Protein AF-A0A6C0H0J7-F1 (afdb_monomer)

Mean predicted aligned error: 3.94 Å

Structure (mmCIF, N/CA/C/O backbone):
data_AF-A0A6C0H0J7-F1
#
_entry.id   AF-A0A6C0H0J7-F1
#
loop_
_atom_site.group_PDB
_atom_site.id
_atom_site.type_symbol
_atom_site.label_atom_id
_atom_site.label_alt_id
_atom_site.label_comp_id
_atom_site.label_asym_id
_atom_site.label_entity_id
_atom_site.label_seq_id
_atom_site.pdbx_PDB_ins_code
_atom_site.Cartn_x
_atom_site.Cartn_y
_atom_site.Cartn_z
_atom_site.occupancy
_atom_site.B_iso_or_equiv
_atom_site.auth_seq_id
_atom_site.auth_comp_id
_atom_site.auth_asym_id
_atom_site.auth_atom_id
_atom_site.pdbx_PDB_model_num
ATOM 1 N N . MET A 1 1 ? -25.210 8.218 -4.014 1.00 79.56 1 MET A N 1
ATOM 2 C CA . MET A 1 1 ? -24.511 6.959 -3.660 1.00 79.56 1 MET A CA 1
ATOM 3 C C . MET A 1 1 ? -24.527 6.003 -4.838 1.00 79.56 1 MET A C 1
ATOM 5 O O . MET A 1 1 ? -25.553 5.882 -5.502 1.00 79.56 1 MET A O 1
ATOM 9 N N . LYS A 1 2 ? -23.412 5.309 -5.071 1.00 93.69 2 LYS A N 1
ATOM 10 C CA . LYS A 1 2 ? -23.249 4.268 -6.098 1.00 93.69 2 LYS A CA 1
ATOM 11 C C . LYS A 1 2 ? -22.826 2.966 -5.425 1.00 93.69 2 LYS A C 1
ATOM 13 O O . LYS A 1 2 ? -22.140 3.002 -4.409 1.00 93.69 2 LYS A O 1
ATOM 18 N N . THR A 1 3 ? -23.201 1.829 -5.996 1.00 96.00 3 THR A N 1
ATOM 19 C CA . THR A 1 3 ? -22.761 0.517 -5.508 1.00 96.00 3 THR A CA 1
ATOM 20 C C . THR A 1 3 ? -21.773 -0.093 -6.496 1.00 96.00 3 THR A C 1
ATOM 22 O O . THR A 1 3 ? -22.003 -0.055 -7.705 1.00 96.00 3 THR A O 1
ATOM 25 N N . ILE A 1 4 ? -20.676 -0.653 -5.988 1.00 96.19 4 ILE A N 1
ATOM 26 C CA . ILE A 1 4 ? -19.660 -1.370 -6.769 1.00 96.19 4 ILE A CA 1
ATOM 27 C C . ILE A 1 4 ? -19.506 -2.769 -6.177 1.00 96.19 4 ILE A C 1
ATOM 29 O O . ILE A 1 4 ? -19.482 -2.920 -4.961 1.00 96.19 4 ILE A O 1
ATOM 33 N N . TYR A 1 5 ? -19.423 -3.795 -7.022 1.00 97.62 5 TYR A N 1
ATOM 34 C CA . TYR A 1 5 ? -19.115 -5.150 -6.570 1.00 97.62 5 TYR A CA 1
ATOM 35 C C . TYR A 1 5 ? -17.597 -5.355 -6.519 1.00 97.62 5 TYR A C 1
ATOM 37 O O . TYR A 1 5 ? -16.916 -5.170 -7.526 1.00 97.62 5 TYR A O 1
ATOM 45 N N . ASP A 1 6 ? -17.087 -5.756 -5.360 1.00 98.19 6 ASP A N 1
ATOM 46 C CA . ASP A 1 6 ? -15.706 -6.166 -5.116 1.00 98.19 6 ASP A CA 1
ATOM 47 C C . ASP A 1 6 ? -15.667 -7.667 -4.787 1.00 98.19 6 ASP A C 1
ATOM 49 O O . ASP A 1 6 ? -16.541 -8.194 -4.095 1.00 98.19 6 ASP A O 1
ATOM 53 N N . SER A 1 7 ? -14.653 -8.376 -5.281 1.00 96.06 7 SER A N 1
ATOM 54 C CA . SER A 1 7 ? -14.555 -9.832 -5.132 1.00 96.06 7 SER A CA 1
ATOM 55 C C . SER A 1 7 ? -14.341 -10.306 -3.690 1.00 96.06 7 SER A C 1
ATOM 57 O O . SER A 1 7 ? -14.654 -11.452 -3.380 1.00 96.06 7 SER A O 1
ATOM 59 N N . LEU A 1 8 ? -13.800 -9.460 -2.810 1.00 96.00 8 LEU A N 1
ATOM 60 C CA . LEU A 1 8 ? -13.577 -9.774 -1.397 1.00 96.00 8 LEU A CA 1
ATOM 61 C C . LEU A 1 8 ? -14.759 -9.349 -0.531 1.00 96.00 8 LEU A C 1
ATOM 63 O O . LEU A 1 8 ? -15.156 -10.084 0.375 1.00 96.00 8 LEU A O 1
ATOM 67 N N . TYR A 1 9 ? -15.297 -8.158 -0.794 1.00 96.62 9 TYR A N 1
ATOM 68 C CA . TYR A 1 9 ? -16.259 -7.503 0.098 1.00 96.62 9 TYR A CA 1
ATOM 69 C C . TYR A 1 9 ? -17.703 -7.529 -0.407 1.00 96.62 9 TYR A C 1
ATOM 71 O O . TYR A 1 9 ? -18.614 -7.121 0.313 1.00 96.62 9 TYR A O 1
ATOM 79 N N . GLY A 1 10 ? -17.942 -8.033 -1.618 1.00 97.44 10 GLY A N 1
ATOM 80 C CA . GLY A 1 10 ? -19.255 -8.016 -2.246 1.00 97.44 10 GLY A CA 1
ATOM 81 C C . GLY A 1 10 ? -19.663 -6.599 -2.642 1.00 97.44 10 GLY A C 1
ATOM 82 O O . GLY A 1 10 ? -18.865 -5.838 -3.181 1.00 97.44 10 GLY A O 1
ATOM 83 N N . TYR A 1 11 ? -20.921 -6.234 -2.409 1.00 97.69 11 TYR A N 1
ATOM 84 C CA . TYR A 1 11 ? -21.419 -4.906 -2.760 1.00 97.69 11 TYR A CA 1
ATOM 85 C C . TYR A 1 11 ? -20.947 -3.845 -1.758 1.00 97.69 11 TYR A C 1
ATOM 87 O O . TYR A 1 11 ? -21.356 -3.838 -0.599 1.00 97.69 11 TYR A O 1
ATOM 95 N N . ILE A 1 12 ? -20.117 -2.924 -2.240 1.00 97.81 12 ILE A N 1
ATOM 96 C CA . ILE A 1 12 ? -19.623 -1.758 -1.513 1.00 97.81 12 ILE A CA 1
ATOM 97 C C . ILE A 1 12 ? -20.463 -0.540 -1.896 1.00 97.81 12 ILE A C 1
ATOM 99 O O . ILE A 1 12 ? -20.609 -0.217 -3.077 1.00 97.81 12 ILE A O 1
ATOM 103 N N . GLU A 1 13 ? -20.982 0.161 -0.891 1.00 97.12 13 GLU A N 1
ATOM 104 C CA . GLU A 1 13 ? -21.619 1.467 -1.059 1.00 97.12 13 GLU A CA 1
ATOM 105 C C . GLU A 1 13 ? -20.571 2.584 -1.048 1.00 97.12 13 GLU A C 1
ATOM 107 O O . GLU A 1 13 ? -19.751 2.685 -0.131 1.00 97.12 13 GLU A O 1
ATOM 112 N N . ILE A 1 14 ? -20.623 3.433 -2.072 1.00 97.81 14 ILE A N 1
ATOM 113 C CA . ILE A 1 14 ? -19.726 4.566 -2.282 1.00 97.81 14 ILE A CA 1
ATOM 114 C C . ILE A 1 14 ? -20.538 5.860 -2.181 1.00 97.81 14 ILE A C 1
ATOM 116 O O . ILE A 1 14 ? -21.479 6.093 -2.951 1.00 97.81 14 ILE A O 1
ATOM 120 N N . GLU A 1 15 ? -20.176 6.706 -1.219 1.00 97.81 15 GLU A N 1
ATOM 121 C CA . GLU A 1 15 ? -20.735 8.042 -1.039 1.00 97.81 15 GLU A CA 1
ATOM 122 C C . GLU A 1 15 ? -20.275 8.993 -2.149 1.00 97.81 15 GLU A C 1
ATOM 124 O O . GLU A 1 15 ? -19.199 8.840 -2.727 1.00 97.81 15 GLU A O 1
ATOM 129 N N . ASP A 1 16 ? -21.082 10.016 -2.431 1.00 97.69 16 ASP A N 1
ATOM 130 C CA . ASP A 1 16 ? -20.875 10.881 -3.598 1.00 97.69 16 ASP A CA 1
ATOM 131 C C . ASP A 1 16 ? -19.548 11.659 -3.540 1.00 97.69 16 ASP A C 1
ATOM 133 O O . ASP A 1 16 ? -18.908 11.858 -4.567 1.00 97.69 16 ASP A O 1
ATOM 137 N N . TYR A 1 17 ? -19.061 12.013 -2.344 1.00 97.56 17 TYR A N 1
ATOM 138 C CA . TYR A 1 17 ? -17.754 12.667 -2.194 1.00 97.56 17 TYR A CA 1
ATOM 139 C C . TYR A 1 17 ? -16.572 11.743 -2.539 1.00 97.56 17 TYR A C 1
ATOM 141 O O . TYR A 1 17 ? -15.560 12.224 -3.041 1.00 97.56 17 TYR A O 1
ATOM 149 N N . LEU A 1 18 ? -16.691 10.428 -2.307 1.00 98.62 18 LEU A N 1
ATOM 150 C CA . LEU A 1 18 ? -15.694 9.452 -2.760 1.00 98.62 18 LEU A CA 1
ATOM 151 C C . LEU A 1 18 ? -15.824 9.233 -4.263 1.00 98.62 18 LEU A C 1
ATOM 153 O O . LEU A 1 18 ? -14.817 9.159 -4.959 1.00 98.62 18 LEU A O 1
ATOM 157 N N . LEU A 1 19 ? -17.057 9.175 -4.776 1.00 98.06 19 LEU A N 1
ATOM 158 C CA . LEU A 1 19 ? -17.308 9.008 -6.205 1.00 98.06 19 LEU A CA 1
ATOM 159 C C . LEU A 1 19 ? -16.707 10.157 -7.028 1.00 98.06 19 LEU A C 1
ATOM 161 O O . LEU A 1 19 ? -16.086 9.900 -8.053 1.00 98.06 19 LEU A O 1
ATOM 165 N N . ASN A 1 20 ? -16.795 11.394 -6.530 1.00 98.06 20 ASN A N 1
ATOM 166 C CA . ASN A 1 20 ? -16.180 12.573 -7.148 1.00 98.06 20 ASN A CA 1
ATOM 167 C C . ASN A 1 20 ? -14.647 12.486 -7.246 1.00 98.06 20 ASN A C 1
ATOM 169 O O . ASN A 1 20 ? -14.060 13.136 -8.104 1.00 98.06 20 ASN A O 1
ATOM 173 N N . ILE A 1 21 ? -13.994 11.699 -6.382 1.00 98.75 21 ILE A N 1
ATOM 174 C CA . ILE A 1 21 ? -12.558 11.394 -6.472 1.00 98.75 21 ILE A CA 1
ATOM 175 C C . ILE A 1 21 ? -12.339 10.221 -7.431 1.00 98.75 21 ILE A C 1
ATOM 177 O O . ILE A 1 21 ? -11.463 10.285 -8.291 1.00 98.75 21 ILE A O 1
ATOM 181 N N . ILE A 1 22 ? -13.140 9.159 -7.303 1.00 98.75 22 ILE A N 1
ATOM 182 C CA . ILE A 1 22 ? -13.012 7.931 -8.096 1.00 98.75 22 ILE A CA 1
ATOM 183 C C . ILE A 1 22 ? -13.182 8.210 -9.591 1.00 98.75 22 ILE A C 1
ATOM 185 O O . ILE A 1 22 ? -12.403 7.705 -10.397 1.00 98.75 22 ILE A O 1
ATOM 189 N N . ASP A 1 23 ? -14.158 9.027 -9.979 1.00 98.19 23 ASP A N 1
ATOM 190 C CA . ASP A 1 23 ? -14.498 9.319 -11.375 1.00 98.19 23 ASP A CA 1
ATOM 191 C C . ASP A 1 23 ? -13.617 10.450 -11.966 1.00 98.19 23 ASP A C 1
ATOM 193 O O . ASP A 1 23 ? -14.078 11.314 -12.709 1.00 98.19 23 ASP A O 1
ATOM 197 N N . THR A 1 24 ? -12.315 10.435 -11.655 1.00 98.69 24 THR A N 1
ATOM 198 C CA . THR A 1 24 ? -11.295 11.364 -12.178 1.00 98.69 24 THR A CA 1
ATOM 199 C C . THR A 1 24 ? -10.199 10.602 -12.917 1.00 98.69 24 THR A C 1
ATOM 201 O O . THR A 1 24 ? -9.936 9.438 -12.615 1.00 98.69 24 THR A O 1
ATOM 204 N N . LYS A 1 25 ? -9.509 11.237 -13.876 1.00 98.25 25 LYS A N 1
ATOM 205 C CA . LYS A 1 25 ? -8.411 10.568 -14.604 1.00 98.25 25 LYS A CA 1
ATOM 206 C C . LYS A 1 25 ? -7.257 10.173 -13.677 1.00 98.25 25 LYS A C 1
ATOM 208 O O . LYS A 1 25 ? -6.630 9.139 -13.875 1.00 98.25 25 LYS A O 1
ATOM 213 N N . GLU A 1 26 ? -7.010 10.985 -12.654 1.00 98.50 26 GLU A N 1
ATOM 214 C CA . GLU A 1 26 ? -5.973 10.789 -11.655 1.00 98.50 26 GLU A CA 1
ATOM 215 C C . GLU A 1 26 ? -6.235 9.492 -10.875 1.00 98.50 26 GLU A C 1
ATOM 217 O O . GLU A 1 26 ? -5.314 8.696 -10.722 1.00 98.50 26 GLU A O 1
ATOM 222 N N . PHE A 1 27 ? -7.478 9.223 -10.456 1.00 98.81 27 PHE A N 1
ATOM 223 C CA . PHE A 1 27 ? -7.820 7.983 -9.752 1.00 98.81 27 PHE A CA 1
ATOM 224 C C . PHE A 1 27 ? -8.015 6.787 -10.699 1.00 98.81 27 PHE A C 1
ATOM 226 O O . PHE A 1 27 ? -7.520 5.694 -10.428 1.00 98.81 27 PHE A O 1
ATOM 233 N N . GLN A 1 28 ? -8.686 6.973 -11.843 1.00 98.56 28 GLN A N 1
ATOM 234 C CA . GLN A 1 28 ? -8.958 5.882 -12.792 1.00 98.56 28 GLN A CA 1
ATOM 235 C C . GLN A 1 28 ? -7.681 5.245 -13.352 1.00 98.56 28 GLN A C 1
ATOM 237 O O . GLN A 1 28 ? -7.693 4.047 -13.626 1.00 98.56 28 GLN A O 1
ATOM 242 N N . ARG A 1 29 ? -6.566 5.986 -13.451 1.00 98.25 29 ARG A N 1
ATOM 243 C CA . ARG A 1 29 ? -5.279 5.426 -13.905 1.00 98.25 29 ARG A CA 1
ATOM 244 C C . ARG A 1 29 ? -4.780 4.264 -13.043 1.00 98.25 29 ARG A C 1
ATOM 246 O O . ARG A 1 29 ? -3.973 3.469 -13.511 1.00 98.25 29 ARG A O 1
ATOM 253 N N . LEU A 1 30 ? -5.215 4.169 -11.780 1.00 98.75 30 LEU A N 1
ATOM 254 C CA . LEU A 1 30 ? -4.800 3.090 -10.879 1.00 98.75 30 LEU A CA 1
ATOM 255 C C . LEU A 1 30 ? -5.209 1.707 -11.415 1.00 98.75 30 LEU A C 1
ATOM 257 O O . LEU A 1 30 ? -4.623 0.713 -10.996 1.00 98.75 30 LEU A O 1
ATOM 261 N N . ARG A 1 31 ? -6.160 1.643 -12.364 1.00 98.50 31 ARG A N 1
ATOM 262 C CA . ARG A 1 31 ? -6.533 0.423 -13.101 1.00 98.50 31 ARG A CA 1
ATOM 263 C C . ARG A 1 31 ? -5.401 -0.129 -13.960 1.00 98.50 31 ARG A C 1
ATOM 265 O O . ARG A 1 31 ? -5.373 -1.317 -14.250 1.00 98.50 31 ARG A O 1
ATOM 272 N N . ASP A 1 32 ? -4.465 0.724 -14.345 1.00 98.25 32 ASP A N 1
ATOM 273 C CA . ASP A 1 32 ? -3.354 0.370 -15.222 1.00 98.25 32 ASP A CA 1
ATOM 274 C C . ASP A 1 32 ? -2.039 0.244 -14.433 1.00 98.25 32 ASP A C 1
ATOM 276 O O . ASP A 1 32 ? -0.949 0.210 -15.009 1.00 98.25 32 ASP A O 1
ATOM 280 N N . ILE A 1 33 ? -2.124 0.177 -13.098 1.00 98.56 33 ILE A N 1
ATOM 281 C CA . ILE A 1 33 ? -0.985 0.015 -12.191 1.00 98.56 33 ILE A CA 1
ATOM 282 C C . ILE A 1 33 ? -1.201 -1.246 -11.365 1.00 98.56 33 ILE A C 1
ATOM 284 O O . ILE A 1 33 ? -2.027 -1.281 -10.449 1.00 98.56 33 ILE A O 1
ATOM 288 N N . LYS A 1 34 ? -0.442 -2.301 -11.673 1.00 98.38 34 LYS A N 1
ATOM 289 C CA . LYS A 1 34 ? -0.550 -3.573 -10.951 1.00 98.38 34 LYS A CA 1
ATOM 290 C C . LYS A 1 34 ? -0.087 -3.412 -9.509 1.00 98.38 34 LYS A C 1
ATOM 292 O O . LYS A 1 34 ? 1.005 -2.890 -9.258 1.00 98.38 34 LYS A O 1
ATOM 297 N N . GLN A 1 35 ? -0.868 -3.958 -8.577 1.00 97.88 35 GLN A N 1
ATOM 298 C CA . GLN A 1 35 ? -0.592 -3.928 -7.136 1.00 97.88 35 GLN A CA 1
ATOM 299 C C . GLN A 1 35 ? 0.817 -4.449 -6.833 1.00 97.88 35 GLN A C 1
ATOM 301 O O . GLN A 1 35 ? 1.603 -3.813 -6.128 1.00 97.88 35 GLN A O 1
ATOM 306 N N . LEU A 1 36 ? 1.147 -5.594 -7.439 1.00 97.38 36 LEU A N 1
ATOM 307 C CA . LEU A 1 36 ? 2.394 -6.325 -7.226 1.00 97.38 36 LEU A CA 1
ATOM 308 C C . LEU A 1 36 ? 3.432 -6.100 -8.339 1.00 97.38 36 LEU A C 1
ATOM 310 O O . LEU A 1 36 ? 4.398 -6.856 -8.439 1.00 97.38 36 LEU A O 1
ATOM 314 N N . GLY A 1 37 ? 3.238 -5.088 -9.193 1.00 95.75 37 GLY A N 1
ATOM 315 C CA . GLY A 1 37 ? 4.191 -4.685 -10.232 1.00 95.75 37 GLY A CA 1
ATOM 316 C C . GLY A 1 37 ? 4.724 -5.852 -11.076 1.00 95.75 37 GLY A C 1
ATOM 317 O O . GLY A 1 37 ? 3.979 -6.525 -11.799 1.00 95.75 37 GLY A O 1
ATOM 318 N N . GLY A 1 38 ? 6.036 -6.100 -10.978 1.00 95.44 38 GLY A N 1
ATOM 319 C CA . GLY A 1 38 ? 6.738 -7.154 -11.717 1.00 95.44 38 GLY A CA 1
ATOM 320 C C . GLY A 1 38 ? 6.287 -8.584 -11.385 1.00 95.44 38 GLY A C 1
ATOM 321 O O . GLY A 1 38 ? 6.583 -9.506 -12.147 1.00 95.44 38 GLY A O 1
ATOM 322 N N . ALA A 1 39 ? 5.530 -8.792 -10.301 1.00 96.88 39 ALA A N 1
ATOM 323 C CA . ALA A 1 39 ? 5.024 -10.105 -9.905 1.00 96.88 39 ALA A CA 1
ATOM 324 C C . ALA A 1 39 ? 4.152 -10.767 -10.972 1.00 96.88 39 ALA A C 1
ATOM 326 O O . ALA A 1 39 ? 4.191 -11.986 -11.091 1.00 96.88 39 ALA A O 1
ATOM 327 N N . SER A 1 40 ? 3.436 -9.992 -11.790 1.00 95.38 40 SER A N 1
ATOM 328 C CA . SER A 1 40 ? 2.625 -10.506 -12.907 1.00 95.38 40 SER A CA 1
ATOM 329 C C . SER A 1 40 ? 3.431 -11.302 -13.944 1.00 95.38 40 SER A C 1
ATOM 331 O O . SER A 1 40 ? 2.894 -12.179 -14.617 1.00 95.38 40 SER A O 1
ATOM 333 N N . TYR A 1 41 ? 4.744 -11.065 -14.039 1.00 96.00 41 TYR A N 1
ATOM 334 C CA . TYR A 1 41 ? 5.638 -11.858 -14.882 1.00 96.00 41 TYR A CA 1
ATOM 335 C C . TYR A 1 41 ? 5.980 -13.218 -14.255 1.00 96.00 41 TYR A C 1
ATOM 337 O O . TYR A 1 41 ? 6.520 -14.077 -14.943 1.00 96.00 41 TYR A O 1
ATOM 345 N N . VAL A 1 42 ? 5.738 -13.441 -12.966 1.00 96.25 42 VAL A N 1
ATOM 346 C CA . VAL A 1 42 ? 6.057 -14.694 -12.256 1.00 96.25 42 VAL A CA 1
ATOM 347 C C . VAL A 1 42 ? 4.788 -15.448 -11.879 1.00 96.25 42 VAL A C 1
ATOM 349 O O . VAL A 1 42 ? 4.703 -16.651 -12.107 1.00 96.25 42 VAL A O 1
ATOM 352 N N . PHE A 1 43 ? 3.806 -14.728 -11.350 1.00 97.00 43 PHE A N 1
ATOM 353 C CA . PHE A 1 43 ? 2.513 -15.219 -10.908 1.00 97.00 43 PHE A CA 1
ATOM 354 C C . PHE A 1 43 ? 1.445 -14.695 -11.879 1.00 97.00 43 PHE A C 1
ATOM 356 O O . PHE A 1 43 ? 1.055 -13.532 -11.774 1.00 97.00 43 PHE A O 1
ATOM 363 N N . PRO A 1 44 ? 0.961 -15.518 -12.830 1.00 95.38 44 PRO A N 1
ATOM 364 C CA . PRO A 1 44 ? 0.082 -15.052 -13.907 1.00 95.38 44 PRO A CA 1
ATOM 365 C C . PRO A 1 44 ? -1.227 -14.414 -13.433 1.00 95.38 44 PRO A C 1
ATOM 367 O O . PRO A 1 44 ? -1.793 -13.595 -14.146 1.00 95.38 44 PRO A O 1
ATOM 370 N N . SER A 1 45 ? -1.698 -14.776 -12.237 1.00 96.69 45 SER A N 1
ATOM 371 C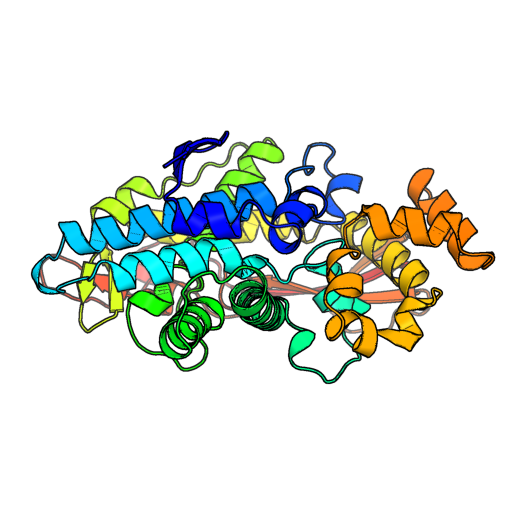 CA . SER A 1 45 ? -2.925 -14.236 -11.643 1.00 96.69 45 SER A CA 1
ATOM 372 C C . SER A 1 45 ? -2.710 -12.957 -10.822 1.00 96.69 45 SER A C 1
ATOM 374 O O . SER A 1 45 ? -3.684 -12.349 -10.390 1.00 96.69 45 SER A O 1
ATOM 376 N N . ALA A 1 46 ? -1.463 -12.505 -10.628 1.00 96.81 46 ALA A N 1
ATOM 377 C CA . ALA A 1 46 ? -1.129 -11.247 -9.946 1.00 96.81 46 ALA A CA 1
ATOM 378 C C . ALA A 1 46 ? -1.371 -10.026 -10.856 1.00 96.81 46 ALA A C 1
ATOM 380 O O . ALA A 1 46 ? -0.461 -9.240 -11.128 1.00 96.81 46 ALA A O 1
ATOM 381 N N . ILE A 1 47 ? -2.589 -9.920 -11.387 1.00 96.62 47 ILE A N 1
ATOM 382 C CA . ILE A 1 47 ? -3.019 -8.897 -12.350 1.00 96.62 47 ILE A CA 1
ATOM 383 C C . ILE A 1 47 ? -3.920 -7.833 -11.726 1.00 96.62 47 ILE A C 1
ATOM 385 O O . ILE A 1 47 ? -4.299 -6.890 -12.414 1.00 96.62 47 ILE A O 1
ATOM 389 N N . HIS A 1 48 ? -4.263 -7.984 -10.447 1.00 98.19 48 HIS A N 1
ATOM 390 C CA . HIS A 1 48 ? -5.016 -6.983 -9.710 1.00 98.19 48 HIS A CA 1
ATOM 391 C C . HIS A 1 48 ? -4.228 -5.685 -9.568 1.00 98.19 48 HIS A C 1
ATOM 393 O O . HIS A 1 48 ? -2.992 -5.646 -9.594 1.00 98.19 48 HIS A O 1
ATOM 399 N N . THR A 1 49 ? -4.975 -4.606 -9.438 1.00 98.69 49 THR A N 1
ATOM 400 C CA . THR A 1 49 ? -4.511 -3.240 -9.615 1.00 98.69 49 THR A CA 1
ATOM 401 C C . THR A 1 49 ? -4.688 -2.449 -8.328 1.00 98.69 49 THR A C 1
ATOM 403 O O . THR A 1 49 ? -5.454 -2.825 -7.433 1.00 98.69 49 THR A O 1
ATOM 406 N N . ARG A 1 50 ? -3.983 -1.321 -8.241 1.00 98.69 50 ARG A N 1
ATOM 407 C CA . ARG A 1 50 ? -4.109 -0.388 -7.115 1.00 98.69 50 ARG A CA 1
ATOM 408 C C . ARG A 1 50 ? -5.537 0.164 -7.003 1.00 98.69 50 ARG A C 1
ATOM 410 O O . ARG A 1 50 ? -5.952 0.527 -5.912 1.00 98.69 50 ARG A O 1
ATOM 417 N N . PHE A 1 51 ? -6.321 0.179 -8.089 1.00 98.81 51 PHE A N 1
ATOM 418 C CA . PHE A 1 51 ? -7.682 0.728 -8.101 1.00 98.81 51 PHE A CA 1
ATOM 419 C C . PHE A 1 51 ? -8.631 -0.001 -7.140 1.00 98.81 51 PHE A C 1
ATOM 421 O O . PHE A 1 51 ? -9.231 0.620 -6.261 1.00 98.81 51 PHE A O 1
ATOM 428 N N . GLU A 1 52 ? -8.786 -1.319 -7.289 1.00 98.56 52 GLU A N 1
ATOM 429 C CA . GLU A 1 52 ? -9.665 -2.105 -6.419 1.00 98.56 52 GLU A CA 1
ATOM 430 C C . GLU A 1 52 ? -9.125 -2.201 -4.991 1.00 98.56 52 GLU A C 1
ATOM 432 O O . GLU A 1 52 ? -9.914 -2.212 -4.047 1.00 98.56 52 GLU A O 1
ATOM 437 N N . HIS A 1 53 ? -7.800 -2.197 -4.822 1.00 98.75 53 HIS A N 1
ATOM 438 C CA . HIS A 1 53 ? -7.164 -2.118 -3.512 1.00 98.75 53 HIS A CA 1
ATOM 439 C C . HIS A 1 53 ? -7.534 -0.814 -2.792 1.00 98.75 53 HIS A C 1
ATOM 441 O O . HIS A 1 53 ? -8.077 -0.860 -1.692 1.00 98.75 53 HIS A O 1
ATOM 447 N N . SER A 1 54 ? -7.371 0.344 -3.436 1.00 98.81 54 SER A N 1
ATOM 448 C CA . SER A 1 54 ? -7.734 1.651 -2.877 1.00 98.81 54 SER A CA 1
ATOM 449 C C . SER A 1 54 ? -9.214 1.748 -2.478 1.00 98.81 54 SER A C 1
ATOM 451 O O . SER A 1 54 ? -9.543 2.272 -1.410 1.00 98.81 54 SER A O 1
ATOM 453 N N . ILE A 1 55 ? -10.127 1.203 -3.291 1.00 98.75 55 ILE A N 1
ATOM 454 C CA . ILE A 1 55 ? -11.556 1.122 -2.932 1.00 98.75 55 ILE A CA 1
ATOM 455 C C . ILE A 1 55 ? -11.756 0.223 -1.706 1.00 98.75 55 ILE A C 1
ATOM 457 O O . ILE A 1 55 ? -12.494 0.585 -0.784 1.00 98.75 55 ILE A O 1
ATOM 461 N N . GLY A 1 56 ? -11.087 -0.929 -1.681 1.00 98.69 56 GLY A N 1
ATOM 462 C CA . GLY A 1 56 ? -11.124 -1.871 -0.571 1.00 98.69 56 GLY A CA 1
ATOM 463 C C . GLY A 1 56 ? -10.633 -1.272 0.745 1.00 98.69 56 GLY A C 1
ATOM 464 O O . GLY A 1 56 ? -11.319 -1.382 1.763 1.00 98.69 56 GLY A O 1
ATOM 465 N N . VAL A 1 57 ? -9.509 -0.553 0.720 1.00 98.88 57 VAL A N 1
ATOM 466 C CA . VAL A 1 57 ? -8.971 0.144 1.893 1.00 98.88 57 VAL A CA 1
ATOM 467 C C . VAL A 1 57 ? -9.951 1.207 2.376 1.00 98.88 57 VAL A C 1
ATOM 469 O O . VAL A 1 57 ? -10.312 1.185 3.547 1.00 98.88 57 VAL A O 1
ATOM 472 N N . SER A 1 58 ? -10.485 2.060 1.493 1.00 98.81 58 SER A N 1
ATOM 473 C CA . SER A 1 58 ? -11.507 3.056 1.866 1.00 98.81 58 SER A CA 1
ATOM 474 C C . SER A 1 58 ? -12.733 2.431 2.549 1.00 98.81 58 SER A C 1
ATOM 476 O O . SER A 1 58 ? -13.226 2.932 3.568 1.00 98.81 58 SER A O 1
ATOM 478 N N . TYR A 1 59 ? -13.214 1.304 2.016 1.00 98.62 59 TYR A N 1
ATOM 479 C CA . TYR A 1 59 ? -14.326 0.551 2.589 1.00 98.62 59 TYR A CA 1
ATOM 480 C C . TYR A 1 59 ? -13.994 0.014 3.987 1.00 98.62 59 TYR A C 1
ATOM 482 O O . TYR A 1 59 ? -14.754 0.246 4.936 1.00 98.62 59 TYR A O 1
ATOM 490 N N . LEU A 1 60 ? -12.843 -0.645 4.140 1.00 98.50 60 LEU A N 1
ATOM 491 C CA . LEU A 1 60 ? -12.394 -1.175 5.424 1.00 98.50 60 LEU A CA 1
ATOM 492 C C . LEU A 1 60 ? -12.156 -0.073 6.454 1.00 98.50 60 LEU A C 1
ATOM 494 O O . LEU A 1 60 ? -12.581 -0.234 7.597 1.00 98.50 60 LEU A O 1
ATOM 498 N N . SER A 1 61 ? -11.553 1.057 6.076 1.00 98.69 61 SER A N 1
ATOM 499 C CA . SER A 1 61 ? -11.359 2.205 6.971 1.00 98.69 61 SER A CA 1
ATOM 500 C C . SER A 1 61 ? -12.697 2.746 7.470 1.00 98.69 61 SER A C 1
ATOM 502 O O . SER A 1 61 ? -12.844 3.018 8.662 1.00 98.69 61 SER A O 1
ATOM 504 N N . GLY A 1 62 ? -13.706 2.806 6.593 1.00 98.38 62 GLY A N 1
ATOM 505 C CA . GLY A 1 62 ? -15.078 3.160 6.955 1.00 98.38 62 GLY A CA 1
ATOM 506 C C . GLY A 1 62 ? -15.720 2.182 7.945 1.00 98.38 62 GLY A C 1
ATOM 507 O O . GLY A 1 62 ? -16.364 2.616 8.901 1.00 98.38 62 GLY A O 1
ATOM 508 N N . ILE A 1 63 ? -15.534 0.870 7.763 1.00 98.12 63 ILE A N 1
ATOM 509 C CA . ILE A 1 63 ? -15.993 -0.136 8.738 1.00 98.12 63 ILE A CA 1
ATOM 510 C C . ILE A 1 63 ? -15.273 0.049 10.072 1.00 98.12 63 ILE A C 1
ATOM 512 O O . ILE A 1 63 ? -15.916 0.046 11.121 1.00 98.12 63 ILE A O 1
ATOM 516 N N . PHE A 1 64 ? -13.953 0.206 10.031 1.00 98.50 64 PHE A N 1
ATOM 517 C CA . PHE A 1 64 ? -13.100 0.295 11.207 1.00 98.50 64 PHE A CA 1
ATOM 518 C C . PHE A 1 64 ? -13.545 1.446 12.114 1.00 98.50 64 PHE A C 1
ATOM 520 O O . PHE A 1 64 ? -13.865 1.224 13.284 1.00 98.50 64 PHE A O 1
ATOM 527 N N . ILE A 1 65 ? -13.640 2.665 11.572 1.00 98.31 65 ILE A N 1
ATOM 528 C CA . ILE A 1 65 ? -14.038 3.839 12.357 1.00 98.31 65 ILE A CA 1
ATOM 529 C C . ILE A 1 65 ? -15.486 3.736 12.854 1.00 98.31 65 ILE A C 1
ATOM 531 O O . ILE A 1 65 ? -15.767 4.087 14.000 1.00 98.31 65 ILE A O 1
ATOM 535 N N . LYS A 1 66 ? -16.405 3.176 12.052 1.00 97.69 66 LYS A N 1
ATOM 536 C CA . LYS A 1 66 ? -17.796 2.944 12.477 1.00 97.69 66 LYS A CA 1
ATOM 537 C C . LYS A 1 66 ? -17.881 1.952 13.636 1.00 97.69 66 LYS A C 1
ATOM 539 O O . LYS A 1 66 ? -18.703 2.135 14.528 1.00 97.69 66 LYS A O 1
ATOM 544 N N . LYS A 1 67 ? -17.036 0.916 13.664 1.00 98.00 67 LYS A N 1
ATOM 545 C CA . LYS A 1 67 ? -16.987 -0.026 14.792 1.00 98.00 67 LYS A CA 1
ATOM 546 C C . LYS A 1 67 ? -16.508 0.646 16.072 1.00 98.00 67 LYS A C 1
ATOM 548 O O . LYS A 1 67 ? -17.132 0.436 17.107 1.00 98.00 67 LYS A O 1
ATOM 553 N N . ILE A 1 68 ? -15.494 1.511 15.995 1.00 98.12 68 ILE A N 1
ATOM 554 C CA . ILE A 1 68 ? -15.085 2.342 17.137 1.00 98.12 68 ILE A CA 1
ATOM 555 C C . ILE A 1 68 ? -16.255 3.221 17.603 1.00 98.12 68 ILE A C 1
ATOM 557 O O . ILE A 1 68 ? -16.585 3.213 18.785 1.00 98.12 68 ILE A O 1
ATOM 561 N N . GLN A 1 69 ? -16.918 3.927 16.680 1.00 97.88 69 GLN A N 1
ATOM 562 C CA . GLN A 1 69 ? -18.043 4.818 16.991 1.00 97.88 69 GLN A CA 1
ATOM 563 C C . GLN A 1 69 ? -19.207 4.086 17.676 1.00 97.88 69 GLN A C 1
ATOM 565 O O . GLN A 1 69 ? -19.781 4.605 18.628 1.00 97.88 69 GLN A O 1
ATOM 570 N N . ILE A 1 70 ? -19.542 2.875 17.221 1.00 97.75 70 ILE A N 1
ATOM 571 C CA . ILE A 1 70 ? -20.589 2.040 17.828 1.00 97.75 70 ILE A CA 1
ATOM 572 C C . ILE A 1 70 ? -20.168 1.547 19.215 1.00 97.75 70 ILE A C 1
ATOM 574 O O . ILE A 1 70 ? -20.976 1.552 20.142 1.00 97.75 70 ILE A O 1
ATOM 578 N N . ASN A 1 71 ? -18.918 1.106 19.358 1.00 97.12 71 ASN A N 1
ATOM 579 C CA . ASN A 1 71 ? -18.415 0.544 20.608 1.00 97.12 71 ASN A CA 1
ATOM 580 C C . ASN A 1 71 ? -18.234 1.608 21.698 1.00 97.12 71 ASN A C 1
ATOM 582 O O . ASN A 1 71 ? -18.303 1.266 22.880 1.00 97.12 71 ASN A O 1
ATOM 586 N N . GLN A 1 72 ? -17.975 2.859 21.305 1.00 97.69 72 GLN A N 1
ATOM 587 C CA . GLN A 1 72 ? -17.667 3.974 22.200 1.00 97.69 72 GLN A CA 1
ATOM 588 C C . GLN A 1 72 ? -18.281 5.299 21.712 1.00 97.69 72 GLN A C 1
ATOM 590 O O . GLN A 1 72 ? -17.566 6.172 21.203 1.00 97.69 72 GLN A O 1
ATOM 595 N N . PRO A 1 73 ? -19.609 5.481 21.868 1.00 97.81 73 PRO A N 1
ATOM 596 C CA . PRO A 1 73 ? -20.296 6.714 21.483 1.00 97.81 73 PRO A CA 1
ATOM 597 C C . PRO A 1 73 ? -19.740 7.967 22.175 1.00 97.81 73 PRO A C 1
ATOM 599 O O . PRO A 1 73 ? -19.816 9.062 21.621 1.00 97.81 73 PRO A O 1
ATOM 602 N N . GLU A 1 74 ? -19.135 7.816 23.358 1.00 97.56 74 GLU A N 1
ATOM 603 C CA . GLU A 1 74 ? -18.524 8.900 24.130 1.00 97.56 74 GLU A CA 1
ATOM 604 C C . GLU A 1 74 ? -17.335 9.578 23.431 1.00 97.56 74 GLU A C 1
ATOM 606 O O . GLU A 1 74 ? -16.971 10.695 23.797 1.00 97.56 74 GLU A O 1
ATOM 611 N N . LEU A 1 75 ? -16.748 8.943 22.408 1.00 97.44 75 LEU A N 1
ATOM 612 C CA . LEU A 1 75 ? -15.669 9.526 21.603 1.00 97.44 75 LEU A CA 1
ATOM 613 C C . LEU A 1 75 ? -16.159 10.628 20.654 1.00 97.44 75 LEU A C 1
ATOM 615 O O . LEU A 1 75 ? -15.329 11.329 20.080 1.00 97.44 75 LEU A O 1
ATOM 619 N N . ASN A 1 76 ? -17.479 10.780 20.477 1.00 96.94 76 ASN A N 1
ATOM 620 C CA . ASN A 1 76 ? -18.105 11.802 19.632 1.00 96.94 76 ASN A CA 1
ATOM 621 C C . ASN A 1 76 ? -17.499 11.887 18.216 1.00 96.94 76 ASN A C 1
ATOM 623 O O . ASN A 1 76 ? -17.286 12.977 17.689 1.00 96.94 76 ASN A O 1
ATOM 627 N N . ILE A 1 77 ? -17.216 10.730 17.601 1.00 98.12 77 ILE A N 1
ATOM 628 C CA . ILE A 1 77 ? -16.677 10.648 16.235 1.00 98.12 77 ILE A CA 1
ATOM 629 C C . ILE A 1 77 ? -17.638 11.350 15.275 1.00 98.12 77 ILE A C 1
ATOM 631 O O . ILE A 1 77 ? -18.798 10.943 15.137 1.00 98.12 77 ILE A O 1
ATOM 635 N N . SER A 1 78 ? -17.145 12.398 14.620 1.00 97.81 78 SER A N 1
ATOM 636 C CA . SER A 1 78 ? -17.927 13.228 13.708 1.00 97.81 78 SER A CA 1
ATOM 637 C C . SER A 1 78 ? -18.055 12.590 12.321 1.00 97.81 78 SER A C 1
ATOM 639 O O . SER A 1 78 ? -17.343 11.647 11.971 1.00 97.81 78 SER A O 1
ATOM 641 N N . GLN A 1 79 ? -18.965 13.114 11.497 1.00 97.12 79 GLN A N 1
ATOM 642 C CA . GLN A 1 79 ? -19.045 12.701 10.091 1.00 97.12 79 GLN A CA 1
ATOM 643 C C . GLN A 1 79 ? -17.815 13.143 9.292 1.00 97.12 79 GLN A C 1
ATOM 645 O O . GLN A 1 79 ? -17.411 12.425 8.380 1.00 97.12 79 GLN A O 1
ATOM 650 N N . ASP A 1 80 ? -17.192 14.266 9.657 1.00 97.56 80 ASP A N 1
ATOM 651 C CA . ASP A 1 80 ? -15.946 14.708 9.032 1.00 97.56 80 ASP A CA 1
ATOM 652 C C . ASP A 1 80 ? -14.789 13.758 9.340 1.00 97.56 80 ASP A C 1
ATOM 654 O O . ASP A 1 80 ? -14.070 13.388 8.421 1.00 97.56 80 ASP A O 1
ATOM 658 N N . ASP A 1 81 ? -14.690 13.238 10.568 1.00 97.88 81 ASP A N 1
ATOM 659 C CA . ASP A 1 81 ? -13.679 12.227 10.908 1.00 97.88 81 ASP A CA 1
ATOM 660 C C . ASP A 1 81 ? -13.802 10.984 10.021 1.00 97.88 81 ASP A C 1
ATOM 662 O O . ASP A 1 81 ? -12.817 10.480 9.478 1.00 97.88 81 ASP A O 1
ATOM 666 N N . ILE A 1 82 ? -15.033 10.494 9.844 1.00 98.50 82 ILE A N 1
ATOM 667 C CA . ILE A 1 82 ? -15.314 9.347 8.977 1.00 98.50 82 ILE A CA 1
ATOM 668 C C . ILE A 1 82 ? -14.970 9.696 7.525 1.00 98.50 82 ILE A C 1
ATOM 670 O O . ILE A 1 82 ? -14.339 8.892 6.838 1.00 98.50 82 ILE A O 1
ATOM 674 N N . ARG A 1 83 ? -15.350 10.894 7.064 1.00 98.50 83 ARG A N 1
ATOM 675 C CA . ARG A 1 83 ? -15.067 11.396 5.714 1.00 98.50 83 ARG A CA 1
ATOM 676 C C . ARG A 1 83 ? -13.561 11.448 5.447 1.00 98.50 83 ARG A C 1
ATOM 678 O O . ARG A 1 83 ? -13.121 10.877 4.452 1.00 98.50 83 ARG A O 1
ATOM 685 N N . HIS A 1 84 ? -12.767 12.054 6.331 1.00 98.75 84 HIS A N 1
ATOM 686 C CA . HIS A 1 84 ? -11.307 12.143 6.197 1.00 98.75 84 HIS A CA 1
ATOM 687 C C . HIS A 1 84 ? -10.655 10.7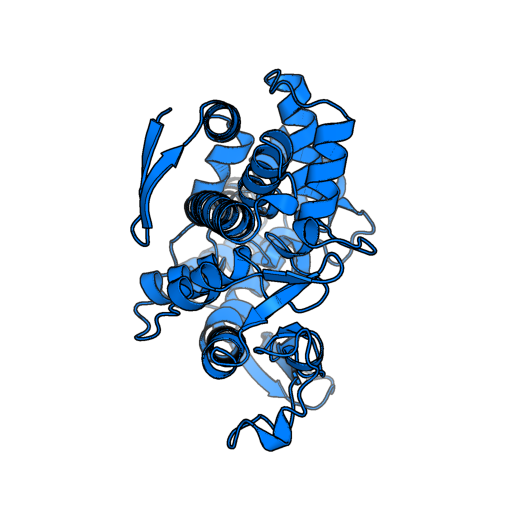65 6.181 1.00 98.75 84 HIS A C 1
ATOM 689 O O . HIS A 1 84 ? -9.841 10.499 5.304 1.00 98.75 84 HIS A O 1
ATOM 695 N N . ILE A 1 85 ? -11.053 9.860 7.080 1.00 98.75 85 ILE A N 1
ATOM 696 C CA . ILE A 1 85 ? -10.503 8.498 7.148 1.00 98.75 85 ILE A CA 1
ATOM 697 C C . ILE A 1 85 ? -10.825 7.699 5.880 1.00 98.75 85 ILE A C 1
ATOM 699 O O . ILE A 1 85 ? -9.955 7.009 5.351 1.00 98.75 85 ILE A O 1
ATOM 703 N N . LYS A 1 86 ? -12.049 7.806 5.348 1.00 98.81 86 LYS A N 1
ATOM 704 C CA . LYS A 1 86 ? -12.419 7.125 4.098 1.00 98.81 86 LYS A CA 1
ATOM 705 C C . LYS A 1 86 ? -11.710 7.712 2.881 1.00 98.81 86 LYS A C 1
ATOM 707 O O . LYS A 1 86 ? -11.303 6.938 2.015 1.00 98.81 86 LYS A O 1
ATOM 712 N N . ILE A 1 87 ? -11.550 9.037 2.806 1.00 98.88 87 ILE A N 1
ATOM 713 C CA . ILE A 1 87 ? -10.783 9.686 1.729 1.00 98.88 87 ILE A CA 1
ATOM 714 C C . ILE A 1 87 ? -9.310 9.289 1.826 1.00 98.88 87 ILE A C 1
ATOM 716 O O . ILE A 1 87 ? -8.730 8.905 0.817 1.00 98.88 87 ILE A O 1
ATOM 720 N N . ALA A 1 88 ? -8.725 9.310 3.023 1.00 98.81 88 ALA A N 1
ATOM 721 C CA . ALA A 1 88 ? -7.353 8.877 3.253 1.00 98.81 88 ALA A CA 1
ATOM 722 C C . ALA A 1 88 ? -7.147 7.419 2.822 1.00 98.81 88 ALA A C 1
ATOM 724 O O . ALA A 1 88 ? -6.239 7.138 2.048 1.00 98.81 88 ALA A O 1
ATOM 725 N N . GLY A 1 89 ? -8.039 6.508 3.228 1.00 98.81 89 GLY A N 1
ATOM 726 C CA . GLY A 1 89 ? -8.009 5.115 2.777 1.00 98.81 89 GLY A CA 1
ATOM 727 C C . GLY A 1 89 ? -8.140 4.973 1.260 1.00 98.81 89 GLY A C 1
ATOM 728 O O . GLY A 1 89 ? -7.447 4.157 0.661 1.00 98.81 89 GLY A O 1
ATOM 729 N N . LEU A 1 90 ? -8.963 5.810 0.620 1.00 98.88 90 LEU A N 1
ATOM 730 C CA . LEU A 1 90 ? -9.121 5.815 -0.833 1.00 98.88 90 LEU A CA 1
ATOM 731 C C . LEU A 1 90 ? -7.851 6.287 -1.551 1.00 98.88 90 LEU A C 1
ATOM 733 O O . LEU A 1 90 ? -7.494 5.724 -2.575 1.00 98.88 90 LEU A O 1
ATOM 737 N N . ILE A 1 91 ? -7.179 7.321 -1.045 1.00 98.69 91 ILE A N 1
ATOM 738 C CA . ILE A 1 91 ? -6.108 8.000 -1.785 1.00 98.69 91 ILE A CA 1
ATOM 739 C C . ILE A 1 91 ? -4.696 7.696 -1.287 1.00 98.69 91 ILE A C 1
ATOM 741 O O . ILE A 1 91 ? -3.764 8.185 -1.910 1.00 98.69 91 ILE A O 1
ATOM 745 N N . HIS A 1 92 ? -4.497 6.907 -0.225 1.00 98.56 92 HIS A N 1
ATOM 746 C CA . HIS A 1 92 ? -3.156 6.624 0.320 1.00 98.56 92 HIS A CA 1
ATOM 747 C C . HIS A 1 92 ? -2.160 6.145 -0.753 1.00 98.56 92 HIS A C 1
ATOM 749 O O . HIS A 1 92 ? -1.023 6.610 -0.793 1.00 98.56 92 HIS A O 1
ATOM 755 N N . ASP A 1 93 ? -2.649 5.351 -1.705 1.00 97.75 93 ASP A N 1
ATOM 756 C CA . ASP A 1 93 ? -1.906 4.784 -2.831 1.00 97.75 93 ASP A CA 1
ATOM 757 C C . ASP A 1 93 ? -2.031 5.562 -4.149 1.00 97.75 93 ASP A C 1
ATOM 759 O O . ASP A 1 93 ? -1.481 5.163 -5.182 1.00 97.75 93 ASP A O 1
ATOM 763 N N . LEU A 1 94 ? -2.736 6.698 -4.140 1.00 98.62 94 LEU A N 1
ATOM 764 C CA . LEU A 1 94 ? -2.979 7.509 -5.330 1.00 98.62 94 LEU A CA 1
ATOM 765 C C . LEU A 1 94 ? -1.682 7.981 -5.984 1.00 98.62 94 LEU A C 1
ATOM 767 O O . LEU A 1 94 ? -1.694 8.262 -7.173 1.00 98.62 94 LEU A O 1
ATOM 771 N N . GLY A 1 95 ? -0.578 8.078 -5.252 1.00 98.31 95 GLY A N 1
ATOM 772 C CA . GLY A 1 95 ? 0.731 8.487 -5.733 1.00 98.31 95 GLY A CA 1
ATOM 773 C C . GLY A 1 95 ? 1.600 7.359 -6.286 1.00 98.31 95 GLY A C 1
ATOM 774 O O . GLY A 1 95 ? 2.738 7.632 -6.664 1.00 98.31 95 GLY A O 1
ATOM 775 N N . HIS A 1 96 ? 1.139 6.108 -6.368 1.00 98.44 96 HIS A N 1
ATOM 776 C CA . HIS A 1 96 ? 1.911 5.058 -7.042 1.00 98.44 96 HIS A CA 1
ATOM 777 C C . HIS A 1 96 ? 2.017 5.304 -8.553 1.00 98.44 96 HIS A C 1
ATOM 779 O O . HIS A 1 96 ? 1.065 5.733 -9.197 1.00 98.44 96 HIS A O 1
ATOM 785 N N . ALA A 1 97 ? 3.180 5.023 -9.135 1.00 97.00 97 ALA A N 1
ATOM 786 C CA . ALA A 1 97 ? 3.390 5.039 -10.582 1.00 97.00 97 ALA A CA 1
ATOM 787 C C . ALA A 1 97 ? 3.607 3.606 -11.100 1.00 97.00 97 ALA A C 1
ATOM 789 O O . ALA A 1 97 ? 3.399 2.632 -10.373 1.00 97.00 97 ALA A O 1
ATOM 790 N N . CYS A 1 98 ? 4.020 3.484 -12.359 1.00 95.62 98 CYS A N 1
ATOM 791 C CA . CYS A 1 98 ? 4.278 2.218 -13.037 1.00 95.62 98 CYS A CA 1
ATOM 792 C C . CYS A 1 98 ? 5.093 1.235 -12.177 1.00 95.62 98 CYS A C 1
ATOM 794 O O . CYS A 1 98 ? 6.116 1.583 -11.585 1.00 95.62 98 CYS A O 1
ATOM 796 N N . TYR A 1 99 ? 4.629 -0.011 -12.114 1.00 96.31 99 TYR A N 1
ATOM 797 C CA . TYR A 1 99 ? 5.210 -1.097 -11.324 1.00 96.31 99 TYR A CA 1
ATOM 798 C C . TYR A 1 99 ? 5.270 -0.838 -9.805 1.00 96.31 99 TYR A C 1
ATOM 800 O O . TYR A 1 99 ? 6.026 -1.497 -9.087 1.00 96.31 99 TYR A O 1
ATOM 808 N N . SER A 1 100 ? 4.421 0.053 -9.282 1.00 95.81 100 SER A N 1
ATOM 809 C CA . SER A 1 100 ? 4.211 0.261 -7.845 1.00 95.81 100 SER A CA 1
ATOM 810 C C . SER A 1 100 ? 5.513 0.600 -7.091 1.00 95.81 100 SER A C 1
ATOM 812 O O . SER A 1 100 ? 6.137 1.624 -7.366 1.00 95.81 100 SER A O 1
ATOM 814 N N . HIS A 1 101 ? 5.950 -0.232 -6.136 1.00 95.06 101 HIS A N 1
ATOM 815 C CA . HIS A 1 101 ? 7.146 0.020 -5.325 1.00 95.06 101 HIS A CA 1
ATOM 816 C C . HIS A 1 101 ? 8.451 0.026 -6.129 1.00 95.06 101 HIS A C 1
ATOM 818 O O . HIS A 1 101 ? 9.442 0.577 -5.651 1.00 95.06 101 HIS A O 1
ATOM 824 N N . PHE A 1 102 ? 8.470 -0.554 -7.335 1.00 96.25 102 PHE A N 1
ATOM 825 C CA . PHE A 1 102 ? 9.625 -0.475 -8.227 1.00 96.25 102 PHE A CA 1
ATOM 826 C C . PHE A 1 102 ? 10.038 0.979 -8.487 1.00 96.25 102 PHE A C 1
ATOM 828 O O . PHE A 1 102 ? 11.225 1.313 -8.415 1.00 96.25 102 PHE A O 1
ATOM 835 N N . PHE A 1 103 ? 9.055 1.835 -8.779 1.00 96.62 103 PHE A N 1
ATOM 836 C CA . PHE A 1 103 ? 9.302 3.215 -9.177 1.00 96.62 103 PHE A CA 1
ATOM 837 C C . PHE A 1 103 ? 10.026 3.978 -8.065 1.00 96.62 103 PHE A C 1
ATOM 839 O O . PHE A 1 103 ? 11.083 4.561 -8.297 1.00 96.62 103 PHE A O 1
ATOM 846 N N . ASP A 1 104 ? 9.522 3.870 -6.838 1.00 95.50 104 ASP A N 1
ATOM 847 C CA . ASP A 1 104 ? 10.071 4.567 -5.673 1.00 95.50 104 ASP A CA 1
ATOM 848 C C . ASP A 1 104 ? 11.416 3.980 -5.243 1.00 95.50 104 ASP A C 1
ATOM 850 O O . ASP A 1 104 ? 12.395 4.702 -5.058 1.00 95.50 104 ASP A O 1
ATOM 854 N N . ASN A 1 105 ? 11.484 2.651 -5.108 1.00 94.19 105 ASN A N 1
ATOM 855 C CA . ASN A 1 105 ? 12.630 1.983 -4.494 1.00 94.19 105 ASN A CA 1
ATOM 856 C C . ASN A 1 105 ? 13.850 1.904 -5.416 1.00 94.19 105 ASN A C 1
ATOM 858 O O . ASN A 1 105 ? 14.979 1.808 -4.926 1.00 94.19 105 ASN A O 1
ATOM 862 N N . TYR A 1 106 ? 13.640 1.895 -6.735 1.00 95.38 106 TYR A N 1
ATOM 863 C CA . TYR A 1 106 ? 14.715 1.674 -7.701 1.00 95.38 106 TYR A CA 1
ATOM 864 C C . TYR A 1 106 ? 14.885 2.814 -8.695 1.00 95.38 106 TYR A C 1
ATOM 866 O O . TYR A 1 106 ? 16.022 3.208 -8.948 1.00 95.38 106 TYR A O 1
ATOM 874 N N . PHE A 1 107 ? 13.802 3.339 -9.272 1.00 96.56 107 PHE A N 1
ATOM 875 C CA . PHE A 1 107 ? 13.925 4.373 -10.300 1.00 96.56 107 PHE A CA 1
ATOM 876 C C . PHE A 1 107 ? 14.161 5.767 -9.707 1.00 96.56 107 PHE A C 1
ATOM 878 O O . PHE A 1 107 ? 14.979 6.513 -10.242 1.00 96.56 107 PHE A O 1
ATOM 885 N N . LEU A 1 108 ? 13.505 6.101 -8.594 1.00 96.19 108 LEU A N 1
ATOM 886 C CA . LEU A 1 108 ? 13.641 7.383 -7.893 1.00 96.19 108 LEU A CA 1
ATOM 887 C C . LEU A 1 108 ? 14.662 7.354 -6.739 1.00 96.19 108 LEU A C 1
ATOM 889 O O . LEU A 1 108 ? 14.691 8.257 -5.906 1.00 96.19 108 LEU A O 1
ATOM 893 N N . ASN A 1 109 ? 15.503 6.324 -6.645 1.00 91.75 109 ASN A N 1
ATOM 894 C CA . ASN A 1 109 ? 16.388 6.158 -5.487 1.00 91.75 109 ASN A CA 1
ATOM 895 C C . ASN A 1 109 ? 17.535 7.185 -5.400 1.00 91.75 109 ASN A C 1
ATOM 897 O O . ASN A 1 109 ? 18.176 7.299 -4.357 1.00 91.75 109 ASN A O 1
ATOM 901 N N . ASP A 1 110 ? 17.791 7.908 -6.486 1.00 91.12 110 ASP A N 1
ATOM 902 C CA . ASP A 1 110 ? 18.871 8.875 -6.669 1.00 91.12 110 ASP A CA 1
ATOM 903 C C . ASP A 1 110 ? 18.390 10.333 -6.631 1.00 91.12 110 ASP A C 1
ATOM 905 O O . ASP A 1 110 ? 19.206 11.244 -6.771 1.00 91.12 110 ASP A O 1
ATOM 909 N N . ILE A 1 111 ? 17.088 10.569 -6.433 1.00 92.19 111 ILE A N 1
ATOM 910 C CA . ILE A 1 111 ? 16.528 11.920 -6.350 1.00 92.19 111 ILE A CA 1
ATOM 911 C C . ILE A 1 111 ? 16.331 12.366 -4.900 1.00 92.19 111 ILE A C 1
ATOM 913 O O . ILE A 1 111 ? 15.843 11.624 -4.042 1.00 92.19 111 ILE A O 1
ATOM 917 N N . ASP A 1 112 ? 16.667 13.626 -4.641 1.00 91.31 112 ASP A N 1
ATOM 918 C CA . ASP A 1 112 ? 16.434 14.282 -3.357 1.00 91.31 112 ASP A CA 1
ATOM 919 C C . ASP A 1 112 ? 15.205 15.198 -3.442 1.00 91.31 112 ASP A C 1
ATOM 921 O O . ASP A 1 112 ? 15.298 16.414 -3.596 1.00 91.31 112 ASP A O 1
ATOM 925 N N . ASN A 1 113 ? 14.023 14.580 -3.447 1.00 90.69 113 ASN A N 1
ATOM 926 C CA . ASN A 1 113 ? 12.730 15.259 -3.509 1.00 90.69 113 ASN A CA 1
ATOM 927 C C . ASN A 1 113 ? 11.713 14.491 -2.644 1.00 90.69 113 ASN A C 1
ATOM 929 O O . ASN A 1 113 ? 11.644 13.267 -2.777 1.00 90.69 113 ASN A O 1
ATOM 933 N N . PRO A 1 114 ? 10.897 15.157 -1.802 1.00 91.75 114 PRO A N 1
ATOM 934 C CA . PRO A 1 114 ? 9.815 14.508 -1.053 1.00 91.75 114 PRO A CA 1
ATOM 935 C C . PRO A 1 114 ? 8.881 13.653 -1.921 1.00 91.75 114 PRO A C 1
ATOM 937 O O . PRO A 1 114 ? 8.509 12.548 -1.533 1.00 91.75 114 PRO A O 1
ATOM 940 N N . LEU A 1 115 ? 8.596 14.100 -3.150 1.00 94.69 115 LEU A N 1
ATOM 941 C CA . LEU A 1 115 ? 7.780 13.386 -4.137 1.00 94.69 115 LEU A CA 1
ATOM 942 C C . LEU A 1 115 ? 8.419 12.080 -4.638 1.00 94.69 115 LEU A C 1
ATOM 944 O O . LEU A 1 115 ? 7.846 11.430 -5.508 1.00 94.69 115 LEU A O 1
ATOM 948 N N . LYS A 1 116 ? 9.577 11.654 -4.118 1.00 95.06 116 LYS A N 1
ATOM 949 C CA . LYS A 1 116 ? 10.084 10.287 -4.313 1.00 95.06 116 LYS A CA 1
ATOM 950 C C . LYS A 1 116 ? 9.217 9.230 -3.621 1.00 95.06 116 LYS A C 1
ATOM 952 O O . LYS A 1 116 ? 9.204 8.085 -4.062 1.00 95.06 116 LYS A O 1
ATOM 957 N N . HIS A 1 117 ? 8.475 9.620 -2.587 1.00 95.75 117 HIS A N 1
ATOM 958 C CA . HIS A 1 117 ? 7.560 8.757 -1.845 1.00 95.75 117 HIS A CA 1
ATOM 959 C C . HIS A 1 117 ? 6.142 8.861 -2.417 1.00 95.75 117 HIS A C 1
ATOM 961 O O . HIS A 1 117 ? 5.650 9.968 -2.666 1.00 95.75 117 HIS A O 1
ATOM 967 N N . HIS A 1 118 ? 5.485 7.723 -2.661 1.00 97.50 118 HIS A N 1
ATOM 968 C CA . HIS A 1 118 ? 4.118 7.710 -3.192 1.00 97.50 118 HIS A CA 1
ATOM 969 C C . HIS A 1 118 ? 3.135 8.382 -2.240 1.00 97.50 118 HIS A C 1
ATOM 971 O O . HIS A 1 118 ? 2.233 9.059 -2.715 1.00 97.50 118 HIS A O 1
ATOM 977 N N . GLU A 1 119 ? 3.348 8.295 -0.932 1.00 97.38 119 GLU A N 1
ATOM 978 C CA . GLU A 1 119 ? 2.515 8.922 0.091 1.00 97.38 119 GLU A CA 1
ATOM 979 C C . GLU A 1 119 ? 2.476 10.453 -0.076 1.00 97.38 119 GLU A C 1
ATOM 981 O O . GLU A 1 119 ? 1.410 11.068 -0.058 1.00 97.38 119 GLU A O 1
ATOM 986 N N . GLU A 1 120 ? 3.627 11.079 -0.345 1.00 97.25 120 GLU A N 1
ATOM 987 C CA . GLU A 1 120 ? 3.715 12.519 -0.626 1.00 97.25 120 GLU A CA 1
ATOM 988 C C . GLU A 1 120 ? 3.035 12.881 -1.951 1.00 97.25 120 GLU A C 1
ATOM 990 O O . GLU A 1 120 ? 2.303 13.872 -2.046 1.00 97.25 120 GLU A O 1
ATOM 995 N N . ARG A 1 121 ? 3.211 12.043 -2.981 1.00 97.81 121 ARG A N 1
ATOM 996 C CA . ARG A 1 121 ? 2.541 12.233 -4.275 1.00 97.81 121 ARG A CA 1
ATOM 997 C C . ARG A 1 121 ? 1.026 12.077 -4.173 1.00 97.81 121 ARG A C 1
ATOM 999 O O . ARG A 1 121 ? 0.312 12.810 -4.851 1.00 97.81 121 ARG A O 1
ATOM 1006 N N . SER A 1 122 ? 0.525 11.188 -3.319 1.00 98.50 122 SER A N 1
ATOM 1007 C CA . SER A 1 122 ? -0.906 11.014 -3.056 1.00 98.50 122 SER A CA 1
ATOM 1008 C C . SER A 1 122 ? -1.541 12.317 -2.567 1.00 98.50 122 SER A C 1
ATOM 1010 O O . SER A 1 122 ? -2.569 12.747 -3.095 1.00 98.50 122 SER A O 1
ATOM 1012 N N . ILE A 1 123 ? -0.890 12.999 -1.619 1.00 98.31 123 ILE A N 1
ATOM 1013 C CA . ILE A 1 123 ? -1.352 14.293 -1.096 1.00 98.31 123 ILE A CA 1
ATOM 1014 C C . ILE A 1 123 ? -1.209 15.402 -2.137 1.00 98.31 123 ILE A C 1
ATOM 1016 O O . ILE A 1 123 ? -2.116 16.227 -2.291 1.00 98.31 123 ILE A O 1
ATOM 1020 N N . TYR A 1 124 ? -0.106 15.408 -2.889 1.00 98.19 124 TYR A N 1
ATOM 1021 C CA . TYR A 1 124 ? 0.101 16.365 -3.972 1.00 98.19 124 TYR A CA 1
ATOM 1022 C C . TYR A 1 124 ? -0.997 16.259 -5.043 1.00 98.19 124 TYR A C 1
ATOM 1024 O O . TYR A 1 124 ? -1.579 17.271 -5.444 1.00 98.19 124 TYR A O 1
ATOM 1032 N N . LEU A 1 125 ? -1.347 15.037 -5.456 1.00 98.44 125 LEU A N 1
ATOM 1033 C CA . LEU A 1 125 ? -2.423 14.783 -6.414 1.00 98.44 125 LEU A CA 1
ATOM 1034 C C . LEU A 1 125 ? -3.780 15.190 -5.854 1.00 98.44 125 LEU A C 1
ATOM 1036 O O . LEU A 1 125 ? -4.489 15.939 -6.520 1.00 98.44 125 LEU A O 1
ATOM 1040 N N . LEU A 1 126 ? -4.121 14.784 -4.626 1.00 98.56 126 LEU A N 1
ATOM 1041 C CA . LEU A 1 126 ? -5.381 15.175 -3.988 1.00 98.56 126 LEU A CA 1
ATOM 1042 C C . LEU A 1 126 ? -5.542 16.700 -3.935 1.00 98.56 126 LEU A C 1
ATOM 1044 O O . LEU A 1 126 ? -6.608 17.218 -4.260 1.00 98.56 126 LEU A O 1
ATOM 1048 N N . THR A 1 127 ? -4.481 17.421 -3.571 1.00 98.38 127 THR A N 1
ATOM 1049 C CA . THR A 1 127 ? -4.491 18.888 -3.492 1.00 98.38 127 THR A CA 1
ATOM 1050 C C . THR A 1 127 ? -4.824 19.519 -4.844 1.00 98.38 127 THR A C 1
ATOM 1052 O O . THR A 1 127 ? -5.677 20.403 -4.931 1.00 98.38 127 THR A O 1
ATOM 1055 N N . ASN A 1 128 ? -4.211 19.031 -5.922 1.00 98.25 128 ASN A N 1
ATOM 1056 C CA . ASN A 1 128 ? -4.473 19.543 -7.264 1.00 98.25 128 ASN A CA 1
ATOM 1057 C C . ASN A 1 128 ? -5.838 19.107 -7.810 1.00 98.25 128 ASN A C 1
ATOM 1059 O O . ASN A 1 128 ? -6.535 19.904 -8.436 1.00 98.25 128 ASN A O 1
ATOM 1063 N N . MET A 1 129 ? -6.257 17.870 -7.535 1.00 98.38 129 MET A N 1
ATOM 1064 C CA . MET A 1 129 ? -7.597 17.381 -7.859 1.00 98.38 129 MET A CA 1
ATOM 1065 C C . MET A 1 129 ? -8.672 18.222 -7.169 1.00 98.38 129 MET A C 1
ATOM 1067 O O . MET A 1 129 ? -9.669 18.562 -7.800 1.00 98.38 129 MET A O 1
ATOM 1071 N N . ASN A 1 130 ? -8.456 18.606 -5.907 1.00 98.38 130 ASN A N 1
ATOM 1072 C CA . ASN A 1 130 ? -9.380 19.453 -5.161 1.00 98.38 130 ASN A CA 1
ATOM 1073 C C . ASN A 1 130 ? -9.593 20.806 -5.847 1.00 98.38 130 ASN A C 1
ATOM 1075 O O . ASN A 1 130 ? -10.737 21.223 -6.006 1.00 98.38 130 ASN A O 1
ATOM 1079 N N . LEU A 1 131 ? -8.516 21.446 -6.318 1.00 97.69 131 LEU A N 1
ATOM 1080 C CA . LEU A 1 131 ? -8.594 22.702 -7.073 1.00 97.69 131 LEU A CA 1
ATOM 1081 C C . LEU A 1 131 ? -9.273 22.518 -8.435 1.00 97.69 131 LEU A C 1
ATOM 1083 O O . LEU A 1 131 ? -10.119 23.315 -8.827 1.00 97.69 131 LEU A O 1
ATOM 1087 N N . LYS A 1 132 ? -8.904 21.459 -9.158 1.00 98.00 132 LYS A N 1
ATOM 1088 C CA . LYS A 1 132 ? -9.346 21.216 -10.532 1.00 98.00 132 LYS A CA 1
ATOM 1089 C C . LYS A 1 132 ? -10.813 20.803 -10.639 1.00 98.00 132 LYS A C 1
ATOM 1091 O O . LYS A 1 132 ? -11.506 21.256 -11.545 1.00 98.00 132 LYS A O 1
ATOM 1096 N N . TYR A 1 133 ? -11.268 19.926 -9.749 1.00 98.12 133 TYR A N 1
ATOM 1097 C CA . TYR A 1 133 ? -12.622 19.364 -9.773 1.00 98.12 133 TYR A CA 1
ATOM 1098 C C . TYR A 1 133 ? -13.546 19.979 -8.722 1.00 98.12 133 TYR A C 1
ATOM 1100 O O . TYR A 1 133 ? -14.702 19.579 -8.632 1.00 98.12 133 TYR A O 1
ATOM 1108 N N . ASN A 1 134 ? -13.053 20.946 -7.939 1.00 97.06 134 ASN A N 1
ATOM 1109 C CA . ASN A 1 134 ? -13.788 21.571 -6.843 1.00 97.06 134 ASN A CA 1
ATOM 1110 C C . ASN A 1 134 ? -14.368 20.524 -5.871 1.00 97.06 134 ASN A C 1
ATOM 1112 O O . ASN A 1 134 ? -15.572 20.483 -5.622 1.00 97.06 134 ASN A O 1
ATOM 1116 N N . LEU A 1 135 ? -13.501 19.656 -5.331 1.00 97.56 135 LEU A N 1
ATOM 1117 C CA . LEU A 1 135 ? -13.911 18.544 -4.454 1.00 97.56 135 LEU A CA 1
ATOM 1118 C C . LEU A 1 135 ? -14.467 19.009 -3.093 1.00 97.56 135 LEU A C 1
ATOM 1120 O O . LEU A 1 135 ? -14.970 18.191 -2.323 1.00 97.56 135 LEU A O 1
ATOM 1124 N N . GLY A 1 136 ? -14.391 20.309 -2.791 1.00 96.75 136 GLY A N 1
ATOM 1125 C CA . GLY A 1 136 ? -14.947 20.900 -1.575 1.00 96.75 136 GLY A CA 1
ATOM 1126 C C . GLY A 1 136 ? -14.144 20.591 -0.310 1.00 96.75 136 GLY A C 1
ATOM 1127 O O . GLY A 1 136 ? -14.690 20.690 0.787 1.00 96.75 136 GLY A O 1
ATOM 1128 N N . LEU A 1 137 ? -12.871 20.201 -0.445 1.00 98.06 137 LEU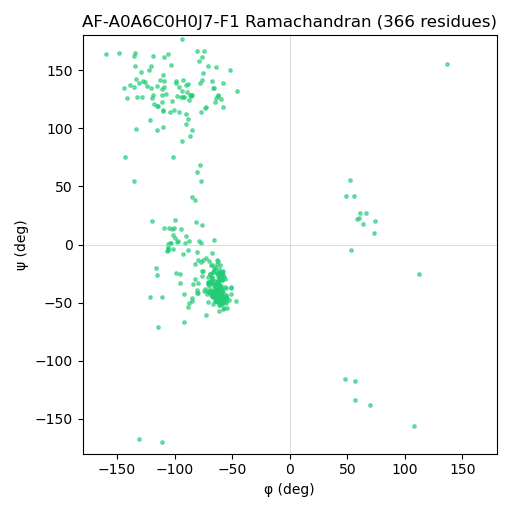 A N 1
ATOM 1129 C CA . LEU A 1 137 ? -11.965 20.019 0.687 1.00 98.06 137 LEU A CA 1
ATOM 1130 C C . LEU A 1 137 ? -11.300 21.353 1.033 1.00 98.06 137 LEU A C 1
ATOM 1132 O O . LEU A 1 137 ? -10.732 22.031 0.173 1.00 98.06 137 LEU A O 1
ATOM 1136 N N . THR A 1 138 ? -11.359 21.730 2.304 1.00 98.25 138 THR A N 1
ATOM 1137 C CA . THR A 1 138 ? -10.607 22.863 2.846 1.00 98.25 138 THR A CA 1
ATOM 1138 C C . THR A 1 138 ? -9.127 22.504 3.008 1.00 98.25 138 THR A C 1
ATOM 1140 O O . THR A 1 138 ? -8.741 21.334 2.968 1.00 98.25 138 THR A O 1
ATOM 1143 N N . SER A 1 139 ? -8.272 23.504 3.231 1.00 97.56 139 SER A N 1
ATOM 1144 C CA . SER A 1 139 ? -6.864 23.258 3.573 1.00 97.56 139 SER A CA 1
ATOM 1145 C C . SER A 1 139 ? -6.719 22.434 4.855 1.00 97.56 139 SER A C 1
ATOM 1147 O O . SER A 1 139 ? -5.841 21.580 4.934 1.00 97.56 139 SER A O 1
ATOM 1149 N N . THR A 1 140 ? -7.605 22.643 5.832 1.00 97.88 140 THR A N 1
ATOM 1150 C CA . THR A 1 140 ? -7.656 21.851 7.065 1.00 97.88 140 THR A CA 1
ATOM 1151 C C . THR A 1 140 ? -8.043 20.400 6.789 1.00 97.88 140 THR A C 1
ATOM 1153 O O . THR A 1 140 ? -7.400 19.506 7.325 1.00 97.88 140 THR A O 1
ATOM 1156 N N . ASP A 1 141 ? -9.021 20.148 5.911 1.00 98.38 141 ASP A N 1
ATOM 1157 C CA . ASP A 1 141 ? -9.394 18.778 5.527 1.00 98.38 141 ASP A CA 1
ATOM 1158 C C . ASP A 1 141 ? -8.211 18.027 4.896 1.00 98.38 141 ASP A C 1
ATOM 1160 O O . ASP A 1 141 ? -7.945 16.877 5.240 1.00 98.38 141 ASP A O 1
ATOM 1164 N N . ILE A 1 142 ? -7.486 18.680 3.980 1.00 98.38 142 ILE A N 1
ATOM 1165 C CA . ILE A 1 142 ? -6.320 18.087 3.307 1.00 98.38 142 ILE A CA 1
ATOM 1166 C C . ILE A 1 142 ? -5.205 17.785 4.313 1.00 98.38 142 ILE A C 1
ATOM 1168 O O . ILE A 1 142 ? -4.584 16.728 4.227 1.00 98.38 142 ILE A O 1
ATOM 1172 N N . GLU A 1 143 ? -4.966 18.678 5.274 1.00 97.56 143 GLU A N 1
ATOM 1173 C CA . GLU A 1 143 ? -3.956 18.474 6.314 1.00 97.56 143 GLU A CA 1
ATOM 1174 C C . GLU A 1 143 ? -4.312 17.303 7.244 1.00 97.56 143 GLU A C 1
ATOM 1176 O O . GLU A 1 143 ? -3.452 16.485 7.568 1.00 97.56 143 GLU A O 1
ATOM 1181 N N . GLU A 1 144 ? -5.582 17.148 7.622 1.00 97.81 144 GLU A N 1
ATOM 1182 C CA . GLU A 1 144 ? -6.021 15.989 8.410 1.00 97.81 144 GLU A CA 1
ATOM 1183 C C . GLU A 1 144 ? -5.882 14.676 7.620 1.00 97.81 144 GLU A C 1
ATOM 1185 O O . GLU A 1 144 ? -5.368 13.685 8.141 1.00 97.81 144 GLU A O 1
ATOM 1190 N N . ILE A 1 145 ? -6.235 14.670 6.331 1.00 98.50 145 ILE A N 1
ATOM 1191 C CA . ILE A 1 145 ? -6.024 13.515 5.441 1.00 98.50 145 ILE A CA 1
ATOM 1192 C C . ILE A 1 145 ? -4.529 13.184 5.299 1.00 98.50 145 ILE A C 1
ATOM 1194 O O . ILE A 1 145 ? -4.150 12.011 5.354 1.00 98.50 145 ILE A O 1
ATOM 1198 N N . ARG A 1 146 ? -3.666 14.201 5.169 1.00 97.88 146 ARG A N 1
ATOM 1199 C CA . ARG A 1 146 ? -2.204 14.048 5.122 1.00 97.88 146 ARG A CA 1
ATOM 1200 C C . ARG A 1 146 ? -1.675 13.353 6.371 1.00 97.88 146 ARG A C 1
ATOM 1202 O O . ARG A 1 146 ? -0.910 12.396 6.245 1.00 97.88 146 ARG A O 1
ATOM 1209 N N . LYS A 1 147 ? -2.112 13.783 7.556 1.00 97.19 147 LYS A N 1
ATOM 1210 C CA . LYS A 1 147 ? -1.732 13.157 8.831 1.00 97.19 147 LYS A CA 1
ATOM 1211 C C . LYS A 1 147 ? -2.191 11.705 8.930 1.00 97.19 147 LYS A C 1
ATOM 1213 O O . LYS A 1 147 ? -1.489 10.901 9.522 1.00 97.19 147 LYS A O 1
ATOM 1218 N N . ILE A 1 148 ? -3.322 11.336 8.329 1.00 98.00 148 ILE A N 1
ATOM 1219 C CA . ILE A 1 148 ? -3.789 9.940 8.319 1.00 98.00 148 ILE A CA 1
ATOM 1220 C C . ILE A 1 148 ? -2.925 9.045 7.411 1.00 98.00 148 ILE A C 1
ATOM 1222 O O . ILE A 1 148 ? -2.738 7.875 7.735 1.00 98.00 148 ILE A O 1
ATOM 1226 N N . ILE A 1 149 ? -2.406 9.568 6.293 1.00 97.62 149 ILE A N 1
ATOM 1227 C CA . ILE A 1 149 ? -1.617 8.788 5.319 1.00 97.62 149 ILE A CA 1
ATOM 1228 C C . ILE A 1 149 ? -0.143 8.705 5.706 1.00 97.62 149 ILE A C 1
ATOM 1230 O O . ILE A 1 149 ? 0.434 7.624 5.691 1.00 97.62 149 ILE A O 1
ATOM 1234 N N . ILE A 1 150 ? 0.478 9.839 6.032 1.00 93.56 150 ILE A N 1
ATOM 1235 C CA . ILE A 1 150 ? 1.913 9.878 6.335 1.00 93.56 150 ILE A CA 1
ATOM 1236 C C . ILE A 1 150 ? 2.143 9.498 7.801 1.00 93.56 150 ILE A C 1
ATOM 1238 O O . ILE A 1 150 ? 3.117 8.820 8.104 1.00 93.56 150 ILE A O 1
ATOM 1242 N N . SER A 1 151 ? 1.223 9.852 8.709 1.00 83.50 151 SER A N 1
ATOM 1243 C CA . SER A 1 151 ? 1.190 9.509 10.149 1.00 83.50 151 SER A CA 1
ATOM 1244 C C . SER A 1 151 ? 2.441 9.824 10.985 1.00 83.50 151 SER A C 1
ATOM 1246 O O . SER A 1 151 ? 2.390 9.727 12.214 1.00 83.50 151 SER A O 1
ATOM 1248 N N . GLN A 1 152 ? 3.516 10.296 10.355 1.00 79.00 152 GLN A N 1
ATOM 1249 C CA . GLN A 1 152 ? 4.789 10.583 10.987 1.00 79.00 152 GLN A CA 1
ATOM 1250 C C . GLN A 1 152 ? 4.638 11.630 12.087 1.00 79.00 152 GLN A C 1
ATOM 1252 O O . GLN A 1 152 ? 4.110 12.718 11.860 1.00 79.00 152 GLN A O 1
ATOM 1257 N N . ASP A 1 153 ? 5.092 11.270 13.288 1.00 76.44 153 ASP A N 1
ATOM 1258 C CA . ASP A 1 153 ? 5.043 12.103 14.495 1.00 76.44 153 ASP A CA 1
ATOM 1259 C C . ASP A 1 153 ? 3.623 12.554 14.904 1.00 76.44 153 ASP A C 1
ATOM 1261 O O . ASP A 1 153 ? 3.452 13.521 15.651 1.00 76.44 153 ASP A O 1
ATOM 1265 N N . THR A 1 154 ? 2.584 11.832 14.464 1.00 84.94 154 THR A N 1
ATOM 1266 C CA . THR A 1 154 ? 1.192 12.101 14.852 1.00 84.94 154 THR A CA 1
ATOM 1267 C C . THR A 1 154 ? 0.720 11.178 15.975 1.00 84.94 154 THR A C 1
ATOM 1269 O O . THR A 1 154 ? 1.031 9.987 16.023 1.00 84.94 154 THR A O 1
ATOM 1272 N N . TYR A 1 155 ? -0.051 11.737 16.910 1.00 88.25 155 TYR A N 1
ATOM 1273 C CA . TYR A 1 155 ? -0.659 10.997 18.013 1.00 88.25 155 TYR A CA 1
ATOM 1274 C C . TYR A 1 155 ? -2.179 11.019 17.895 1.00 88.25 155 TYR A C 1
ATOM 1276 O O . TYR A 1 155 ? -2.764 12.061 17.610 1.00 88.25 155 TYR A O 1
ATOM 1284 N N . GLY A 1 156 ? -2.799 9.867 18.131 1.00 94.38 156 GLY A N 1
ATOM 1285 C CA . GLY A 1 156 ? -4.248 9.704 18.158 1.00 94.38 156 GLY A CA 1
ATOM 1286 C C . GLY A 1 156 ? -4.706 8.446 17.433 1.00 94.38 156 GLY A C 1
ATOM 1287 O O . GLY A 1 156 ? -4.016 7.922 16.552 1.00 94.38 156 GLY A O 1
ATOM 1288 N N . TYR A 1 157 ? -5.875 7.926 17.804 1.00 96.38 157 TYR A N 1
ATOM 1289 C CA . TYR A 1 157 ? -6.367 6.661 17.246 1.00 96.38 157 TYR A CA 1
ATOM 1290 C C . TYR A 1 157 ? -6.724 6.777 15.758 1.00 96.38 157 TYR A C 1
ATOM 1292 O O . TYR A 1 157 ? -6.637 5.793 15.029 1.00 96.38 157 TYR A O 1
ATOM 1300 N N . LYS A 1 158 ? -7.108 7.969 15.286 1.00 96.19 158 LYS A N 1
ATOM 1301 C CA . LYS A 1 158 ? -7.524 8.202 13.891 1.00 96.19 158 LYS A CA 1
ATOM 1302 C C . LYS A 1 158 ? -6.384 7.936 12.902 1.00 96.19 158 LYS A C 1
ATOM 1304 O O . LYS A 1 158 ? -6.601 7.307 11.870 1.00 96.19 158 LYS A O 1
ATOM 1309 N N . TYR A 1 159 ? -5.163 8.316 13.272 1.00 96.88 159 TYR A N 1
ATOM 1310 C CA . TYR A 1 159 ? -3.949 8.123 12.470 1.00 96.88 159 TYR A CA 1
ATOM 1311 C C . TYR A 1 159 ? -3.413 6.683 12.516 1.00 96.88 159 TYR A C 1
ATOM 1313 O O . TYR A 1 159 ? -2.395 6.378 11.915 1.00 96.88 159 TYR A O 1
ATOM 1321 N N . GLN A 1 160 ? -4.089 5.774 13.225 1.00 96.94 160 GLN A N 1
ATOM 1322 C CA . GLN A 1 160 ? -3.720 4.358 13.318 1.00 96.94 160 GLN A CA 1
ATOM 1323 C C . GLN A 1 160 ? -4.604 3.458 12.438 1.00 96.94 160 GLN A C 1
ATOM 1325 O O . GLN A 1 160 ? -4.444 2.240 12.472 1.00 96.94 160 GLN A O 1
ATOM 1330 N N . ILE A 1 161 ? -5.559 4.026 11.688 1.00 97.88 161 ILE A N 1
ATOM 1331 C CA . ILE A 1 161 ? -6.538 3.247 10.914 1.00 97.88 161 ILE A CA 1
ATOM 1332 C C . ILE A 1 161 ? -6.018 2.910 9.515 1.00 97.88 161 ILE A C 1
ATOM 1334 O O . ILE A 1 161 ? -6.037 1.741 9.145 1.00 97.88 161 ILE A O 1
ATOM 1338 N N . VAL A 1 162 ? -5.578 3.909 8.742 1.00 98.12 162 VAL A N 1
ATOM 1339 C CA . VAL A 1 162 ? -5.203 3.730 7.324 1.00 98.12 162 VAL A CA 1
ATOM 1340 C C . VAL A 1 162 ? -3.742 3.324 7.167 1.00 98.12 162 VAL A C 1
ATOM 1342 O O . VAL A 1 162 ? -3.467 2.336 6.496 1.00 98.12 162 VAL A O 1
ATOM 1345 N N . ALA A 1 163 ? -2.835 4.058 7.812 1.00 94.56 163 ALA A N 1
ATOM 1346 C CA . ALA A 1 163 ? -1.401 3.802 7.815 1.00 94.56 163 ALA A CA 1
ATOM 1347 C C . ALA A 1 163 ? -0.895 3.899 9.258 1.00 94.56 163 ALA A C 1
ATOM 1349 O O . ALA A 1 163 ? -0.728 4.982 9.806 1.00 94.56 163 ALA A O 1
ATOM 1350 N N . ASN A 1 164 ? -0.709 2.758 9.921 1.00 94.31 164 ASN A N 1
ATOM 1351 C CA . ASN A 1 164 ? -0.367 2.738 11.338 1.00 94.31 164 ASN A CA 1
ATOM 1352 C C . ASN A 1 164 ? 1.146 2.669 11.505 1.00 94.31 164 ASN A C 1
ATOM 1354 O O . ASN A 1 164 ? 1.707 1.578 11.628 1.00 94.31 164 ASN A O 1
ATOM 1358 N N . GLU A 1 165 ? 1.824 3.816 11.563 1.00 90.38 165 GLU A N 1
ATOM 1359 C CA . GLU A 1 165 ? 3.273 3.802 11.760 1.00 90.38 165 GLU A CA 1
ATOM 1360 C C . GLU A 1 165 ? 3.654 3.130 13.085 1.00 90.38 165 GLU A C 1
ATOM 1362 O O . GLU A 1 165 ? 4.626 2.381 13.126 1.00 90.38 165 GLU A O 1
ATOM 1367 N N . LYS A 1 166 ? 2.884 3.305 14.165 1.00 90.25 166 LYS A N 1
ATOM 1368 C CA . LYS A 1 166 ? 3.233 2.761 15.487 1.00 90.25 166 LYS A CA 1
ATOM 1369 C C . LYS A 1 166 ? 3.401 1.241 15.473 1.00 90.25 166 LYS A C 1
ATOM 1371 O O . LYS A 1 166 ? 4.438 0.731 15.895 1.00 90.25 166 LYS A O 1
ATOM 1376 N N . SER A 1 167 ? 2.381 0.523 15.017 1.00 89.88 167 SER A N 1
ATOM 1377 C CA . SER A 1 167 ? 2.318 -0.940 15.133 1.00 89.88 167 SER A CA 1
ATOM 1378 C C . SER A 1 167 ? 2.324 -1.672 13.797 1.00 89.88 167 SER A C 1
ATOM 1380 O O . SER A 1 167 ? 2.642 -2.859 13.743 1.00 89.88 167 SER A O 1
ATOM 1382 N N . GLY A 1 168 ? 1.967 -0.977 12.720 1.00 93.50 168 GLY A N 1
ATOM 1383 C CA . GLY A 1 168 ? 1.719 -1.570 11.421 1.00 93.50 168 GLY A CA 1
ATOM 1384 C C . GLY A 1 168 ? 0.415 -2.356 11.337 1.00 93.50 168 GLY A C 1
ATOM 1385 O O . GLY A 1 168 ? 0.264 -3.057 10.358 1.00 93.50 168 GLY A O 1
ATOM 1386 N N . PHE A 1 169 ? -0.503 -2.318 12.311 1.00 96.06 169 PHE A N 1
ATOM 1387 C CA . PHE A 1 169 ? -1.847 -2.889 12.142 1.00 96.06 169 PHE A CA 1
ATOM 1388 C C . PHE A 1 169 ? -2.795 -1.818 11.587 1.00 96.06 169 PHE A C 1
ATOM 1390 O O . PHE A 1 169 ? -3.234 -0.942 12.332 1.00 96.06 169 PHE A O 1
ATOM 1397 N N . ASP A 1 170 ? -3.113 -1.897 10.297 1.00 97.25 170 ASP A N 1
ATOM 1398 C CA . ASP A 1 170 ? -3.907 -0.908 9.561 1.00 97.25 170 ASP A CA 1
ATOM 1399 C C . ASP A 1 170 ? -4.739 -1.541 8.437 1.00 97.25 170 ASP A C 1
ATOM 1401 O O . ASP A 1 170 ? -4.533 -2.695 8.058 1.00 97.25 170 ASP A O 1
ATOM 1405 N N . THR A 1 171 ? -5.713 -0.789 7.921 1.00 98.38 171 THR A N 1
ATOM 1406 C CA . THR A 1 171 ? -6.652 -1.261 6.896 1.00 98.38 171 THR A CA 1
ATOM 1407 C C . THR A 1 171 ? -6.020 -1.491 5.534 1.00 98.38 171 THR A C 1
ATOM 1409 O O . THR A 1 171 ? -6.536 -2.330 4.802 1.00 98.38 171 THR A O 1
ATOM 1412 N N . ASP A 1 172 ? -4.913 -0.811 5.220 1.00 98.56 172 ASP A N 1
ATOM 1413 C CA . ASP A 1 172 ? -4.085 -1.124 4.049 1.00 98.56 172 ASP A CA 1
ATOM 1414 C C . ASP A 1 172 ? -3.672 -2.608 4.068 1.00 98.56 172 ASP A C 1
ATOM 1416 O O . ASP A 1 172 ? -4.037 -3.387 3.181 1.00 98.56 172 ASP A O 1
ATOM 1420 N N . LYS A 1 173 ? -3.053 -3.061 5.167 1.00 97.75 173 LYS A N 1
ATOM 1421 C CA . LYS A 1 173 ? -2.673 -4.474 5.337 1.00 97.75 173 LYS A CA 1
ATOM 1422 C C . LYS A 1 173 ? -3.841 -5.432 5.361 1.00 97.75 173 LYS A C 1
ATOM 1424 O O . LYS A 1 173 ? -3.724 -6.537 4.832 1.00 97.75 173 LYS A O 1
ATOM 1429 N N . LEU A 1 174 ? -4.947 -5.042 5.992 1.00 98.06 174 LEU A N 1
ATOM 1430 C CA . LEU A 1 174 ? -6.142 -5.883 6.012 1.00 98.06 174 LEU A CA 1
ATOM 1431 C C . LEU A 1 174 ? -6.647 -6.170 4.595 1.00 98.06 174 LEU A C 1
ATOM 1433 O O . LEU A 1 174 ? -7.055 -7.305 4.328 1.00 98.06 174 LEU A O 1
ATOM 1437 N N . ASP A 1 175 ? -6.602 -5.169 3.710 1.00 98.62 175 ASP A N 1
ATOM 1438 C CA . ASP A 1 175 ? -6.995 -5.338 2.318 1.00 98.62 175 ASP A CA 1
ATOM 1439 C C . ASP A 1 175 ? -5.959 -6.139 1.539 1.00 98.62 175 ASP A C 1
ATOM 1441 O O . ASP A 1 175 ? -6.295 -7.223 1.060 1.00 98.62 175 ASP A O 1
ATOM 1445 N N . TYR A 1 176 ? -4.709 -5.665 1.439 1.00 98.25 176 TYR A N 1
ATOM 1446 C CA . TYR A 1 176 ? -3.771 -6.284 0.502 1.00 98.25 176 TYR A CA 1
ATOM 1447 C C . TYR A 1 176 ? -3.466 -7.734 0.875 1.00 98.25 176 TYR A C 1
ATOM 1449 O O . TYR A 1 176 ? -3.340 -8.564 -0.016 1.00 98.25 176 TYR A O 1
ATOM 1457 N N . ILE A 1 177 ? -3.404 -8.097 2.163 1.00 98.19 177 ILE A N 1
ATOM 1458 C CA . ILE A 1 177 ? -3.130 -9.490 2.551 1.00 98.19 177 ILE A CA 1
ATOM 1459 C C . ILE A 1 177 ? -4.246 -10.401 2.040 1.00 98.19 177 ILE A C 1
ATOM 1461 O O . ILE A 1 177 ? -3.970 -11.444 1.449 1.00 98.19 177 ILE A O 1
ATOM 1465 N N . ASN A 1 178 ? -5.506 -10.005 2.222 1.00 98.12 178 ASN A N 1
ATOM 1466 C CA . ASN A 1 178 ? -6.639 -10.782 1.731 1.00 98.12 178 ASN A CA 1
ATOM 1467 C C . ASN A 1 178 ? -6.737 -10.749 0.198 1.00 98.12 178 ASN A C 1
ATOM 1469 O O . ASN A 1 178 ? -6.987 -11.785 -0.421 1.00 98.12 178 ASN A O 1
ATOM 1473 N N . ARG A 1 179 ? -6.509 -9.586 -0.419 1.00 98.31 179 ARG A N 1
ATOM 1474 C CA . ARG A 1 179 ? -6.586 -9.386 -1.870 1.00 98.31 179 ARG A CA 1
ATOM 1475 C C . ARG A 1 179 ? -5.505 -10.143 -2.613 1.00 98.31 179 ARG A C 1
ATOM 1477 O O . ARG A 1 179 ? -5.809 -10.812 -3.599 1.00 98.31 179 ARG A O 1
ATOM 1484 N N . ASP A 1 180 ? -4.275 -10.082 -2.128 1.00 98.19 180 ASP A N 1
ATOM 1485 C CA . ASP A 1 180 ? -3.145 -10.782 -2.720 1.00 98.19 180 ASP A CA 1
ATOM 1486 C C . ASP A 1 180 ? -3.333 -12.287 -2.581 1.00 98.19 180 ASP A C 1
ATOM 1488 O O . ASP A 1 180 ? -3.182 -13.003 -3.567 1.00 98.19 180 ASP A O 1
ATOM 1492 N N . CYS A 1 181 ? -3.741 -12.781 -1.405 1.00 97.44 181 CYS A N 1
ATOM 1493 C CA . CYS A 1 181 ? -4.024 -14.208 -1.233 1.00 97.44 181 CYS A CA 1
ATOM 1494 C C . CYS A 1 181 ? -5.125 -14.690 -2.185 1.00 97.44 181 CYS A C 1
ATOM 1496 O O . CYS A 1 181 ? -4.966 -15.735 -2.815 1.00 97.44 181 CYS A O 1
ATOM 1498 N N . HIS A 1 182 ? -6.197 -13.909 -2.344 1.00 97.19 182 HIS A N 1
ATOM 1499 C CA . HIS A 1 182 ? -7.280 -14.212 -3.276 1.00 97.19 182 HIS A CA 1
ATOM 1500 C C . HIS A 1 182 ? -6.792 -1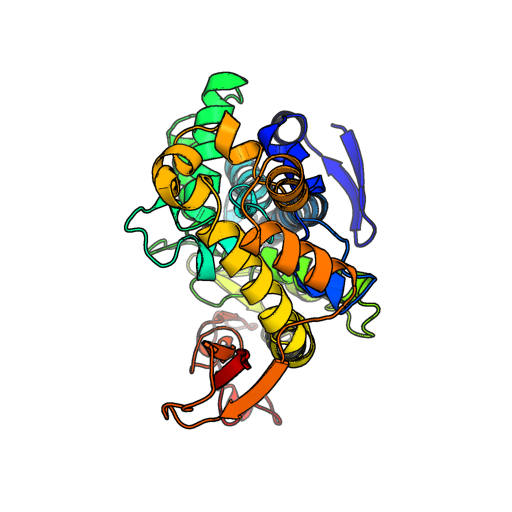4.299 -4.730 1.00 97.19 182 HIS A C 1
ATOM 1502 O O . HIS A 1 182 ? -7.022 -15.310 -5.392 1.00 97.19 182 HIS A O 1
ATOM 1508 N N . HIS A 1 183 ? -6.081 -13.282 -5.226 1.00 97.38 183 HIS A N 1
ATOM 1509 C CA . HIS A 1 183 ? -5.626 -13.248 -6.621 1.00 97.38 183 HIS A CA 1
ATOM 1510 C C . HIS A 1 183 ? -4.510 -14.253 -6.910 1.00 97.38 183 HIS A C 1
ATOM 1512 O O . HIS A 1 183 ? -4.453 -14.817 -7.999 1.00 97.38 183 HIS A O 1
ATOM 1518 N N . LEU A 1 184 ? -3.643 -14.533 -5.937 1.00 96.56 184 LEU A N 1
ATOM 1519 C CA . LEU A 1 184 ? -2.571 -15.520 -6.070 1.00 96.56 184 LEU A CA 1
ATOM 1520 C C . LEU A 1 184 ? -3.058 -16.965 -5.873 1.00 96.56 184 LEU A C 1
ATOM 1522 O O . LEU A 1 184 ? -2.278 -17.894 -6.078 1.00 96.56 184 LEU A O 1
ATOM 1526 N N . GLY A 1 185 ? -4.319 -17.170 -5.475 1.00 94.81 185 GLY A N 1
ATOM 1527 C CA . GLY A 1 185 ? -4.866 -18.496 -5.182 1.00 94.81 185 GLY A CA 1
ATOM 1528 C C . GLY A 1 185 ? -4.224 -19.155 -3.958 1.00 94.81 185 GLY A C 1
ATOM 1529 O O . GLY A 1 185 ? -4.153 -20.382 -3.880 1.00 94.81 185 GLY A O 1
ATOM 1530 N N . LEU A 1 186 ? -3.721 -18.356 -3.013 1.00 94.88 186 LEU A N 1
ATOM 1531 C CA . LEU A 1 186 ? -3.144 -18.867 -1.774 1.00 94.88 186 LEU A CA 1
ATOM 1532 C C . LEU A 1 186 ? -4.269 -19.296 -0.821 1.00 94.88 186 LEU A C 1
ATOM 1534 O O . LEU A 1 186 ? -5.269 -18.590 -0.694 1.00 94.88 186 LEU A O 1
ATOM 1538 N N . PRO A 1 187 ? -4.110 -20.405 -0.079 1.00 93.38 187 PRO A N 1
ATOM 1539 C CA . PRO A 1 187 ? -5.143 -20.923 0.821 1.00 93.38 187 PRO A CA 1
ATOM 1540 C C . PRO A 1 187 ? -5.259 -20.122 2.131 1.00 93.38 187 PRO A C 1
ATOM 1542 O O . PRO A 1 187 ? -5.801 -20.617 3.118 1.00 93.38 187 PRO A O 1
ATOM 1545 N N . TYR A 1 188 ? -4.707 -18.910 2.174 1.00 92.44 188 TYR A N 1
ATOM 1546 C CA . TYR A 1 188 ? -4.700 -18.055 3.350 1.00 92.44 188 TYR A CA 1
ATOM 1547 C C . TYR A 1 188 ? -5.856 -17.059 3.279 1.00 92.44 188 TYR A C 1
ATOM 1549 O O . TYR A 1 188 ? -6.097 -16.439 2.246 1.00 92.44 188 TYR A O 1
ATOM 1557 N N . LYS A 1 189 ? -6.558 -16.883 4.398 1.00 89.56 189 LYS A N 1
ATOM 1558 C CA . LYS A 1 189 ? -7.592 -15.861 4.557 1.00 89.56 189 LYS A CA 1
ATOM 1559 C C . LYS A 1 189 ? -7.493 -15.289 5.958 1.00 89.56 189 LYS A C 1
ATOM 1561 O O . LYS A 1 189 ? -7.559 -16.043 6.923 1.00 89.56 189 LYS A O 1
ATOM 1566 N N . TYR A 1 190 ? -7.371 -13.972 6.057 1.00 94.56 190 TYR A N 1
ATOM 1567 C CA . TYR A 1 190 ? -7.285 -13.292 7.338 1.00 94.56 190 TYR A CA 1
ATOM 1568 C C . TYR A 1 190 ? -8.658 -12.781 7.777 1.00 94.56 190 TYR A C 1
ATOM 1570 O O . TYR A 1 190 ? -9.223 -11.876 7.156 1.00 94.56 190 TYR A O 1
ATOM 1578 N N . ASP A 1 191 ? -9.193 -13.337 8.865 1.00 93.12 191 ASP A N 1
ATOM 1579 C CA . ASP A 1 191 ? -10.460 -12.880 9.439 1.00 93.12 191 ASP A CA 1
ATOM 1580 C C . ASP A 1 191 ? -10.254 -11.720 10.425 1.00 93.12 191 ASP A C 1
ATOM 1582 O O . ASP A 1 191 ? -10.054 -11.895 11.632 1.00 93.12 191 ASP A O 1
ATOM 1586 N N . TYR A 1 192 ? -10.369 -10.500 9.902 1.00 93.12 192 TYR A N 1
ATOM 1587 C CA . TYR A 1 192 ? -10.335 -9.272 10.694 1.00 93.12 192 TYR A CA 1
ATOM 1588 C C . TYR A 1 192 ? -11.664 -8.955 11.398 1.00 93.12 192 TYR A C 1
ATOM 1590 O O . TYR A 1 192 ? -11.693 -8.096 12.283 1.00 93.12 192 TYR A O 1
ATOM 1598 N N . THR A 1 193 ? -12.778 -9.612 11.050 1.00 92.25 193 THR A N 1
ATOM 1599 C CA . THR A 1 193 ? -14.122 -9.193 11.494 1.00 92.25 193 THR A CA 1
ATOM 1600 C C . THR A 1 193 ? -14.264 -9.236 13.012 1.00 92.25 193 THR A C 1
ATOM 1602 O O . THR A 1 193 ? -14.782 -8.303 13.632 1.00 92.25 193 THR A O 1
ATOM 1605 N N . ARG A 1 194 ? -13.737 -10.294 13.635 1.00 90.81 194 ARG A N 1
ATOM 1606 C CA . ARG A 1 194 ? -13.786 -10.491 15.084 1.00 90.81 194 ARG A CA 1
ATOM 1607 C C . ARG A 1 194 ? -12.925 -9.484 15.843 1.00 90.81 194 ARG A C 1
ATOM 1609 O O . ARG A 1 194 ? -13.293 -9.099 16.950 1.00 90.81 194 ARG A O 1
ATOM 1616 N N . ILE A 1 195 ? -11.807 -9.055 15.255 1.00 94.44 195 ILE A N 1
ATOM 1617 C CA . ILE A 1 195 ? -10.967 -7.996 15.821 1.00 94.44 195 ILE A CA 1
ATOM 1618 C C . ILE A 1 195 ? -11.717 -6.666 15.793 1.00 94.44 195 ILE A C 1
ATOM 1620 O O . ILE A 1 195 ? -11.834 -6.026 16.836 1.00 94.44 195 ILE A O 1
ATOM 1624 N N . LEU A 1 196 ? -12.267 -6.282 14.637 1.00 95.19 196 LEU A N 1
ATOM 1625 C CA . LEU A 1 196 ? -12.945 -4.992 14.487 1.00 95.19 196 LEU A CA 1
ATOM 1626 C C . LEU A 1 196 ? -14.216 -4.892 15.340 1.00 95.19 196 LEU A C 1
ATOM 1628 O O . LEU A 1 196 ? -14.516 -3.823 15.857 1.00 95.19 196 LEU A O 1
ATOM 1632 N N . ASN A 1 197 ? -14.950 -5.992 15.534 1.00 95.06 197 ASN A N 1
ATOM 1633 C CA . ASN A 1 197 ? -16.157 -5.997 16.370 1.00 95.06 197 ASN A CA 1
ATOM 1634 C C . ASN A 1 197 ? -15.887 -5.631 17.836 1.00 95.06 197 ASN A C 1
ATOM 1636 O O . ASN A 1 197 ? -16.728 -5.003 18.468 1.00 95.06 197 ASN A O 1
ATOM 1640 N N . ASP A 1 198 ? -14.726 -6.006 18.364 1.00 94.69 198 ASP A N 1
ATOM 1641 C CA . ASP A 1 198 ? -14.369 -5.833 19.773 1.00 94.69 198 ASP A CA 1
ATOM 1642 C C . ASP A 1 198 ? -13.296 -4.742 19.969 1.00 94.69 198 ASP A C 1
ATOM 1644 O O . ASP A 1 198 ? -12.664 -4.678 21.019 1.00 94.69 198 ASP A O 1
ATOM 1648 N N . ILE A 1 199 ? -13.018 -3.907 18.967 1.00 95.88 199 ILE A N 1
ATOM 1649 C CA . ILE A 1 199 ? -11.949 -2.912 19.074 1.00 95.88 199 ILE A CA 1
ATOM 1650 C C . ILE A 1 199 ? -12.356 -1.734 19.967 1.00 95.88 199 ILE A C 1
ATOM 1652 O O . ILE A 1 199 ? -13.533 -1.365 20.019 1.00 95.88 199 ILE A O 1
ATOM 1656 N N . LYS A 1 200 ? -11.384 -1.146 20.672 1.00 96.56 200 LYS A N 1
ATOM 1657 C CA . LYS A 1 200 ? -11.589 0.011 21.551 1.00 96.56 200 LYS A CA 1
ATOM 1658 C C . LYS A 1 200 ? -10.515 1.071 21.360 1.00 96.56 200 LYS A C 1
ATOM 1660 O O . LYS A 1 200 ? -9.431 0.778 20.873 1.00 96.56 200 LYS A O 1
ATOM 1665 N N . VAL A 1 201 ? -10.804 2.277 21.820 1.00 97.31 201 VAL A N 1
ATOM 1666 C CA . VAL A 1 201 ? -9.870 3.374 22.025 1.00 97.31 201 VAL A CA 1
ATOM 1667 C C . VAL A 1 201 ? -9.733 3.613 23.526 1.00 97.31 201 VAL A C 1
ATOM 1669 O O . VAL A 1 201 ? -10.722 3.855 24.221 1.00 97.31 201 VAL A O 1
ATOM 1672 N N . ILE A 1 202 ? -8.503 3.528 24.033 1.00 96.06 202 ILE A N 1
ATOM 1673 C CA . ILE A 1 202 ? -8.164 3.824 25.432 1.00 96.06 202 ILE A CA 1
ATOM 1674 C C . ILE A 1 202 ? -6.933 4.724 25.422 1.00 96.06 202 ILE A C 1
ATOM 1676 O O . ILE A 1 202 ? -5.926 4.382 24.800 1.00 96.06 202 ILE A O 1
ATOM 1680 N N . ASP A 1 203 ? -7.027 5.864 26.107 1.00 94.00 203 ASP A N 1
ATOM 1681 C CA . ASP A 1 203 ? -6.007 6.918 26.107 1.00 94.00 203 ASP A CA 1
ATOM 1682 C C . ASP A 1 203 ? -5.674 7.410 24.688 1.00 94.00 203 ASP A C 1
ATOM 1684 O O . ASP A 1 203 ? -4.509 7.591 24.355 1.00 94.00 203 ASP A O 1
ATOM 1688 N N . ASP A 1 204 ? -6.692 7.583 23.834 1.00 95.00 204 ASP A N 1
ATOM 1689 C CA . ASP A 1 204 ? -6.540 8.033 22.436 1.00 95.00 204 ASP A CA 1
ATOM 1690 C C . ASP A 1 204 ? -5.678 7.086 21.564 1.00 95.00 204 ASP A C 1
ATOM 1692 O O . ASP A 1 204 ? -5.059 7.469 20.575 1.00 95.00 204 ASP A O 1
ATOM 1696 N N . GLU A 1 205 ? -5.652 5.797 21.915 1.00 95.19 205 GLU A N 1
ATOM 1697 C CA . GLU A 1 205 ? -4.932 4.754 21.185 1.00 95.19 205 GLU A CA 1
ATOM 1698 C C . GLU A 1 205 ? -5.835 3.566 20.846 1.00 95.19 205 GLU A C 1
ATOM 1700 O O . GLU A 1 205 ? -6.622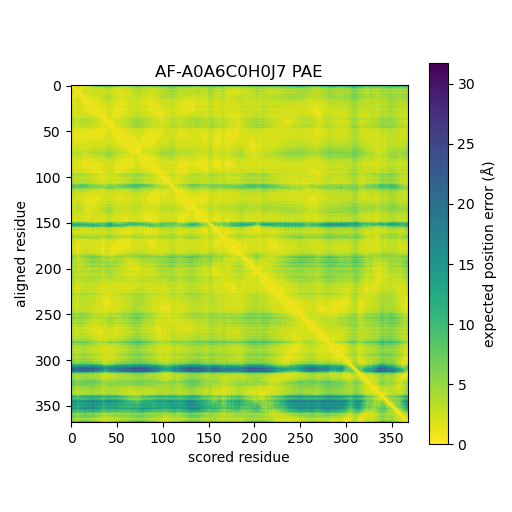 3.123 21.688 1.00 95.19 205 GLU A O 1
ATOM 1705 N N . ILE A 1 206 ? -5.673 2.994 19.646 1.00 96.44 206 ILE A N 1
ATOM 1706 C CA . ILE A 1 206 ? -6.357 1.756 19.266 1.00 96.44 206 ILE A CA 1
ATOM 1707 C C . ILE A 1 206 ? -5.863 0.602 20.148 1.00 96.44 206 ILE A C 1
ATOM 1709 O O . ILE A 1 206 ? -4.680 0.266 20.193 1.00 96.44 206 ILE A O 1
ATOM 1713 N N . CYS A 1 207 ? -6.804 -0.030 20.839 1.00 96.38 207 CYS A N 1
ATOM 1714 C CA . CYS A 1 207 ? -6.583 -1.124 21.767 1.00 96.38 207 CYS A CA 1
ATOM 1715 C C . CYS A 1 207 ? -7.332 -2.375 21.306 1.00 96.38 207 CYS A C 1
ATOM 1717 O O . CYS A 1 207 ? -8.555 -2.375 21.135 1.00 96.38 207 CYS A O 1
ATOM 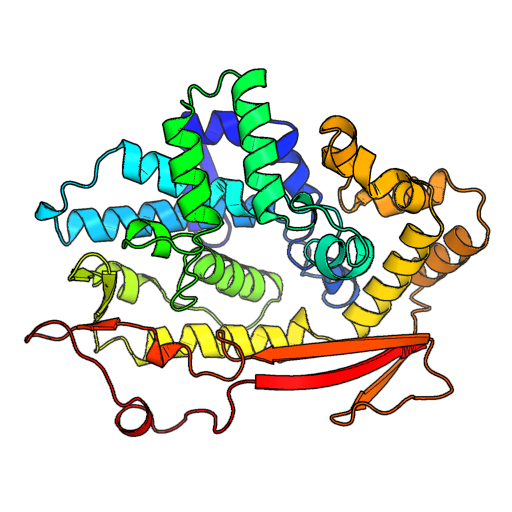1719 N N . PHE A 1 208 ? -6.599 -3.477 21.187 1.00 95.94 208 PHE A N 1
ATOM 1720 C CA . PHE A 1 208 ? -7.137 -4.758 20.753 1.00 95.94 208 PHE A CA 1
ATOM 1721 C C . PHE A 1 208 ? -7.560 -5.613 21.954 1.00 95.94 208 PHE A C 1
ATOM 1723 O O . PHE A 1 208 ? -6.879 -5.649 22.980 1.00 95.94 208 PHE A O 1
ATOM 1730 N N . PRO A 1 209 ? -8.667 -6.357 21.874 1.00 94.81 209 PRO A N 1
ATOM 1731 C CA . PRO A 1 209 ? -9.041 -7.294 22.930 1.00 94.81 209 PRO A CA 1
ATOM 1732 C C . PRO A 1 209 ? -7.970 -8.387 23.083 1.00 94.81 209 PRO A C 1
ATOM 1734 O O . PRO A 1 209 ? -7.642 -9.081 22.124 1.00 94.81 209 PRO A O 1
ATOM 1737 N N . LEU A 1 210 ? -7.465 -8.618 24.301 1.00 94.62 210 LEU A N 1
ATOM 1738 C CA . LEU A 1 210 ? -6.384 -9.590 24.553 1.00 94.62 210 LEU A CA 1
ATOM 1739 C C . LEU A 1 210 ? -6.714 -11.016 24.069 1.00 94.62 210 LEU A C 1
ATOM 1741 O O . LEU A 1 210 ? -5.829 -11.765 23.663 1.00 94.62 210 LEU A O 1
ATOM 1745 N N . LYS A 1 211 ? -7.999 -11.387 24.068 1.00 93.00 211 LYS A N 1
ATOM 1746 C CA . LYS A 1 211 ? -8.491 -12.667 23.527 1.00 93.00 211 LYS A CA 1
ATOM 1747 C C . LYS A 1 211 ? -8.244 -12.844 22.016 1.00 93.00 211 LYS A C 1
ATOM 1749 O O . LYS A 1 211 ? -8.384 -13.959 21.539 1.00 93.00 211 LYS A O 1
ATOM 1754 N N . GLN A 1 212 ? -7.900 -11.777 21.288 1.00 94.25 212 GLN A N 1
ATOM 1755 C CA . GLN A 1 212 ? -7.574 -11.789 19.855 1.00 94.25 212 GLN A CA 1
ATOM 1756 C C . GLN A 1 212 ? -6.066 -11.711 19.579 1.00 94.25 212 GLN A C 1
ATOM 1758 O O . GLN A 1 212 ? -5.674 -11.468 18.442 1.00 94.25 212 GLN A O 1
ATOM 1763 N N . LEU A 1 213 ? -5.206 -11.909 20.587 1.00 94.12 213 LEU A N 1
ATOM 1764 C CA . LEU A 1 213 ? -3.748 -11.884 20.411 1.00 94.12 213 LEU A CA 1
ATOM 1765 C C . LEU A 1 213 ? -3.274 -12.784 19.258 1.00 94.12 213 LEU A C 1
ATOM 1767 O O . LEU A 1 213 ? -2.433 -12.363 18.471 1.00 94.12 213 LEU A O 1
ATOM 1771 N N . SER A 1 214 ? -3.828 -13.995 19.142 1.00 92.56 214 SER A N 1
ATOM 1772 C CA . SER A 1 214 ? -3.507 -14.930 18.056 1.00 92.56 214 SER A CA 1
ATOM 1773 C C . SER A 1 214 ? -3.822 -14.353 16.680 1.00 92.56 214 SER A C 1
ATOM 1775 O O . SER A 1 214 ? -3.006 -14.468 15.778 1.00 92.56 214 SER A O 1
ATOM 1777 N N . ASN A 1 215 ? -4.968 -13.689 16.535 1.00 94.00 215 ASN A N 1
ATOM 1778 C CA . ASN A 1 215 ? -5.396 -13.122 15.261 1.00 94.00 215 ASN A CA 1
ATOM 1779 C C . ASN A 1 215 ? -4.541 -11.894 14.916 1.00 94.00 215 ASN A C 1
ATOM 1781 O O . ASN A 1 215 ? -4.091 -11.751 13.790 1.00 94.00 215 ASN A O 1
ATOM 1785 N N . VAL A 1 216 ? -4.211 -11.040 15.892 1.00 95.06 216 VAL A N 1
ATOM 1786 C CA . VAL A 1 216 ? -3.274 -9.928 15.647 1.00 95.06 216 VAL A CA 1
ATOM 1787 C C . VAL A 1 216 ? -1.902 -10.454 15.206 1.00 95.06 216 VAL A C 1
ATOM 1789 O O . VAL A 1 216 ? -1.304 -9.902 14.287 1.00 95.06 216 VAL A O 1
ATOM 1792 N N . TYR A 1 217 ? -1.408 -11.530 15.827 1.00 94.50 217 TYR A N 1
ATOM 1793 C CA . TYR A 1 217 ? -0.163 -12.186 15.420 1.00 94.50 217 TYR A CA 1
ATOM 1794 C C . TYR A 1 217 ? -0.242 -12.757 13.994 1.00 94.50 217 TYR A C 1
ATOM 1796 O O . TYR A 1 217 ? 0.685 -12.561 13.208 1.00 94.50 217 TYR A O 1
ATOM 1804 N N . GLU A 1 218 ? -1.353 -13.413 13.650 1.00 94.88 218 GLU A N 1
ATOM 1805 C CA . GLU A 1 218 ? -1.592 -14.016 12.335 1.00 94.88 218 GLU A CA 1
ATOM 1806 C C . GLU A 1 218 ? -1.464 -12.996 11.193 1.00 94.88 218 GLU A C 1
ATOM 1808 O O . GLU A 1 218 ? -0.893 -13.328 10.157 1.00 94.88 218 GLU A O 1
ATOM 1813 N N . LEU A 1 219 ? -1.892 -11.740 11.383 1.00 96.38 219 LEU A N 1
ATOM 1814 C CA . LEU A 1 219 ? -1.707 -10.681 10.378 1.00 96.38 219 LEU A CA 1
ATOM 1815 C C . LEU A 1 219 ? -0.228 -10.520 9.985 1.00 96.38 219 LEU A C 1
ATOM 1817 O O . LEU A 1 219 ? 0.124 -10.514 8.803 1.00 96.38 219 LEU A O 1
ATOM 1821 N N . PHE A 1 220 ? 0.647 -10.398 10.985 1.00 95.75 220 PHE A N 1
ATOM 1822 C CA . PHE A 1 220 ? 2.083 -10.215 10.769 1.00 95.75 220 PHE A CA 1
ATOM 1823 C C . PHE A 1 220 ? 2.744 -11.485 10.231 1.00 95.75 220 PHE A C 1
ATOM 1825 O O . PHE A 1 220 ? 3.654 -11.404 9.403 1.00 95.75 220 PHE A O 1
ATOM 1832 N N . GLU A 1 221 ? 2.252 -12.655 10.640 1.00 95.00 221 GLU A N 1
ATOM 1833 C CA . GLU A 1 221 ? 2.700 -13.940 10.112 1.00 95.00 221 GLU A CA 1
ATOM 1834 C C . GLU A 1 221 ? 2.370 -14.092 8.620 1.00 95.00 221 GLU A C 1
ATOM 1836 O O . GLU A 1 221 ? 3.241 -14.461 7.827 1.00 95.00 221 GLU A O 1
ATOM 1841 N N . LEU A 1 222 ? 1.136 -13.781 8.217 1.00 96.00 222 LEU A N 1
ATOM 1842 C CA . LEU A 1 222 ? 0.708 -13.831 6.820 1.00 96.00 222 LEU A CA 1
ATOM 1843 C C . LEU A 1 222 ? 1.473 -12.821 5.969 1.00 96.00 222 LEU A C 1
ATOM 1845 O O . LEU A 1 222 ? 1.980 -13.182 4.907 1.00 96.00 222 LEU A O 1
ATOM 1849 N N . ARG A 1 223 ? 1.659 -11.593 6.469 1.00 96.50 223 ARG A N 1
ATOM 1850 C CA . ARG A 1 223 ? 2.523 -10.604 5.817 1.00 96.50 223 ARG A CA 1
ATOM 1851 C C . ARG A 1 223 ? 3.933 -11.151 5.603 1.00 96.50 223 ARG A C 1
ATOM 1853 O O . ARG A 1 223 ? 4.476 -11.043 4.505 1.00 96.50 223 ARG A O 1
ATOM 1860 N N . TYR A 1 224 ? 4.538 -11.735 6.636 1.00 95.56 224 TYR A N 1
ATOM 1861 C CA . TYR A 1 224 ? 5.877 -12.311 6.536 1.00 95.56 224 TYR A CA 1
ATOM 1862 C C . TYR A 1 224 ? 5.942 -13.413 5.465 1.00 95.56 224 TYR A C 1
ATOM 1864 O O . TYR A 1 224 ? 6.847 -13.392 4.628 1.00 95.56 224 TYR A O 1
ATOM 1872 N N . LYS A 1 225 ? 4.958 -14.326 5.434 1.00 95.19 225 LYS A N 1
ATOM 1873 C CA . LYS A 1 225 ? 4.851 -15.381 4.409 1.00 95.19 225 LYS A CA 1
ATOM 1874 C C . LYS A 1 225 ? 4.754 -14.796 3.000 1.00 95.19 225 LYS A C 1
ATOM 1876 O O . LYS A 1 225 ? 5.488 -15.239 2.118 1.00 95.19 225 LYS A O 1
ATOM 1881 N N . LEU A 1 226 ? 3.922 -13.774 2.796 1.00 97.06 226 LEU A N 1
ATOM 1882 C CA . LEU A 1 226 ? 3.770 -13.103 1.501 1.00 97.06 226 LEU A CA 1
ATOM 1883 C C . LEU A 1 226 ? 5.068 -12.425 1.048 1.00 97.06 226 LEU A C 1
ATOM 1885 O O . LEU A 1 226 ? 5.493 -12.612 -0.092 1.00 97.06 226 LEU A O 1
ATOM 1889 N N . HIS A 1 227 ? 5.767 -11.721 1.944 1.00 95.94 227 HIS A N 1
ATOM 1890 C CA . HIS A 1 227 ? 7.082 -11.160 1.626 1.00 95.94 227 HIS A CA 1
ATOM 1891 C C . HIS A 1 227 ? 8.090 -12.248 1.247 1.00 95.94 227 HIS A C 1
ATOM 1893 O O . HIS A 1 227 ? 8.809 -12.095 0.263 1.00 95.94 227 HIS A O 1
ATOM 1899 N N . GLN A 1 228 ? 8.143 -13.340 2.009 1.00 93.44 228 GLN A N 1
ATOM 1900 C CA . GLN A 1 228 ? 9.107 -14.413 1.794 1.00 93.44 228 GLN A CA 1
ATOM 1901 C C . GLN A 1 228 ? 8.858 -15.187 0.492 1.00 93.44 228 GLN A C 1
ATOM 1903 O O . GLN A 1 228 ? 9.814 -15.524 -0.204 1.00 93.44 228 GLN A O 1
ATOM 1908 N N . GLN A 1 229 ? 7.598 -15.492 0.181 1.00 92.88 229 GLN A N 1
ATOM 1909 C CA . GLN A 1 229 ? 7.229 -16.399 -0.910 1.00 92.88 229 GLN A CA 1
ATOM 1910 C C . GLN A 1 229 ? 6.910 -15.667 -2.215 1.00 92.88 229 GLN A C 1
ATOM 1912 O O . GLN A 1 229 ? 7.169 -16.201 -3.293 1.00 92.88 229 GLN A O 1
ATOM 1917 N N . ILE A 1 230 ? 6.349 -14.459 -2.122 1.00 96.38 230 ILE A N 1
ATOM 1918 C CA . ILE A 1 230 ? 5.787 -13.736 -3.262 1.00 96.38 230 ILE A CA 1
ATOM 1919 C C . ILE A 1 230 ? 6.597 -12.475 -3.537 1.00 96.38 230 ILE A C 1
ATOM 1921 O O . ILE A 1 230 ? 7.323 -12.426 -4.526 1.00 96.38 230 ILE A O 1
ATOM 1925 N N . TYR A 1 231 ? 6.515 -11.461 -2.671 1.00 96.31 231 TYR A N 1
ATOM 1926 C CA . TYR A 1 231 ? 6.997 -10.114 -3.008 1.00 96.31 231 TYR A CA 1
ATOM 1927 C C . TYR A 1 231 ? 8.509 -10.058 -3.229 1.00 96.31 231 TYR A C 1
ATOM 1929 O O . TYR A 1 231 ? 8.988 -9.268 -4.033 1.00 96.31 231 TYR A O 1
ATOM 1937 N N . GLN A 1 232 ? 9.270 -10.901 -2.526 1.00 95.94 232 GLN A N 1
ATOM 1938 C CA . GLN A 1 232 ? 10.727 -10.964 -2.642 1.00 95.94 232 GLN A CA 1
ATOM 1939 C C . GLN A 1 232 ? 11.203 -12.118 -3.531 1.00 95.94 232 GLN A C 1
ATOM 1941 O O . GLN A 1 232 ? 12.360 -12.532 -3.421 1.00 95.94 232 GLN A O 1
ATOM 1946 N N . HIS A 1 233 ? 10.358 -12.645 -4.421 1.00 97.00 233 HIS A N 1
ATOM 1947 C CA . HIS A 1 233 ? 10.748 -13.715 -5.337 1.00 97.00 233 HIS A CA 1
ATOM 1948 C C . HIS A 1 233 ? 11.885 -13.255 -6.286 1.00 97.00 233 HIS A C 1
ATOM 1950 O O . HIS A 1 233 ? 11.742 -12.228 -6.953 1.00 97.00 233 HIS A O 1
ATOM 1956 N N . PRO A 1 234 ? 13.005 -13.999 -6.420 1.00 96.94 234 PRO A N 1
ATOM 1957 C CA . PRO A 1 234 ? 14.185 -13.553 -7.177 1.00 96.94 234 PRO A CA 1
ATOM 1958 C C . PRO A 1 234 ? 13.927 -13.145 -8.628 1.00 96.94 234 PRO A C 1
ATOM 1960 O O . PRO A 1 234 ? 14.505 -12.176 -9.119 1.00 96.94 234 PRO A O 1
ATOM 1963 N N . VAL A 1 235 ? 13.028 -13.855 -9.314 1.00 97.62 235 VAL A N 1
ATOM 1964 C CA . VAL A 1 235 ? 12.688 -13.551 -10.714 1.00 97.62 235 VAL A CA 1
ATOM 1965 C C . VAL A 1 235 ? 11.951 -12.214 -10.847 1.00 97.62 235 VAL A C 1
ATOM 1967 O O . VAL A 1 235 ? 12.120 -11.552 -11.866 1.00 97.62 235 VAL A O 1
ATOM 1970 N N . ILE A 1 236 ? 11.204 -11.774 -9.823 1.00 97.56 236 ILE A N 1
ATOM 1971 C CA . ILE A 1 236 ? 10.586 -10.437 -9.818 1.00 97.56 236 ILE A CA 1
ATOM 1972 C C . ILE A 1 236 ? 11.686 -9.384 -9.838 1.00 97.56 236 ILE A C 1
ATOM 1974 O O . ILE A 1 236 ? 11.679 -8.521 -10.706 1.00 97.56 236 ILE A O 1
ATOM 1978 N N . SER A 1 237 ? 12.693 -9.523 -8.972 1.00 97.25 237 SER A N 1
ATOM 1979 C CA . SER A 1 237 ? 13.842 -8.617 -8.965 1.00 97.25 237 SER A CA 1
ATOM 1980 C C . SER A 1 237 ? 14.583 -8.614 -10.306 1.00 97.25 237 SER A C 1
ATOM 1982 O O . SER A 1 237 ? 14.992 -7.558 -10.772 1.00 97.25 237 SER A O 1
ATOM 1984 N N . CYS A 1 238 ? 14.735 -9.770 -10.962 1.00 97.94 238 CYS A N 1
ATOM 1985 C CA . CYS A 1 238 ? 15.359 -9.842 -12.290 1.00 97.94 238 CYS A CA 1
ATOM 1986 C C . CYS A 1 238 ? 14.559 -9.046 -13.334 1.00 97.94 238 CYS A C 1
ATOM 1988 O O . CYS A 1 238 ? 15.138 -8.274 -14.094 1.00 97.94 238 CYS A O 1
ATOM 1990 N N . VAL A 1 239 ? 13.231 -9.199 -13.340 1.00 98.12 239 VAL A N 1
ATOM 1991 C CA . VAL A 1 239 ? 12.312 -8.442 -14.206 1.00 98.12 239 VAL A CA 1
ATOM 1992 C C . VAL A 1 239 ? 12.391 -6.945 -13.914 1.00 98.12 239 VAL A C 1
ATOM 1994 O O . VAL A 1 239 ? 12.571 -6.148 -14.830 1.00 98.12 239 VAL A O 1
ATOM 1997 N N . GLU A 1 240 ? 12.310 -6.558 -12.646 1.00 97.81 240 GLU A N 1
ATOM 1998 C CA . GLU A 1 240 ? 12.388 -5.165 -12.215 1.00 97.81 240 GLU A CA 1
ATOM 1999 C C . GLU A 1 240 ? 13.725 -4.526 -12.597 1.00 97.81 240 GLU A C 1
ATOM 2001 O O . GLU A 1 240 ? 13.739 -3.398 -13.073 1.00 97.81 240 GLU A O 1
ATOM 2006 N N . MET A 1 241 ? 14.851 -5.237 -12.492 1.00 98.00 241 MET A N 1
ATOM 2007 C CA . MET A 1 241 ? 16.150 -4.705 -12.924 1.00 98.00 241 MET A CA 1
ATOM 2008 C C . MET A 1 241 ? 16.254 -4.532 -14.444 1.00 98.00 241 MET A C 1
ATOM 2010 O O . MET A 1 241 ? 16.879 -3.579 -14.909 1.00 98.00 241 MET A O 1
ATOM 2014 N N . MET A 1 242 ? 15.604 -5.390 -15.237 1.00 98.38 242 MET A N 1
ATOM 2015 C CA . MET A 1 242 ? 15.483 -5.167 -16.684 1.00 98.38 242 MET A CA 1
ATOM 2016 C C . MET A 1 242 ? 14.646 -3.921 -16.989 1.00 98.38 242 MET A C 1
ATOM 2018 O O . MET A 1 242 ? 15.025 -3.115 -17.839 1.00 98.38 242 MET A O 1
ATOM 2022 N N . ILE A 1 243 ? 13.531 -3.734 -16.275 1.00 98.12 243 ILE A N 1
ATOM 2023 C CA . ILE A 1 243 ? 12.697 -2.531 -16.395 1.00 98.12 243 ILE A CA 1
ATOM 2024 C C . ILE A 1 243 ? 13.505 -1.294 -15.976 1.00 98.12 243 ILE A C 1
ATOM 2026 O O . ILE A 1 243 ? 13.476 -0.288 -16.682 1.00 98.12 243 ILE A O 1
ATOM 2030 N N . LEU A 1 244 ? 14.299 -1.375 -14.904 1.00 97.81 244 LEU A N 1
ATOM 2031 C CA . LEU A 1 244 ? 15.180 -0.292 -14.460 1.00 97.81 244 LEU A CA 1
ATOM 2032 C C . LEU A 1 244 ? 16.159 0.130 -15.548 1.00 97.81 244 LEU A C 1
ATOM 2034 O O . LEU A 1 244 ? 16.314 1.325 -15.785 1.00 97.81 244 LEU A O 1
ATOM 2038 N N . ASP A 1 245 ? 16.804 -0.824 -16.217 1.00 97.81 245 ASP A N 1
ATOM 2039 C CA . ASP A 1 245 ? 17.715 -0.506 -17.313 1.00 97.81 245 ASP A CA 1
ATOM 2040 C C . ASP A 1 245 ? 16.995 0.165 -18.483 1.00 97.81 245 ASP A C 1
ATOM 2042 O O . ASP A 1 245 ? 17.527 1.123 -19.045 1.00 97.81 245 ASP A O 1
ATOM 2046 N N . ILE A 1 246 ? 15.783 -0.278 -18.834 1.00 98.19 246 ILE A N 1
ATOM 2047 C CA . ILE A 1 246 ? 14.975 0.392 -19.864 1.00 98.19 246 ILE A CA 1
ATOM 2048 C C . ILE A 1 246 ? 14.698 1.842 -19.456 1.00 98.19 246 ILE A C 1
ATOM 2050 O O . ILE A 1 246 ? 14.952 2.758 -20.239 1.00 98.19 246 ILE A O 1
ATOM 2054 N N . PHE A 1 247 ? 14.240 2.059 -18.222 1.00 97.50 247 PHE A N 1
ATOM 2055 C CA . PHE A 1 247 ? 13.928 3.388 -17.705 1.00 97.50 247 PHE A CA 1
ATOM 2056 C C . PHE A 1 247 ? 15.168 4.285 -17.680 1.00 97.50 247 PHE A C 1
ATOM 2058 O O . PHE A 1 247 ? 15.114 5.393 -18.211 1.00 97.50 247 PHE A O 1
ATOM 2065 N N . LYS A 1 248 ? 16.305 3.792 -17.171 1.00 96.38 248 LYS A N 1
ATOM 2066 C CA . LYS A 1 248 ? 17.588 4.516 -17.127 1.00 96.38 248 LYS A CA 1
ATOM 2067 C C . LYS A 1 248 ? 18.113 4.918 -18.505 1.00 96.38 248 LYS A C 1
ATOM 2069 O O . LYS A 1 248 ? 18.782 5.938 -18.622 1.00 96.38 248 LYS A O 1
ATOM 2074 N N . ASN A 1 249 ? 17.808 4.137 -19.539 1.00 96.88 249 ASN A N 1
ATOM 2075 C CA . ASN A 1 249 ? 18.211 4.415 -20.920 1.00 96.88 249 ASN A CA 1
ATOM 2076 C C . ASN A 1 249 ? 17.178 5.241 -21.712 1.00 96.88 249 ASN A C 1
ATOM 2078 O O . ASN A 1 249 ? 17.385 5.483 -22.905 1.00 96.88 249 ASN A O 1
ATOM 2082 N N . SER A 1 250 ? 16.065 5.634 -21.085 1.00 96.25 250 SER A N 1
ATOM 2083 C CA . SER A 1 250 ? 14.975 6.394 -21.708 1.00 96.25 250 SER A CA 1
ATOM 2084 C C . SER A 1 250 ? 14.964 7.858 -21.254 1.00 96.25 250 SER A C 1
ATOM 2086 O O . SER A 1 250 ? 15.581 8.222 -20.253 1.00 96.25 250 SER A O 1
ATOM 2088 N N . GLU A 1 251 ? 14.241 8.713 -21.979 1.00 93.38 251 GLU A N 1
ATOM 2089 C CA . GLU A 1 251 ? 14.226 10.165 -21.741 1.00 93.38 251 GLU A CA 1
ATOM 2090 C C . GLU A 1 251 ? 13.709 10.557 -20.348 1.00 93.38 251 GLU A C 1
ATOM 2092 O O . GLU A 1 251 ? 14.144 11.566 -19.792 1.00 93.38 251 GLU A O 1
ATOM 2097 N N . ILE A 1 252 ? 12.833 9.742 -19.745 1.00 94.94 252 ILE A N 1
ATOM 2098 C CA . ILE A 1 252 ? 12.308 9.988 -18.393 1.00 94.94 252 ILE A CA 1
ATOM 2099 C C . ILE A 1 252 ? 13.417 10.032 -17.336 1.00 94.94 252 ILE A C 1
ATOM 2101 O O . ILE A 1 252 ? 13.290 10.758 -16.354 1.00 94.94 252 ILE A O 1
ATOM 2105 N N . ASN A 1 253 ? 14.531 9.318 -17.534 1.00 95.88 253 ASN A N 1
ATOM 2106 C CA . ASN A 1 253 ? 15.623 9.294 -16.564 1.00 95.88 253 ASN A CA 1
ATOM 2107 C C . ASN A 1 253 ? 16.282 10.667 -16.392 1.00 95.88 253 ASN A C 1
ATOM 2109 O O . ASN A 1 253 ? 16.684 11.012 -15.286 1.00 95.88 253 ASN A O 1
ATOM 2113 N N . ASN A 1 254 ? 16.347 11.458 -17.465 1.00 93.75 254 ASN A N 1
ATOM 2114 C CA . ASN A 1 254 ? 16.926 12.802 -17.424 1.00 93.75 254 ASN A CA 1
ATOM 2115 C C . ASN A 1 254 ? 15.928 13.850 -16.914 1.00 93.75 254 ASN A C 1
ATOM 2117 O O . ASN A 1 254 ? 16.335 14.931 -16.504 1.00 93.75 254 ASN A O 1
ATOM 2121 N N . ASN A 1 255 ? 14.633 13.522 -16.915 1.00 94.31 255 ASN A N 1
ATOM 2122 C CA . ASN A 1 255 ? 13.544 14.451 -16.620 1.00 94.31 255 ASN A CA 1
ATOM 2123 C C . ASN A 1 255 ? 12.709 14.021 -15.402 1.00 94.31 255 ASN A C 1
ATOM 2125 O O . ASN A 1 255 ? 11.577 14.474 -15.255 1.00 94.31 255 ASN A O 1
ATOM 2129 N N . LYS A 1 256 ? 13.241 13.167 -14.510 1.00 94.88 256 LYS A N 1
ATOM 2130 C CA . LYS A 1 256 ? 12.500 12.623 -13.350 1.00 94.88 256 LYS A CA 1
ATOM 2131 C C . LYS A 1 256 ? 11.742 13.705 -12.583 1.00 94.88 256 LYS A C 1
ATOM 2133 O O . LYS A 1 256 ? 10.553 13.558 -12.341 1.00 94.88 256 LYS A O 1
ATOM 2138 N N . GLN A 1 257 ? 12.414 14.811 -12.260 1.00 93.25 257 GLN A N 1
ATOM 2139 C CA . GLN A 1 257 ? 11.827 15.921 -11.508 1.00 93.25 257 GLN A CA 1
ATOM 2140 C C . GLN A 1 257 ? 10.599 16.516 -12.205 1.00 93.25 257 GLN A C 1
ATOM 2142 O O . GLN A 1 257 ? 9.583 16.745 -11.558 1.00 93.25 257 GLN A O 1
ATOM 2147 N N . GLU A 1 258 ? 10.684 16.722 -13.519 1.00 94.06 258 GLU A N 1
ATOM 2148 C CA . GLU A 1 258 ? 9.592 17.269 -14.321 1.00 94.06 258 GLU A CA 1
ATOM 2149 C C . GLU A 1 258 ? 8.375 16.338 -14.294 1.00 94.06 258 GLU A C 1
ATOM 2151 O O . GLU A 1 258 ? 7.266 16.793 -14.032 1.00 94.06 258 GLU A O 1
ATOM 2156 N N . TYR A 1 259 ? 8.588 15.030 -14.474 1.00 94.62 259 TYR A N 1
ATOM 2157 C CA . TYR A 1 259 ? 7.522 14.025 -14.411 1.00 94.62 259 TYR A CA 1
ATOM 2158 C C . TYR A 1 259 ? 6.858 13.924 -13.034 1.00 94.62 259 TYR A C 1
ATOM 2160 O O . TYR A 1 259 ? 5.722 13.476 -12.957 1.00 94.62 259 TYR A O 1
ATOM 2168 N N . LEU A 1 260 ? 7.545 14.302 -11.952 1.00 94.56 260 LEU A N 1
ATOM 2169 C CA . LEU A 1 260 ? 6.966 14.304 -10.605 1.00 94.56 260 LEU A CA 1
ATOM 2170 C C . LEU A 1 260 ? 6.145 15.565 -10.319 1.00 94.56 260 LEU A C 1
ATOM 2172 O O . LEU A 1 260 ? 5.209 15.507 -9.526 1.00 94.56 260 LEU A O 1
ATOM 2176 N N . THR A 1 261 ? 6.494 16.697 -10.933 1.00 93.62 261 THR A N 1
ATOM 2177 C CA . THR A 1 261 ? 5.814 17.985 -10.710 1.00 93.62 261 THR A CA 1
ATOM 2178 C C . THR A 1 261 ? 4.719 18.288 -11.730 1.00 93.62 261 THR A C 1
ATOM 2180 O O . THR A 1 261 ? 3.798 19.039 -11.429 1.00 93.62 261 THR A O 1
ATOM 2183 N N . ASP A 1 262 ? 4.803 17.729 -12.936 1.00 96.44 262 ASP A N 1
ATOM 2184 C CA . ASP A 1 262 ? 3.765 17.845 -13.959 1.00 96.44 262 ASP A CA 1
ATOM 2185 C C . ASP A 1 262 ? 2.775 16.685 -13.809 1.00 96.44 262 ASP A C 1
ATOM 2187 O O . ASP A 1 262 ? 3.102 15.522 -14.046 1.00 96.44 262 ASP A O 1
ATOM 2191 N N . ILE A 1 263 ? 1.546 17.011 -13.410 1.00 95.75 263 ILE A N 1
ATOM 2192 C CA . ILE A 1 263 ? 0.498 16.023 -13.134 1.00 95.75 263 ILE A CA 1
ATOM 2193 C C . ILE A 1 263 ? 0.126 15.237 -14.382 1.00 95.75 263 ILE A C 1
ATOM 2195 O O . ILE A 1 263 ? -0.107 14.037 -14.283 1.00 95.75 263 ILE A O 1
ATOM 2199 N N . ASP A 1 264 ? 0.069 15.879 -15.547 1.00 95.94 264 ASP A N 1
ATOM 2200 C CA . ASP A 1 264 ? -0.343 15.214 -16.779 1.00 95.94 264 ASP A CA 1
ATOM 2201 C C . ASP A 1 264 ? 0.725 14.222 -17.245 1.00 95.94 264 ASP A C 1
ATOM 2203 O O . ASP A 1 264 ? 0.396 13.124 -17.700 1.00 95.94 264 ASP A O 1
ATOM 2207 N N . LYS A 1 265 ? 2.003 14.559 -17.044 1.00 96.38 265 LYS A N 1
ATOM 2208 C CA . LYS A 1 265 ? 3.106 13.610 -17.235 1.00 96.38 265 LYS A CA 1
ATOM 2209 C C . LYS A 1 265 ? 3.075 12.494 -16.200 1.00 96.38 265 LYS A C 1
ATOM 2211 O O . LYS A 1 265 ? 3.233 11.334 -16.570 1.00 96.38 265 LYS A O 1
ATOM 2216 N N . PHE A 1 266 ? 2.842 12.818 -14.928 1.00 97.38 266 PHE A N 1
ATOM 2217 C CA . PHE A 1 266 ? 2.821 11.832 -13.851 1.00 97.38 266 PHE A CA 1
ATOM 2218 C C . PHE A 1 266 ? 1.726 10.782 -14.046 1.00 97.38 266 PHE A C 1
ATOM 2220 O O . PHE A 1 266 ? 1.984 9.584 -13.954 1.00 97.38 266 PHE A O 1
ATOM 2227 N N . ILE A 1 267 ? 0.496 11.205 -14.349 1.00 96.62 267 ILE A N 1
ATOM 2228 C CA . ILE A 1 267 ? -0.622 10.269 -14.523 1.00 96.62 267 ILE A CA 1
ATOM 2229 C C . ILE A 1 267 ? -0.476 9.383 -15.765 1.00 96.62 267 ILE A C 1
ATOM 2231 O O . ILE A 1 267 ? -1.136 8.351 -15.843 1.00 96.62 267 ILE A O 1
ATOM 2235 N N . ALA A 1 268 ? 0.381 9.752 -16.722 1.00 96.12 268 ALA A N 1
ATOM 2236 C CA . ALA A 1 268 ? 0.717 8.898 -17.858 1.00 96.12 268 ALA A CA 1
ATOM 2237 C C . ALA A 1 268 ? 1.677 7.749 -17.479 1.00 96.12 268 ALA A C 1
ATOM 2239 O O . ALA A 1 268 ? 1.840 6.808 -18.255 1.00 96.12 268 ALA A O 1
ATOM 2240 N N . LEU A 1 269 ? 2.303 7.793 -16.293 1.00 97.06 269 LEU A N 1
ATOM 2241 C CA . LEU A 1 269 ? 3.226 6.768 -15.796 1.00 97.06 269 LEU A CA 1
ATOM 2242 C C . LEU A 1 269 ? 2.485 5.568 -15.196 1.00 97.06 269 LEU A C 1
ATOM 2244 O O . LEU A 1 269 ? 2.619 5.261 -14.011 1.00 97.06 269 LEU A O 1
ATOM 2248 N N . THR A 1 270 ? 1.714 4.875 -16.025 1.00 97.94 270 THR A N 1
ATOM 2249 C CA . THR A 1 270 ? 1.110 3.572 -15.712 1.00 97.94 270 THR A CA 1
ATOM 2250 C C . THR A 1 270 ? 2.005 2.429 -16.205 1.00 97.94 270 THR A C 1
ATOM 2252 O O . THR A 1 270 ? 3.043 2.667 -16.829 1.00 97.94 270 THR A O 1
ATOM 2255 N N . ASP A 1 271 ? 1.653 1.166 -15.949 1.00 97.62 271 ASP A N 1
ATOM 2256 C CA . ASP A 1 271 ? 2.476 0.025 -16.385 1.00 97.62 271 ASP A CA 1
ATOM 2257 C C . ASP A 1 271 ? 2.671 -0.025 -17.916 1.00 97.62 271 ASP A C 1
ATOM 2259 O O . ASP A 1 271 ? 3.692 -0.531 -18.400 1.00 97.62 271 ASP A O 1
ATOM 2263 N N . ASP A 1 272 ? 1.725 0.543 -18.672 1.00 95.81 272 ASP A N 1
ATOM 2264 C CA . ASP A 1 272 ? 1.771 0.662 -20.133 1.00 95.81 272 ASP A CA 1
ATOM 2265 C C . ASP A 1 272 ? 2.864 1.606 -20.636 1.00 95.81 272 ASP A C 1
ATOM 2267 O O . ASP A 1 272 ? 3.290 1.501 -21.792 1.00 95.81 272 ASP A O 1
ATOM 2271 N N . TYR A 1 273 ? 3.401 2.465 -19.767 1.00 96.75 273 TYR A N 1
ATOM 2272 C CA . TYR A 1 273 ? 4.499 3.362 -20.108 1.00 96.75 273 TYR A CA 1
ATOM 2273 C C . TYR A 1 273 ? 5.737 2.602 -20.615 1.00 96.75 273 TYR A C 1
ATOM 2275 O O . TYR A 1 273 ? 6.480 3.094 -21.465 1.00 96.75 273 TYR A O 1
ATOM 2283 N N . LEU A 1 274 ? 5.925 1.349 -20.183 1.00 96.62 274 LEU A N 1
ATOM 2284 C CA . LEU A 1 274 ? 6.979 0.483 -20.711 1.00 96.62 274 LEU A CA 1
ATOM 2285 C C . LEU A 1 274 ? 6.807 0.197 -22.215 1.00 96.62 274 LEU A C 1
ATOM 2287 O O . LEU A 1 274 ? 7.789 0.186 -22.959 1.00 96.62 274 LEU A O 1
ATOM 2291 N N . ASN A 1 275 ? 5.570 -0.023 -22.673 1.00 95.88 275 ASN A N 1
ATOM 2292 C CA . ASN A 1 275 ? 5.269 -0.225 -24.092 1.00 95.88 275 ASN A CA 1
ATOM 2293 C C . ASN A 1 275 ? 5.479 1.080 -24.872 1.00 95.88 275 ASN A C 1
ATOM 2295 O O . ASN A 1 275 ? 6.049 1.056 -25.962 1.00 95.88 275 ASN A O 1
ATOM 2299 N N . TYR A 1 276 ? 5.084 2.220 -24.296 1.00 96.25 276 TYR A N 1
ATOM 2300 C CA . TYR A 1 276 ? 5.342 3.536 -24.883 1.00 96.25 276 TYR A CA 1
ATOM 2301 C C . TYR A 1 276 ? 6.841 3.774 -25.116 1.00 96.25 276 TYR A C 1
ATOM 2303 O O . TYR A 1 276 ? 7.233 4.110 -26.236 1.00 96.25 276 TYR A O 1
ATOM 2311 N N . ILE A 1 277 ? 7.692 3.532 -24.108 1.00 96.75 277 ILE A N 1
ATOM 2312 C CA . ILE A 1 277 ? 9.154 3.650 -24.240 1.00 96.75 277 ILE A CA 1
ATOM 2313 C C . ILE A 1 277 ? 9.669 2.761 -25.379 1.00 96.75 277 ILE A C 1
ATOM 2315 O O . ILE A 1 277 ? 10.470 3.211 -26.196 1.00 96.75 277 ILE A O 1
ATOM 2319 N N . TYR A 1 278 ? 9.212 1.510 -25.461 1.00 96.12 278 TYR A N 1
ATOM 2320 C CA . TYR A 1 278 ? 9.646 0.587 -26.511 1.00 96.12 278 TYR A CA 1
ATOM 2321 C C . TYR A 1 278 ? 9.298 1.079 -27.920 1.00 96.12 278 TYR A C 1
ATOM 2323 O O . TYR A 1 278 ? 10.152 1.058 -28.803 1.00 96.12 278 TYR A O 1
ATOM 2331 N N . HIS A 1 279 ? 8.064 1.538 -28.133 1.00 95.62 279 HIS A N 1
ATOM 2332 C CA . HIS A 1 279 ? 7.597 1.951 -29.457 1.00 95.62 279 HIS A CA 1
ATOM 2333 C C . HIS A 1 279 ? 8.142 3.309 -29.913 1.00 95.62 279 HIS A C 1
ATOM 2335 O O . HIS A 1 279 ? 8.184 3.573 -31.113 1.00 95.62 279 HIS A O 1
ATOM 2341 N N . THR A 1 280 ? 8.555 4.170 -28.982 1.00 95.38 280 THR A N 1
ATOM 2342 C CA . THR A 1 280 ? 9.068 5.512 -29.299 1.00 95.38 280 THR A CA 1
ATOM 2343 C C . THR A 1 280 ? 10.592 5.585 -29.319 1.00 95.38 280 THR A C 1
ATOM 2345 O O . THR A 1 280 ? 11.162 6.440 -30.001 1.00 95.38 280 THR A O 1
ATOM 2348 N N . SER A 1 281 ? 11.274 4.683 -28.613 1.00 94.69 281 SER A N 1
ATOM 2349 C CA . SER A 1 281 ? 12.727 4.699 -28.515 1.00 94.69 281 SER A CA 1
ATOM 2350 C C . SER A 1 281 ? 13.406 4.126 -29.757 1.00 94.69 281 SER A C 1
ATOM 2352 O O . SER A 1 281 ? 13.034 3.082 -30.285 1.00 94.69 281 SER A O 1
ATOM 2354 N N . LYS A 1 282 ? 14.489 4.784 -30.180 1.00 94.62 282 LYS A N 1
ATOM 2355 C CA . LYS A 1 282 ? 15.440 4.259 -31.175 1.00 94.62 282 LYS A CA 1
ATOM 2356 C C . LYS A 1 282 ? 16.682 3.640 -30.525 1.00 94.62 282 LYS A C 1
ATOM 2358 O O . LYS A 1 282 ? 17.604 3.239 -31.230 1.00 94.62 282 LYS A O 1
ATOM 2363 N N . ASN A 1 283 ? 16.741 3.596 -29.191 1.00 96.81 283 ASN A N 1
ATOM 2364 C CA . ASN A 1 283 ? 17.896 3.083 -28.466 1.00 96.81 283 ASN A CA 1
ATOM 2365 C C . ASN A 1 283 ? 17.941 1.542 -28.571 1.00 96.81 283 ASN A C 1
ATOM 2367 O O . ASN A 1 283 ? 17.039 0.875 -28.052 1.00 96.81 283 ASN A O 1
ATOM 2371 N N . PRO A 1 284 ? 18.985 0.950 -29.186 1.00 97.00 284 PRO A N 1
ATOM 2372 C CA . PRO A 1 284 ? 19.072 -0.499 -29.365 1.00 97.00 284 PRO A CA 1
ATOM 2373 C C . PRO A 1 284 ? 19.126 -1.262 -28.034 1.00 97.00 284 PRO A C 1
ATOM 2375 O O . PRO A 1 284 ? 18.660 -2.399 -27.972 1.00 97.00 284 PRO A O 1
ATOM 2378 N N . ILE A 1 285 ? 19.632 -0.642 -26.960 1.00 96.94 285 ILE A N 1
ATOM 2379 C CA . ILE A 1 285 ? 19.665 -1.239 -25.617 1.00 96.94 285 ILE A CA 1
ATOM 2380 C C . ILE A 1 285 ? 18.237 -1.458 -25.110 1.00 96.94 285 ILE A C 1
ATOM 2382 O O . ILE A 1 285 ? 17.903 -2.563 -24.689 1.00 96.94 285 ILE A O 1
ATOM 2386 N N . ILE A 1 286 ? 17.380 -0.435 -25.210 1.00 97.94 286 ILE A N 1
ATOM 2387 C CA . ILE A 1 286 ? 15.969 -0.517 -24.801 1.00 97.94 286 ILE A CA 1
ATOM 2388 C C . ILE A 1 286 ? 15.252 -1.616 -25.581 1.00 97.94 286 ILE A C 1
ATOM 2390 O O . ILE A 1 286 ? 14.617 -2.482 -24.981 1.00 97.94 286 ILE A O 1
ATOM 2394 N N . ILE A 1 287 ? 15.384 -1.598 -26.910 1.00 97.81 287 ILE A N 1
ATOM 2395 C CA . ILE A 1 287 ? 14.711 -2.552 -27.798 1.00 97.81 287 ILE A CA 1
ATOM 2396 C C . ILE A 1 287 ? 15.136 -3.986 -27.457 1.00 97.81 287 ILE A C 1
ATOM 2398 O O . ILE A 1 287 ? 14.287 -4.869 -27.328 1.00 97.81 287 ILE A O 1
ATOM 2402 N N . ASN A 1 288 ? 16.436 -4.219 -27.255 1.00 98.12 288 ASN A N 1
ATOM 2403 C CA . ASN A 1 288 ? 16.963 -5.534 -26.909 1.00 98.12 288 ASN A CA 1
ATOM 2404 C C . ASN A 1 288 ? 16.459 -6.023 -25.541 1.00 98.12 288 ASN A C 1
ATOM 2406 O O . ASN A 1 288 ? 15.968 -7.146 -25.438 1.00 98.12 288 ASN A O 1
ATOM 2410 N N . ILE A 1 289 ? 16.529 -5.187 -24.497 1.00 98.06 289 ILE A N 1
ATOM 2411 C CA . ILE A 1 289 ? 16.073 -5.569 -23.150 1.00 98.06 289 ILE A CA 1
ATOM 2412 C C . ILE A 1 289 ? 14.562 -5.825 -23.142 1.00 98.06 289 ILE A C 1
ATOM 2414 O O . ILE A 1 289 ? 14.118 -6.810 -22.556 1.00 98.06 289 ILE A O 1
ATOM 2418 N N . TYR A 1 290 ? 13.770 -5.000 -23.831 1.00 98.00 290 TYR A N 1
ATOM 2419 C CA . TYR A 1 290 ? 12.325 -5.199 -23.930 1.00 98.00 290 TYR A CA 1
ATOM 2420 C C . TYR A 1 290 ? 11.976 -6.508 -24.655 1.00 98.00 290 TYR A C 1
ATOM 2422 O O . TYR A 1 290 ? 11.167 -7.293 -24.159 1.00 98.00 290 TYR A O 1
ATOM 2430 N N . ASN A 1 291 ? 12.621 -6.796 -25.791 1.00 97.62 291 ASN A N 1
ATOM 2431 C CA . ASN A 1 291 ? 12.410 -8.053 -26.515 1.00 97.62 291 ASN A CA 1
ATOM 2432 C C . ASN A 1 291 ? 12.817 -9.267 -25.664 1.00 97.62 291 ASN A C 1
ATOM 2434 O O . ASN A 1 291 ? 12.110 -10.276 -25.642 1.00 97.62 291 ASN A O 1
ATOM 2438 N N . ASN A 1 292 ? 13.915 -9.162 -24.912 1.00 98.12 292 ASN A N 1
ATOM 2439 C CA . ASN A 1 292 ? 14.346 -10.175 -23.950 1.00 98.12 292 ASN A CA 1
ATOM 2440 C C . ASN A 1 292 ? 13.313 -10.383 -22.832 1.00 98.12 292 ASN A C 1
ATOM 2442 O O . ASN A 1 292 ? 12.963 -11.520 -22.517 1.00 98.12 292 ASN A O 1
ATOM 2446 N N . LEU A 1 293 ? 12.753 -9.299 -22.288 1.00 96.81 293 LEU A N 1
ATOM 2447 C CA . LEU A 1 293 ? 11.697 -9.357 -21.279 1.00 96.81 293 LEU A CA 1
ATOM 2448 C C . LEU A 1 293 ? 10.456 -10.094 -21.816 1.00 96.81 293 LEU A C 1
ATOM 2450 O O . LEU A 1 293 ? 9.937 -10.989 -21.148 1.00 96.81 293 LEU A O 1
ATOM 2454 N N . LYS A 1 294 ? 10.015 -9.773 -23.042 1.00 95.62 294 LYS A N 1
ATOM 2455 C CA . LYS A 1 294 ? 8.849 -10.405 -23.692 1.00 95.62 294 LYS A CA 1
ATOM 2456 C C . LYS A 1 294 ? 9.079 -11.861 -24.098 1.00 95.62 294 LYS A C 1
ATOM 2458 O O . LYS A 1 294 ? 8.145 -12.652 -24.050 1.00 95.62 294 LYS A O 1
ATOM 2463 N N . SER A 1 295 ? 10.306 -12.228 -24.457 1.00 96.88 295 SER A N 1
ATOM 2464 C CA . SER A 1 295 ? 10.689 -13.600 -24.830 1.00 96.88 295 SER A CA 1
ATOM 2465 C C . SER A 1 295 ? 11.164 -14.452 -23.649 1.00 96.88 295 SER A C 1
ATOM 2467 O O . SER A 1 295 ? 11.619 -15.577 -23.842 1.00 96.88 295 SER A O 1
ATOM 2469 N N . ARG A 1 296 ? 11.051 -13.937 -22.417 1.00 96.19 296 ARG A N 1
ATOM 2470 C CA . ARG A 1 296 ? 11.493 -14.599 -21.180 1.00 96.19 296 ARG A CA 1
ATOM 2471 C C . ARG A 1 296 ? 13.005 -14.852 -21.097 1.00 96.19 296 ARG A C 1
ATOM 2473 O O . ARG A 1 296 ? 13.461 -15.601 -20.232 1.00 96.19 296 ARG A O 1
ATOM 2480 N N . ASN A 1 297 ? 13.801 -14.172 -21.919 1.00 97.75 297 ASN A N 1
ATOM 2481 C CA . ASN A 1 297 ? 15.251 -14.121 -21.777 1.00 97.75 297 ASN A CA 1
ATOM 2482 C C . ASN A 1 297 ? 15.643 -13.132 -20.664 1.00 97.75 297 ASN A C 1
ATOM 2484 O O . ASN A 1 297 ? 16.147 -12.041 -20.917 1.00 97.75 297 ASN A O 1
ATOM 2488 N N . LEU A 1 298 ? 15.316 -13.487 -19.422 1.00 97.88 298 LEU A N 1
ATOM 2489 C CA . LEU A 1 298 ? 15.491 -12.609 -18.267 1.00 97.88 298 LEU A CA 1
ATOM 2490 C C . LEU A 1 298 ? 16.938 -12.569 -17.769 1.00 97.88 298 LEU A C 1
ATOM 2492 O O . LEU A 1 298 ? 17.682 -13.543 -17.934 1.00 97.88 298 LEU A O 1
ATOM 2496 N N . TYR A 1 299 ? 17.274 -11.491 -17.052 1.00 97.69 299 TYR A N 1
ATOM 2497 C CA . TYR A 1 299 ? 18.441 -11.464 -16.167 1.00 97.69 299 TYR A CA 1
ATOM 2498 C C . TYR A 1 299 ? 18.433 -12.655 -15.209 1.00 97.69 299 TYR A C 1
ATOM 2500 O O . TYR A 1 299 ? 17.380 -13.207 -14.863 1.00 97.69 299 TYR A O 1
ATOM 2508 N N . LYS A 1 300 ? 19.630 -13.089 -14.819 1.00 96.06 300 LYS A N 1
ATOM 2509 C CA . LYS A 1 300 ? 19.832 -14.319 -14.061 1.00 96.06 300 LYS A CA 1
ATOM 2510 C C . LYS A 1 300 ? 20.081 -13.999 -12.601 1.00 96.06 300 LYS A C 1
ATOM 2512 O O . LYS A 1 300 ? 21.015 -13.285 -12.251 1.00 96.06 300 LYS A O 1
ATOM 2517 N N . PHE A 1 301 ? 19.246 -14.579 -11.749 1.00 96.19 301 PHE A N 1
ATOM 2518 C CA . PHE A 1 301 ? 19.526 -14.683 -10.326 1.00 96.19 301 PHE A CA 1
ATOM 2519 C C . PHE A 1 301 ? 20.763 -15.562 -10.120 1.00 96.19 301 PHE A C 1
ATOM 2521 O O . PHE A 1 301 ? 20.797 -16.688 -10.618 1.00 96.19 301 PHE A O 1
ATOM 2528 N N . ILE A 1 302 ? 21.754 -15.039 -9.401 1.00 94.75 302 ILE A N 1
ATOM 2529 C CA . ILE A 1 302 ? 22.970 -15.769 -9.038 1.00 94.75 302 ILE A CA 1
ATOM 2530 C C . ILE A 1 302 ? 22.754 -16.435 -7.678 1.00 94.75 302 ILE A C 1
ATOM 2532 O O . ILE A 1 302 ? 22.683 -17.657 -7.585 1.00 94.75 302 ILE A O 1
ATOM 2536 N N . GLU A 1 303 ? 22.619 -15.625 -6.628 1.00 94.12 303 GLU A N 1
ATOM 2537 C CA . GLU A 1 303 ? 22.444 -16.093 -5.256 1.00 94.12 303 GLU A CA 1
ATOM 2538 C C . GLU A 1 303 ? 21.832 -15.014 -4.350 1.00 94.12 303 GLU A C 1
ATOM 2540 O O . GLU A 1 303 ? 21.844 -13.819 -4.666 1.00 94.12 303 GLU A O 1
ATOM 2545 N N . ASP A 1 304 ? 21.335 -15.459 -3.193 1.00 93.62 304 ASP A N 1
ATOM 2546 C CA . ASP A 1 304 ? 21.022 -14.619 -2.040 1.00 93.62 304 ASP A CA 1
ATOM 2547 C C . ASP A 1 304 ? 22.052 -14.935 -0.940 1.00 93.62 304 ASP A C 1
ATOM 2549 O O . ASP A 1 304 ? 22.061 -16.044 -0.406 1.00 93.62 304 ASP A O 1
ATOM 2553 N N . SER A 1 305 ? 22.896 -13.965 -0.578 1.00 91.44 305 SER A N 1
ATOM 2554 C CA . SER A 1 305 ? 23.925 -14.117 0.463 1.00 91.44 305 SER A CA 1
ATOM 2555 C C . SER A 1 305 ? 23.594 -13.308 1.715 1.00 91.44 305 SER A C 1
ATOM 2557 O O . SER A 1 305 ? 23.071 -12.198 1.627 1.00 91.44 305 SER A O 1
ATOM 2559 N N . GLU A 1 306 ? 23.948 -13.816 2.893 1.00 88.81 306 GLU A N 1
ATOM 2560 C CA . GLU A 1 306 ? 23.900 -13.036 4.141 1.00 88.81 306 GLU A CA 1
ATOM 2561 C C . GLU A 1 306 ? 25.072 -12.043 4.235 1.00 88.81 306 GLU A C 1
ATOM 2563 O O . GLU A 1 306 ? 24.977 -11.005 4.893 1.00 88.81 306 GLU A O 1
ATOM 2568 N N . ASN A 1 307 ? 26.166 -12.318 3.516 1.00 83.75 307 ASN A N 1
ATOM 2569 C CA . ASN A 1 307 ? 27.362 -11.487 3.521 1.00 83.75 307 ASN A CA 1
ATOM 2570 C C . ASN A 1 307 ? 27.289 -10.380 2.465 1.00 83.75 307 ASN A C 1
ATOM 2572 O O . ASN A 1 307 ? 26.922 -10.588 1.307 1.00 83.75 307 ASN A O 1
ATOM 2576 N N . ASN A 1 308 ? 27.733 -9.185 2.854 1.00 83.50 308 ASN A N 1
ATOM 2577 C CA . ASN A 1 308 ? 27.758 -8.002 1.995 1.00 83.50 308 ASN A CA 1
ATOM 2578 C C . ASN A 1 308 ? 28.988 -7.963 1.061 1.00 83.50 308 ASN A C 1
ATOM 2580 O O . ASN A 1 308 ? 29.553 -6.895 0.828 1.00 83.50 308 ASN A O 1
ATOM 2584 N N . ASN A 1 309 ? 29.421 -9.101 0.521 1.00 79.56 309 ASN A N 1
ATOM 2585 C CA . ASN A 1 309 ? 30.623 -9.166 -0.314 1.00 79.56 309 ASN A CA 1
ATOM 2586 C C . ASN A 1 309 ? 30.376 -8.607 -1.726 1.00 79.56 309 ASN A C 1
ATOM 2588 O O . ASN A 1 309 ? 29.241 -8.418 -2.161 1.00 79.56 309 ASN A O 1
ATOM 2592 N N . LEU A 1 310 ? 31.440 -8.258 -2.443 1.00 70.75 310 LEU A N 1
ATOM 2593 C CA . LEU A 1 310 ? 31.353 -7.906 -3.861 1.00 70.75 310 LEU A CA 1
ATOM 2594 C C . LEU A 1 310 ? 31.443 -9.195 -4.680 1.00 70.75 310 LEU A C 1
ATOM 2596 O O . LEU A 1 310 ? 32.373 -9.973 -4.491 1.00 70.75 310 LEU A O 1
ATOM 2600 N N . HIS A 1 311 ? 30.483 -9.408 -5.575 1.00 72.88 311 HIS A N 1
ATOM 2601 C CA . HIS A 1 311 ? 30.491 -10.528 -6.511 1.00 72.88 311 HIS A CA 1
ATOM 2602 C C . HIS A 1 311 ? 30.976 -10.001 -7.868 1.00 72.88 311 HIS A C 1
ATOM 2604 O O . HIS A 1 311 ? 30.324 -9.139 -8.455 1.00 72.88 311 HIS A O 1
ATOM 2610 N N . SER A 1 312 ? 32.132 -10.469 -8.348 1.00 72.06 312 SER A N 1
ATOM 2611 C CA . SER A 1 312 ? 32.840 -9.903 -9.514 1.00 72.06 312 SER A CA 1
ATOM 2612 C C . SER A 1 312 ? 32.041 -9.948 -10.821 1.00 72.06 312 SER A C 1
ATOM 2614 O O . SER A 1 312 ? 32.256 -9.117 -11.694 1.00 72.06 312 SER A O 1
ATOM 2616 N N . GLU A 1 313 ? 31.112 -10.895 -10.942 1.00 78.50 313 GLU A N 1
ATOM 2617 C CA . GLU A 1 313 ? 30.281 -11.114 -12.137 1.00 78.50 313 GLU A CA 1
ATOM 2618 C C . GLU A 1 313 ? 28.851 -10.556 -12.008 1.00 78.50 313 GLU A C 1
ATOM 2620 O O . GLU A 1 313 ? 27.990 -10.831 -12.838 1.00 78.50 313 GLU A O 1
ATOM 2625 N N . CYS A 1 314 ? 28.559 -9.810 -10.940 1.00 88.19 314 CYS A N 1
ATOM 2626 C CA . CYS A 1 314 ? 27.210 -9.330 -10.662 1.00 88.19 314 CYS A CA 1
ATOM 2627 C C . CYS A 1 314 ? 26.963 -7.937 -11.252 1.00 88.19 314 CYS A C 1
ATOM 2629 O O . CYS A 1 314 ? 27.662 -6.981 -10.914 1.00 88.19 314 CYS A O 1
ATOM 2631 N N . LYS A 1 315 ? 25.891 -7.795 -12.038 1.00 92.81 315 LYS A N 1
ATOM 2632 C CA . LYS A 1 315 ? 25.427 -6.512 -12.575 1.00 92.81 315 LYS A CA 1
ATOM 2633 C C . LYS A 1 315 ? 24.626 -5.699 -11.554 1.00 92.81 315 LYS A C 1
ATOM 2635 O O . LYS A 1 315 ? 24.832 -4.494 -11.433 1.00 92.81 315 LYS A O 1
ATOM 2640 N N . PHE A 1 316 ? 23.743 -6.348 -10.792 1.00 94.31 316 PHE A N 1
ATOM 2641 C CA . PHE A 1 316 ? 22.917 -5.700 -9.767 1.00 94.31 316 PHE A CA 1
ATOM 2642 C C . PHE A 1 316 ? 23.003 -6.400 -8.420 1.00 94.31 316 PHE A C 1
ATOM 2644 O O . PHE A 1 316 ? 22.699 -7.584 -8.301 1.00 94.31 316 PHE A O 1
ATOM 2651 N N . LYS A 1 317 ? 23.312 -5.619 -7.384 1.00 94.44 317 LYS A N 1
ATOM 2652 C CA . LYS A 1 317 ? 23.281 -6.052 -5.990 1.00 94.44 317 LYS A CA 1
ATOM 2653 C C . LYS A 1 317 ? 22.131 -5.370 -5.261 1.00 94.44 317 LYS A C 1
ATOM 2655 O O . LYS A 1 317 ? 22.149 -4.153 -5.083 1.00 94.44 317 LYS A O 1
ATOM 2660 N N . LEU A 1 318 ? 21.153 -6.148 -4.810 1.00 94.44 318 LEU A N 1
ATOM 2661 C CA . LEU A 1 318 ? 19.970 -5.642 -4.114 1.00 94.44 318 LEU A CA 1
ATOM 2662 C C . LEU A 1 318 ? 19.998 -6.049 -2.645 1.00 94.44 318 LEU A C 1
ATOM 2664 O O . LEU A 1 318 ? 20.241 -7.207 -2.318 1.00 94.44 318 LEU A O 1
ATOM 2668 N N . LYS A 1 319 ? 19.712 -5.103 -1.750 1.00 94.62 319 LYS A N 1
ATOM 2669 C CA . LYS A 1 319 ? 19.522 -5.390 -0.326 1.00 94.62 319 LYS A CA 1
ATOM 2670 C C . LYS A 1 319 ? 18.057 -5.734 -0.074 1.00 94.62 319 LYS A C 1
ATOM 2672 O O . LYS A 1 319 ? 17.204 -4.853 -0.085 1.00 94.62 319 LYS A O 1
ATOM 2677 N N . ILE A 1 320 ? 17.786 -7.005 0.184 1.00 94.69 320 ILE A N 1
ATOM 2678 C CA . ILE A 1 320 ? 16.456 -7.534 0.467 1.00 94.69 320 ILE A CA 1
ATOM 2679 C C . ILE A 1 320 ? 16.250 -7.583 1.979 1.00 94.69 320 ILE A C 1
ATOM 2681 O O . ILE A 1 320 ? 17.069 -8.148 2.705 1.00 94.69 320 ILE A O 1
ATOM 2685 N N . LYS A 1 321 ? 15.152 -6.993 2.454 1.00 93.94 321 LYS A N 1
ATOM 2686 C CA . LYS A 1 321 ? 14.734 -7.047 3.858 1.00 93.94 321 LYS A CA 1
ATOM 2687 C C . LYS A 1 321 ? 13.383 -7.739 3.952 1.00 93.94 321 LYS A C 1
ATOM 2689 O O . LYS A 1 321 ? 12.403 -7.266 3.380 1.00 93.94 321 LYS A O 1
ATOM 2694 N N . ILE A 1 322 ? 13.330 -8.837 4.692 1.00 93.56 322 ILE A N 1
ATOM 2695 C CA . ILE A 1 322 ? 12.086 -9.533 5.020 1.00 93.56 322 ILE A CA 1
ATOM 2696 C C . ILE A 1 322 ? 11.918 -9.411 6.523 1.00 93.56 322 ILE A C 1
ATOM 2698 O O . ILE A 1 322 ? 12.774 -9.870 7.273 1.00 93.56 322 ILE A O 1
ATOM 2702 N N . ASN A 1 323 ? 10.837 -8.779 6.965 1.00 93.19 323 ASN A N 1
ATOM 2703 C CA . ASN A 1 323 ? 10.592 -8.572 8.383 1.00 93.19 323 ASN A CA 1
ATOM 2704 C C . ASN A 1 323 ? 9.161 -8.903 8.783 1.00 93.19 323 ASN A C 1
ATOM 2706 O O . ASN A 1 323 ? 8.255 -8.987 7.952 1.00 93.19 323 ASN A O 1
ATOM 2710 N N . PHE A 1 324 ? 8.966 -9.037 10.087 1.00 91.12 324 PHE A N 1
ATOM 2711 C CA . PHE A 1 324 ? 7.680 -9.328 10.700 1.00 91.12 324 PHE A CA 1
ATOM 2712 C C . PHE A 1 324 ? 6.793 -8.080 10.857 1.00 91.12 324 PHE A C 1
ATOM 2714 O O . PHE A 1 324 ? 5.880 -8.083 11.662 1.00 91.12 324 PHE A O 1
ATOM 2721 N N . GLY A 1 325 ? 7.049 -6.990 10.121 1.00 89.44 325 GLY A N 1
ATOM 2722 C CA . GLY A 1 325 ? 6.233 -5.765 10.132 1.00 89.44 325 GLY A CA 1
ATOM 2723 C C . GLY A 1 325 ? 6.916 -4.542 10.740 1.00 89.44 325 GLY A C 1
ATOM 2724 O O . GLY A 1 325 ? 6.592 -3.426 10.343 1.00 89.44 325 GLY A O 1
ATOM 2725 N N . LYS A 1 326 ? 7.895 -4.723 11.640 1.00 90.69 326 LYS A N 1
ATOM 2726 C CA . LYS A 1 326 ? 8.557 -3.602 12.330 1.00 90.69 326 LYS A CA 1
ATOM 2727 C C . LYS A 1 326 ? 10.080 -3.731 12.399 1.00 90.69 326 LYS A C 1
ATOM 2729 O O . LYS A 1 326 ? 10.688 -3.680 13.465 1.00 90.69 326 LYS A O 1
ATOM 2734 N N . GLY A 1 327 ? 10.702 -3.904 11.232 1.00 90.19 327 GLY A N 1
ATOM 2735 C CA . GLY A 1 327 ? 12.152 -4.093 11.132 1.00 90.19 327 GLY A CA 1
ATOM 2736 C C . GLY A 1 327 ? 12.606 -5.284 11.976 1.00 90.19 327 GLY A C 1
ATOM 2737 O O . GLY A 1 327 ? 11.965 -6.331 11.963 1.00 90.19 327 GLY A O 1
ATOM 2738 N N . ASN A 1 328 ? 13.675 -5.115 12.750 1.00 91.81 328 ASN A N 1
ATOM 2739 C CA . ASN A 1 328 ? 14.211 -6.155 13.631 1.00 91.81 328 ASN A CA 1
ATOM 2740 C C . ASN A 1 328 ? 13.443 -6.336 14.958 1.00 91.81 328 ASN A C 1
ATOM 2742 O O . ASN A 1 328 ? 13.854 -7.150 15.787 1.00 91.81 328 ASN A O 1
ATOM 2746 N N . GLN A 1 329 ? 12.347 -5.603 15.177 1.00 92.19 329 GLN A N 1
ATOM 2747 C CA . GLN A 1 329 ? 11.552 -5.651 16.404 1.00 92.19 329 GLN A CA 1
ATOM 2748 C C . GLN A 1 329 ? 10.261 -6.457 16.214 1.00 92.19 329 GLN A C 1
ATOM 2750 O O . GLN A 1 329 ? 9.711 -6.549 15.117 1.00 92.19 329 GLN A O 1
ATOM 2755 N N . ASN A 1 330 ? 9.735 -7.006 17.313 1.00 90.75 330 ASN A N 1
ATOM 2756 C CA . ASN A 1 330 ? 8.416 -7.632 17.313 1.00 90.75 330 ASN A CA 1
ATOM 2757 C C . ASN A 1 330 ? 7.321 -6.547 17.221 1.00 90.75 330 ASN A C 1
ATOM 2759 O O . ASN A 1 330 ? 7.213 -5.753 18.162 1.00 90.75 330 ASN A O 1
ATOM 2763 N N . PRO A 1 331 ? 6.477 -6.513 16.170 1.00 91.19 331 PRO A N 1
ATOM 2764 C CA . PRO A 1 331 ? 5.391 -5.533 16.051 1.00 91.19 331 PRO A CA 1
ATOM 2765 C C . PRO A 1 331 ? 4.397 -5.598 17.218 1.00 91.19 331 PRO A C 1
ATOM 2767 O O . PRO A 1 331 ? 3.851 -4.576 17.622 1.00 91.19 331 PRO A O 1
ATOM 2770 N N . LEU A 1 332 ? 4.199 -6.774 17.826 1.00 91.69 332 LEU A N 1
ATOM 2771 C CA . LEU A 1 332 ? 3.276 -6.948 18.946 1.00 91.69 332 LEU A CA 1
ATOM 2772 C C . LEU A 1 332 ? 3.702 -6.168 20.198 1.00 91.69 332 LEU A C 1
ATOM 2774 O O . LEU A 1 332 ? 2.851 -5.873 21.031 1.00 91.69 332 LEU A O 1
ATOM 2778 N N . ASN A 1 333 ? 4.982 -5.792 20.329 1.00 91.44 333 ASN A N 1
ATOM 2779 C CA . ASN A 1 333 ? 5.439 -4.911 21.413 1.00 91.44 333 ASN A CA 1
ATOM 2780 C C . ASN A 1 333 ? 4.852 -3.494 21.302 1.00 91.44 333 ASN A C 1
ATOM 2782 O O . ASN A 1 333 ? 4.818 -2.761 22.291 1.00 91.44 333 ASN A O 1
ATOM 2786 N N . PHE A 1 334 ? 4.406 -3.115 20.103 1.00 92.44 334 PHE A N 1
ATOM 2787 C CA . PHE A 1 334 ? 3.813 -1.817 19.788 1.00 92.44 334 PHE A CA 1
ATOM 2788 C C . PHE A 1 334 ? 2.288 -1.871 19.699 1.00 92.44 334 PHE A C 1
ATOM 2790 O O . PHE A 1 334 ? 1.652 -0.832 19.531 1.00 92.44 334 PHE A O 1
ATOM 2797 N N . ILE A 1 335 ? 1.703 -3.065 19.828 1.00 93.50 335 ILE A N 1
ATOM 2798 C CA . ILE A 1 335 ? 0.26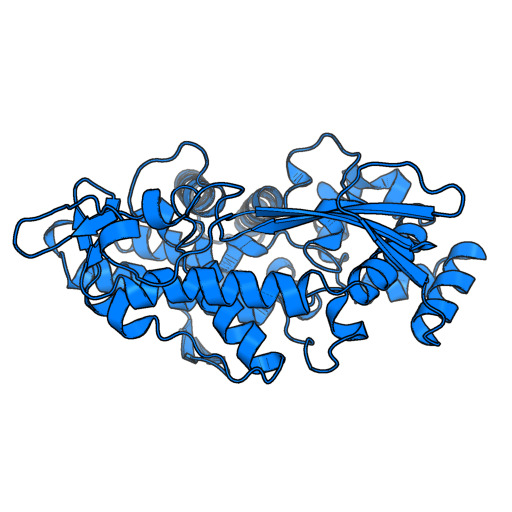0 -3.253 19.905 1.00 93.50 335 ILE A CA 1
ATOM 2799 C C . ILE A 1 335 ? -0.181 -3.094 21.355 1.00 93.50 335 ILE A C 1
ATOM 2801 O O . ILE A 1 335 ? 0.315 -3.767 22.263 1.00 93.50 335 ILE A O 1
ATOM 2805 N N . THR A 1 336 ? -1.182 -2.250 21.565 1.00 94.50 336 THR A N 1
ATOM 2806 C CA . THR A 1 336 ? -1.850 -2.154 22.855 1.00 94.50 336 THR A CA 1
ATOM 2807 C C . THR A 1 336 ? -3.014 -3.131 22.931 1.00 94.50 336 THR A C 1
ATOM 2809 O O . THR A 1 336 ? -3.881 -3.160 22.057 1.00 94.50 336 THR A O 1
ATOM 2812 N N . PHE A 1 337 ? -3.071 -3.898 24.021 1.00 95.69 337 PHE A N 1
ATOM 2813 C CA . PHE A 1 337 ? -4.190 -4.785 24.315 1.00 95.69 337 PHE A CA 1
ATOM 2814 C C . PHE A 1 337 ? -5.027 -4.273 25.487 1.00 95.69 337 PHE A C 1
ATOM 2816 O O . PHE A 1 337 ? -4.562 -3.483 26.308 1.00 95.69 337 PHE A O 1
ATOM 2823 N N . TYR A 1 338 ? -6.255 -4.770 25.610 1.00 96.12 338 TYR A N 1
ATOM 2824 C CA . TYR A 1 338 ? -7.091 -4.559 26.788 1.00 96.12 338 TYR A CA 1
ATOM 2825 C C . TYR A 1 338 ? -7.758 -5.858 27.261 1.00 96.12 338 TYR A C 1
ATOM 2827 O O . TYR A 1 338 ? -7.997 -6.795 26.491 1.00 96.12 338 TYR A O 1
ATOM 2835 N N . ASN A 1 339 ? -8.065 -5.922 28.554 1.00 94.19 339 ASN A N 1
ATOM 2836 C CA . ASN A 1 339 ? -8.895 -6.962 29.158 1.00 94.19 339 ASN A CA 1
ATOM 2837 C C . ASN A 1 339 ? -9.982 -6.326 30.051 1.00 94.19 339 ASN A C 1
ATOM 2839 O O . ASN A 1 339 ? -10.224 -5.122 29.979 1.00 94.19 339 ASN A O 1
ATOM 2843 N N . LYS A 1 340 ? -10.661 -7.123 30.889 1.00 90.19 340 LYS A N 1
ATOM 2844 C CA . LYS A 1 340 ? -11.719 -6.627 31.795 1.00 90.19 340 LYS A CA 1
ATOM 2845 C C . LYS A 1 340 ? -11.245 -5.534 32.769 1.00 90.19 340 LYS A C 1
ATOM 2847 O O . LYS A 1 340 ? -12.073 -4.767 33.236 1.00 90.19 340 LYS A O 1
ATOM 2852 N N . ASN A 1 341 ? -9.944 -5.461 33.043 1.00 88.75 341 ASN A N 1
ATOM 2853 C CA . ASN A 1 341 ? -9.332 -4.536 33.995 1.00 88.75 341 ASN A CA 1
ATOM 2854 C C . ASN A 1 341 ? -8.711 -3.300 33.312 1.00 88.75 341 ASN A C 1
ATOM 2856 O O . ASN A 1 341 ? -8.058 -2.509 33.984 1.00 88.75 341 ASN A O 1
ATOM 2860 N N . GLY A 1 342 ? -8.886 -3.140 31.995 1.00 90.62 342 GLY A N 1
ATOM 2861 C CA . GLY A 1 342 ? -8.364 -2.009 31.225 1.00 90.62 342 GLY A CA 1
ATOM 2862 C C . GLY A 1 342 ? -7.194 -2.372 30.310 1.00 90.62 342 GLY A C 1
ATOM 2863 O O . GLY A 1 342 ? -7.056 -3.518 29.868 1.00 90.62 342 GLY A O 1
ATOM 2864 N N . LYS A 1 343 ? -6.383 -1.360 29.985 1.00 93.44 343 LYS A N 1
ATOM 2865 C CA . LYS A 1 343 ? -5.217 -1.451 29.099 1.00 93.44 343 LYS A CA 1
ATOM 2866 C C . LYS A 1 343 ? -4.137 -2.338 29.720 1.00 93.44 343 LYS A C 1
ATOM 2868 O O . LYS A 1 343 ? -3.821 -2.217 30.900 1.00 93.44 343 LYS A O 1
ATOM 2873 N N . VAL A 1 344 ? -3.564 -3.239 28.927 1.00 91.38 344 VAL A N 1
ATOM 2874 C CA . VAL A 1 344 ? -2.534 -4.182 29.370 1.00 91.38 344 VAL A CA 1
ATOM 2875 C C . VAL A 1 344 ? -1.390 -4.255 28.369 1.00 91.38 344 VAL A C 1
ATOM 2877 O O . VAL A 1 344 ? -1.600 -4.386 27.164 1.00 91.38 344 VAL A O 1
ATOM 2880 N N . LYS A 1 345 ? -0.161 -4.229 28.890 1.00 79.88 345 LYS A N 1
ATOM 2881 C CA . LYS A 1 345 ? 1.026 -4.653 28.146 1.00 79.88 345 LYS A CA 1
ATOM 2882 C C . LYS A 1 345 ? 1.244 -6.138 28.377 1.00 79.88 345 LYS A C 1
ATOM 2884 O O . LYS A 1 345 ? 1.114 -6.623 29.502 1.00 79.88 345 LYS A O 1
ATOM 2889 N N . ILE A 1 346 ? 1.564 -6.851 27.308 1.00 81.88 346 ILE A N 1
ATOM 2890 C CA . ILE A 1 346 ? 1.793 -8.288 27.360 1.00 81.88 346 ILE A CA 1
ATOM 2891 C C . ILE A 1 346 ? 3.266 -8.619 27.175 1.00 81.88 346 ILE A C 1
ATOM 2893 O O . ILE A 1 346 ? 3.952 -8.038 26.342 1.00 81.88 346 ILE A O 1
ATOM 2897 N N . ASP A 1 347 ? 3.725 -9.603 27.940 1.00 81.19 347 ASP A N 1
ATOM 2898 C CA . ASP A 1 347 ? 4.947 -10.335 27.637 1.00 81.19 347 ASP A CA 1
ATOM 2899 C C . ASP A 1 347 ? 4.580 -11.454 26.656 1.00 81.19 347 ASP A C 1
ATOM 2901 O O . ASP A 1 347 ? 4.004 -12.478 27.041 1.00 81.19 347 ASP A O 1
ATOM 2905 N N . ILE A 1 348 ? 4.827 -11.211 25.369 1.00 80.81 348 ILE A N 1
ATOM 2906 C CA . ILE A 1 348 ? 4.386 -12.085 24.272 1.00 80.81 348 ILE A CA 1
ATOM 2907 C C . ILE A 1 348 ? 4.996 -13.483 24.414 1.00 80.81 348 ILE A C 1
ATOM 2909 O O . ILE A 1 348 ? 4.290 -14.469 24.205 1.00 80.81 348 ILE A O 1
ATOM 2913 N N . ASN A 1 349 ? 6.243 -13.574 24.892 1.00 75.75 349 ASN A N 1
ATOM 2914 C CA . ASN A 1 349 ? 6.961 -14.835 25.107 1.00 75.75 349 ASN A CA 1
ATOM 2915 C C . ASN A 1 349 ? 6.278 -15.753 26.131 1.00 75.75 349 ASN A C 1
ATOM 2917 O O . ASN A 1 349 ? 6.493 -16.960 26.122 1.00 75.75 349 ASN A O 1
ATOM 2921 N N . LYS A 1 350 ? 5.430 -15.203 27.009 1.00 78.44 350 LYS A N 1
ATOM 2922 C CA . LYS A 1 350 ? 4.644 -15.980 27.981 1.00 78.44 350 LYS A CA 1
ATOM 2923 C C . LYS A 1 350 ? 3.249 -16.353 27.480 1.00 78.44 350 LYS A C 1
ATOM 2925 O O . LYS A 1 350 ? 2.525 -17.061 28.178 1.00 78.44 350 LYS A O 1
ATOM 2930 N N . LYS A 1 351 ? 2.826 -15.828 26.328 1.00 81.31 351 LYS A N 1
ATOM 2931 C CA . LYS A 1 351 ? 1.458 -15.969 25.803 1.00 81.31 351 LYS A CA 1
ATOM 2932 C C . LYS A 1 351 ? 1.377 -16.761 24.503 1.00 81.31 351 LYS A C 1
ATOM 2934 O O . LYS A 1 351 ? 0.335 -17.361 24.259 1.00 81.31 351 LYS A O 1
ATOM 2939 N N . LEU A 1 352 ? 2.439 -16.779 23.702 1.00 82.12 352 LEU A N 1
ATOM 2940 C CA . LEU A 1 352 ? 2.524 -17.558 22.470 1.00 82.12 352 LEU A CA 1
ATOM 2941 C C . LEU A 1 352 ? 3.696 -18.536 22.565 1.00 82.12 352 LEU A C 1
ATOM 2943 O O . LEU A 1 352 ? 4.785 -18.167 22.990 1.00 82.12 352 LEU A O 1
ATOM 2947 N N . ILE A 1 353 ? 3.454 -19.787 22.174 1.00 75.00 353 ILE A N 1
ATOM 2948 C CA . ILE A 1 353 ? 4.458 -20.863 22.234 1.00 75.00 353 ILE A CA 1
ATOM 2949 C C . ILE A 1 353 ? 5.429 -20.772 21.047 1.00 75.00 353 ILE A C 1
ATOM 2951 O O . ILE A 1 353 ? 6.604 -21.099 21.182 1.00 75.00 353 ILE A O 1
ATOM 2955 N N . LEU A 1 354 ? 4.944 -20.323 19.886 1.00 80.44 354 LEU A N 1
ATOM 2956 C CA . LEU A 1 354 ? 5.714 -20.230 18.648 1.00 80.44 354 LEU A CA 1
ATOM 2957 C C . LEU A 1 354 ? 5.843 -18.765 18.244 1.00 80.44 354 LEU A C 1
ATOM 2959 O O . LEU A 1 354 ? 4.925 -18.189 17.666 1.00 80.44 354 LEU A O 1
ATOM 2963 N N . ILE A 1 355 ? 6.986 -18.173 18.578 1.00 83.00 355 ILE A N 1
ATOM 2964 C CA . ILE A 1 355 ? 7.360 -16.814 18.187 1.00 83.00 355 ILE A CA 1
ATOM 2965 C C . ILE A 1 355 ? 8.728 -16.898 17.498 1.00 83.00 355 ILE A C 1
ATOM 2967 O O . ILE A 1 355 ? 9.586 -17.654 17.966 1.00 83.00 355 ILE A O 1
ATOM 2971 N N . PRO A 1 356 ? 8.968 -16.148 16.409 1.00 84.75 356 PRO A N 1
ATOM 2972 C CA . PRO A 1 356 ? 10.273 -16.115 15.767 1.00 84.75 356 PRO A CA 1
ATOM 2973 C C . PRO A 1 356 ? 11.374 -15.661 16.734 1.00 84.75 356 PRO A C 1
ATOM 2975 O O . PRO A 1 356 ? 11.203 -14.699 17.483 1.00 84.75 356 PRO A O 1
ATOM 2978 N N . ALA A 1 357 ? 12.537 -16.314 16.676 1.00 85.44 357 ALA A N 1
ATOM 2979 C CA . ALA A 1 357 ? 13.725 -15.872 17.413 1.00 85.44 357 ALA A CA 1
ATOM 2980 C C . ALA A 1 357 ? 14.310 -14.563 16.847 1.00 85.44 357 ALA A C 1
ATOM 2982 O O . ALA A 1 357 ? 14.975 -13.813 17.559 1.00 85.44 357 ALA A O 1
ATOM 2983 N N . GLN A 1 358 ? 14.058 -14.293 15.564 1.00 88.44 358 GLN A N 1
ATOM 2984 C CA . GLN A 1 358 ? 14.460 -13.088 14.845 1.00 88.44 358 GLN A CA 1
ATOM 2985 C C . GLN A 1 358 ? 13.270 -12.555 14.045 1.00 88.44 358 GLN A C 1
ATOM 2987 O O . GLN A 1 358 ? 12.501 -13.336 13.486 1.00 88.44 358 GLN A O 1
ATOM 2992 N N . TYR A 1 359 ? 13.138 -11.229 13.971 1.00 91.25 359 TYR A N 1
ATOM 2993 C CA . TYR A 1 359 ? 12.021 -10.562 13.285 1.00 91.25 359 TYR A CA 1
ATOM 2994 C C . TYR A 1 359 ? 12.417 -9.913 11.957 1.00 91.25 359 TYR A C 1
ATOM 2996 O O . TYR A 1 359 ? 11.540 -9.439 11.242 1.00 91.25 359 TYR A O 1
ATOM 3004 N N . GLU A 1 360 ? 13.706 -9.908 11.609 1.00 94.56 360 GLU A N 1
ATOM 3005 C CA . GLU A 1 360 ? 14.208 -9.416 10.327 1.00 94.56 360 GLU A CA 1
ATOM 3006 C C . GLU A 1 360 ? 15.294 -10.339 9.783 1.00 94.56 360 GLU A C 1
ATOM 3008 O O . GLU A 1 360 ? 16.188 -10.765 10.511 1.00 94.56 360 GLU A O 1
ATOM 3013 N N . ILE A 1 361 ? 15.214 -10.597 8.481 1.00 93.19 361 ILE A N 1
ATOM 3014 C CA . ILE A 1 361 ? 16.235 -11.266 7.689 1.00 93.19 361 ILE A CA 1
ATOM 3015 C C . ILE A 1 361 ? 16.695 -10.277 6.621 1.00 93.19 361 ILE A C 1
ATOM 3017 O O . ILE A 1 361 ? 15.879 -9.714 5.882 1.00 93.19 361 ILE A O 1
ATOM 3021 N N . ILE A 1 362 ? 18.010 -10.086 6.527 1.00 94.44 362 ILE A N 1
ATOM 3022 C CA . ILE A 1 362 ? 18.647 -9.282 5.484 1.00 94.44 362 ILE A CA 1
ATOM 3023 C C . ILE A 1 362 ? 19.416 -10.220 4.563 1.00 94.44 362 ILE A C 1
ATOM 3025 O O . ILE A 1 362 ? 20.231 -11.012 5.027 1.00 94.44 362 ILE A O 1
ATOM 3029 N N . LYS A 1 363 ? 19.173 -10.103 3.258 1.00 94.19 363 LYS A N 1
ATOM 3030 C CA . LYS A 1 363 ? 19.912 -10.827 2.220 1.00 94.19 363 LYS A CA 1
ATOM 3031 C C . LYS A 1 363 ? 20.401 -9.854 1.157 1.00 94.19 363 LYS A C 1
ATOM 3033 O O . LYS A 1 363 ? 19.742 -8.855 0.870 1.00 94.19 363 LYS A O 1
ATOM 3038 N N . TYR A 1 364 ? 21.542 -10.151 0.560 1.00 95.06 364 TYR A N 1
ATOM 3039 C CA . TYR A 1 364 ? 22.057 -9.468 -0.616 1.00 95.06 364 TYR A CA 1
ATOM 3040 C C . TYR A 1 364 ? 21.828 -10.364 -1.822 1.00 95.06 364 TYR A C 1
ATOM 3042 O O . TYR A 1 364 ? 22.397 -11.450 -1.905 1.00 95.06 364 TYR A O 1
ATOM 3050 N N . ARG A 1 365 ? 20.967 -9.906 -2.725 1.00 95.31 365 ARG A N 1
ATOM 3051 C CA . ARG A 1 365 ? 20.626 -10.595 -3.964 1.00 95.31 365 ARG A CA 1
ATOM 3052 C C . ARG A 1 365 ? 21.532 -10.121 -5.084 1.00 95.31 365 ARG A C 1
ATOM 3054 O O . ARG A 1 365 ? 21.591 -8.917 -5.339 1.00 95.31 365 ARG A O 1
ATOM 3061 N N . TYR A 1 366 ? 22.176 -11.060 -5.763 1.00 95.50 366 TYR A N 1
ATOM 3062 C CA . TYR A 1 366 ? 23.062 -10.792 -6.894 1.00 95.50 366 TYR A CA 1
ATOM 3063 C C . TYR A 1 366 ? 22.391 -11.239 -8.198 1.00 95.50 366 TYR A C 1
ATOM 3065 O O . TYR A 1 366 ? 21.871 -12.354 -8.292 1.00 95.50 366 TYR A O 1
ATOM 3073 N N . ILE A 1 367 ? 22.364 -10.347 -9.189 1.00 95.81 367 ILE A N 1
ATOM 3074 C CA . ILE A 1 367 ? 21.709 -10.544 -10.490 1.00 95.81 367 ILE A CA 1
ATOM 3075 C C . ILE A 1 367 ? 22.691 -10.153 -11.600 1.00 95.81 367 ILE A C 1
ATOM 3077 O O . ILE A 1 367 ? 23.381 -9.137 -11.474 1.00 95.81 367 ILE A O 1
ATOM 3081 N N . ASN A 1 368 ? 22.731 -10.933 -12.682 1.00 91.81 368 ASN A N 1
ATOM 3082 C CA . ASN A 1 368 ? 23.488 -10.634 -13.904 1.00 91.81 368 ASN A CA 1
ATOM 3083 C C . ASN A 1 368 ? 22.568 -10.403 -15.103 1.00 91.81 368 ASN A C 1
ATOM 3085 O O . ASN A 1 368 ? 21.696 -11.276 -15.346 1.00 91.81 368 ASN A O 1
#

Organism: NCBI:txid1070528

Solvent-accessible surface area (backbone atoms only — not comparable to full-atom values): 20092 Å² total; per-residue (Å²): 111,50,78,46,81,41,97,88,75,40,75,43,81,39,49,56,76,54,45,65,50,50,79,31,74,72,46,50,42,27,65,47,16,30,57,60,25,50,38,36,81,77,40,78,52,39,66,54,26,41,37,65,48,22,54,43,11,14,53,45,28,43,51,48,54,50,32,39,39,71,71,40,63,89,70,64,75,48,72,64,59,50,49,38,46,24,50,24,21,41,34,42,66,56,28,53,36,32,33,26,66,49,36,39,70,62,70,35,64,86,59,96,50,74,66,42,38,34,57,51,30,14,50,53,48,51,56,50,48,32,69,74,69,60,68,78,68,50,75,66,53,51,52,55,25,44,44,24,47,65,20,74,97,64,86,47,40,74,32,34,38,44,29,15,77,80,37,54,66,24,26,48,57,61,35,50,57,40,49,49,20,59,46,65,70,45,98,57,77,78,81,56,65,72,55,47,75,56,32,43,73,59,94,56,31,64,25,39,46,54,93,44,50,67,58,62,48,46,55,34,50,51,52,31,49,43,40,65,68,54,78,61,30,62,68,32,55,29,50,45,53,52,50,44,52,37,45,6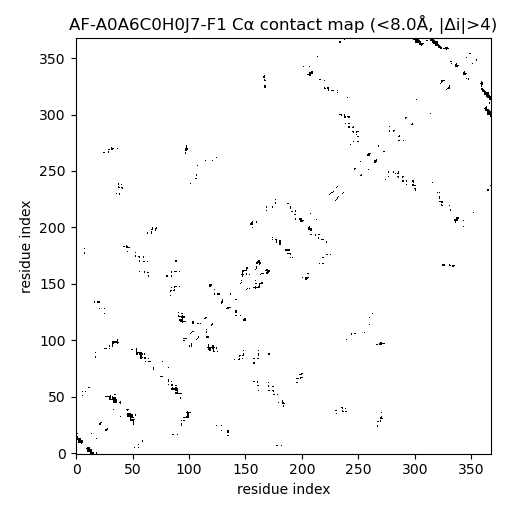4,75,36,74,59,56,83,39,51,70,56,37,71,71,36,62,75,55,38,64,57,37,24,47,62,40,60,57,52,51,51,78,70,52,84,50,65,67,41,50,50,50,51,53,24,58,75,69,67,60,60,52,41,73,74,51,76,34,80,60,92,70,88,61,95,82,48,75,43,81,43,83,45,77,47,39,38,68,42,52,74,39,68,26,69,79,52,51,44,25,27,57,100,90,41,80,43,89,75,67,58,82,83,75,45,94,84,68,75,96,65,29,51,47,64,33,36,34,32,28,68

Nearest PDB structures (foldseek):
  4to1-assembly1_C  TM=9.071E-01  e=1.611E-27  Homo sapiens
  6yom-assembly1_B-2  TM=9.029E-01  e=3.129E-27  Homo sapiens
  6yom-assembly1_A-2  TM=9.002E-01  e=4.793E-27  Homo sapiens
  4tnx-assembly1_D  TM=8.988E-01  e=4.793E-27  Homo sapiens
  6u6y-assembly1_D  TM=8.241E-01  e=1.588E-23  Homo sapiens

InterPro domains:
  IPR003607 HD/PDEase domain [SM00471] (46-186)
  IPR003607 HD/PDEase domain [cd00077] (48-196)
  IPR006674 HD domain [PF01966] (50-149)
  IPR006674 HD domain [PS51831] (50-177)
  IPR050135 Deoxyguanosinetriphosphate triphosphohydrolase-like [PTHR11373] (2-358)

Secondary structure (DSSP, 8-state):
-EEEEETTTEEEEE-HHHHHHHTSHHHHGGGGSBTTGGGGGTSTT---BHHHHHHHHHHHHHHHHHHHHHH-GGG---HHHHHHHHHHHHHTTTT--TTTHHIIIIISTT---GGGSHHHHHHHHHHHHHHHHT----HHHHHHHHHHHH-TT--SSGGGSSS-TTT--SHHHHH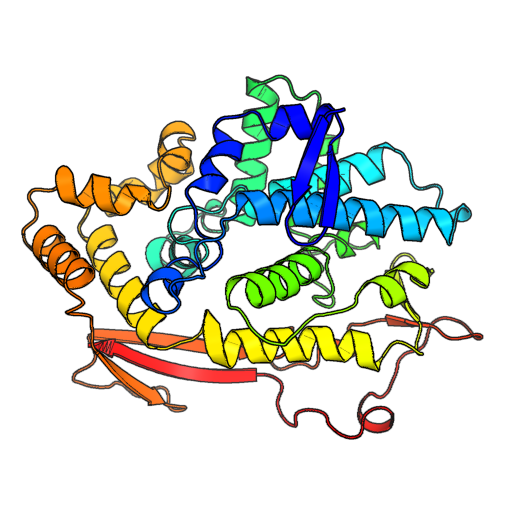HHHHHHHHHT-S-----HHHHHT-EEETTEEEEEGGGHHHHHHHHHHHHHHIIIIIT-HHHHHHHHHHHHHHHTSGGGT-HHHHHH-HHHHHT-STTHHHHHHHH---HHHHHHHHHHHTT-PPPEEEEESS----TT-SEEEEEEEESSBTTB-GGGG-EEEETTEEE---GGGT-S---S-SEEEEEEEE-

Radius of gyration: 21.31 Å; Cα contacts (8 Å, |Δi|>4): 587; chains: 1; bounding box: 57×44×65 Å

Foldseek 3Di:
DDWDQDPVPGTDDDDVLLVLVCPDLLLVLQLQAQPLQLLCLVQVLSNDGVNSLLQQQLRQQLLLVVLQCVVCVVVVQDPLLSVLSSVLSNQLQSQAFHSGVLCLVQLCVPDDDPSSDSNVLSLVVVVVSCVVSVSVADPVSSVSSSCLNVVPPDAAASNCERQRPLQRPYSSLQRCLQVVCVSSVPPDHQDCPVQSNPWYADPRHIATAPVCPVSVLVSLVSLLVCLVPGSVPQQSVQLSVLVSQLCCPFPCSVVVVVCSNDSVSVSVRGNCVLVVSCVPDPDVSSVVSVVCSVVVVTWDWDDWALDPDDDPPFPDKDKRKRFSRNGFDDSLQSHWYADPVGIDGDPVVVVDVDDDPTGMDIIIITID

Sequence (368 aa):
MKTIYDSLYGYIEIEDYLLNIIDTKEFQRLRDIKQLGGASYVFPSAIHTRFEHSIGVSYLSGIFIKKIQINQPELNISQDDIRHIKIAGLIHDLGHACYSHFFDNYFLNDIDNPLKHHEERSIYLLTNMNLKYNLGLTSTDIEEIRKIIISQDTYGYKYQIVANEKSGFDTDKLDYINRDCHHLGLPYKYDYTRILNDIKVIDDEICFPLKQLSNVYELFELRYKLHQQIYQHPVISCVEMMILDIFKNSEINNNKQEYLTDIDKFIALTDDYLNYIYHTSKNPIIINIYNNLKSRNLYKFIEDSENNNLHSECKFKLKIKINFGKGNQNPLNFITFYNKNGKVKIDINKKLILIPAQYEIIKYRYIN

pLDDT: mean 94.97, std 4.83, range [70.75, 98.88]